Protein AF-0000000077146675 (afdb_homodimer)

Organism: Bacillus cereus (strain ATCC 14579 / DSM 31 / CCUG 7414 / JCM 2152 / NBRC 15305 / NCIMB 9373 / NCTC 2599 / NRRL B-3711) (NCBI:txid226900)

Structure (mmCIF, N/CA/C/O backbone):
data_AF-0000000077146675-model_v1
#
loop_
_entity.id
_entity.type
_entity.pdbx_description
1 polymer 'Replication protein'
#
loop_
_atom_site.group_PDB
_atom_site.id
_atom_site.type_symbol
_atom_site.label_atom_id
_atom_site.label_alt_id
_atom_site.label_comp_id
_atom_site.label_asym_id
_atom_site.label_entity_id
_atom_site.label_seq_id
_atom_site.pdbx_PDB_ins_code
_atom_site.Cartn_x
_atom_site.Cartn_y
_atom_site.Cartn_z
_atom_site.occupancy
_atom_site.B_iso_or_equiv
_atom_site.auth_seq_id
_atom_site.auth_comp_id
_atom_site.auth_asym_id
_atom_site.auth_atom_id
_atom_site.pdbx_PDB_model_num
ATOM 1 N N . MET A 1 1 ? -35.344 -3.881 -6.391 1 29.33 1 MET A N 1
ATOM 2 C CA . MET A 1 1 ? -34.5 -3.08 -5.492 1 29.33 1 MET A CA 1
ATOM 3 C C . MET A 1 1 ? -33.406 -2.346 -6.262 1 29.33 1 MET A C 1
ATOM 5 O O . MET A 1 1 ? -32.719 -2.943 -7.086 1 29.33 1 MET A O 1
ATOM 9 N N . SER A 1 2 ? -33.375 -1.14 -6.535 1 36.59 2 SER A N 1
ATOM 10 C CA . SER A 1 2 ? -32.625 -0.299 -7.457 1 36.59 2 SER A CA 1
ATOM 11 C C . SER A 1 2 ? -31.125 -0.407 -7.199 1 36.59 2 SER A C 1
ATOM 13 O O . SER A 1 2 ? -30.672 -0.233 -6.066 1 36.59 2 SER A O 1
ATOM 15 N N . HIS A 1 3 ? -30.344 -1.217 -7.766 1 44.62 3 HIS A N 1
ATOM 16 C CA . HIS A 1 3 ? -28.938 -1.576 -7.699 1 44.62 3 HIS A CA 1
ATOM 17 C C . HIS A 1 3 ? -28.047 -0.334 -7.66 1 44.62 3 HIS A C 1
ATOM 19 O O . HIS A 1 3 ? -27.766 0.26 -8.703 1 44.62 3 HIS A O 1
ATOM 25 N N . SER A 1 4 ? -28.234 0.604 -6.742 1 53.72 4 SER A N 1
ATOM 26 C CA . SER A 1 4 ? -27.578 1.911 -6.75 1 53.72 4 SER A CA 1
ATOM 27 C C . SER A 1 4 ? -26.062 1.774 -6.805 1 53.72 4 SER A C 1
ATOM 29 O O . SER A 1 4 ? -25.469 1.041 -6.012 1 53.72 4 SER A O 1
ATOM 31 N N . GLU A 1 5 ? -25.469 2.078 -7.926 1 66.75 5 GLU A N 1
ATOM 32 C CA . GLU A 1 5 ? -24.047 2.109 -8.234 1 66.75 5 GLU A CA 1
ATOM 33 C C . GLU A 1 5 ? -23.281 2.982 -7.246 1 66.75 5 GLU A C 1
ATOM 35 O O . GLU A 1 5 ? -23.781 4.027 -6.82 1 66.75 5 GLU A O 1
ATOM 40 N N . LEU A 1 6 ? -22.344 2.48 -6.578 1 75.44 6 LEU A N 1
ATOM 41 C CA . LEU A 1 6 ? -21.484 3.25 -5.691 1 75.44 6 LEU A CA 1
ATOM 42 C C . LEU A 1 6 ? -20.969 4.504 -6.387 1 75.44 6 LEU A C 1
ATOM 44 O O . LEU A 1 6 ? -20.656 4.473 -7.582 1 75.44 6 LEU A O 1
ATOM 48 N N . PRO A 1 7 ? -21.031 5.652 -5.637 1 80.5 7 PRO A N 1
ATOM 49 C CA . PRO A 1 7 ? -20.422 6.859 -6.203 1 80.5 7 PRO A CA 1
ATOM 50 C C . PRO A 1 7 ? -19.016 6.617 -6.75 1 80.5 7 PRO A C 1
ATOM 52 O O . PRO A 1 7 ? -18.266 5.809 -6.199 1 80.5 7 PRO A O 1
ATOM 55 N N . LYS A 1 8 ? -18.75 7.25 -7.773 1 83.38 8 LYS A N 1
ATOM 56 C CA . LYS A 1 8 ? -17.484 7.102 -8.477 1 83.38 8 LYS A CA 1
ATOM 57 C C . LYS A 1 8 ? -16.297 7.297 -7.523 1 83.38 8 LYS A C 1
ATOM 59 O O . LYS A 1 8 ? -15.312 6.57 -7.598 1 83.38 8 LYS A O 1
ATOM 64 N N . SER A 1 9 ? -16.391 8.328 -6.59 1 87.62 9 SER A N 1
ATOM 65 C CA . SER A 1 9 ? -15.289 8.625 -5.676 1 87.62 9 SER A CA 1
ATOM 66 C C . SER A 1 9 ? -15.016 7.461 -4.734 1 87.62 9 SER A C 1
ATOM 68 O O . SER A 1 9 ? -13.867 7.223 -4.348 1 87.62 9 SER A O 1
ATOM 70 N N . ILE A 1 10 ? -16.031 6.766 -4.43 1 84.62 10 ILE A N 1
ATOM 71 C CA . ILE A 1 10 ? -15.883 5.609 -3.551 1 84.62 10 ILE A CA 1
ATOM 72 C C . ILE A 1 10 ? -15.188 4.477 -4.309 1 84.62 10 ILE A C 1
ATOM 74 O O . ILE A 1 10 ? -14.297 3.82 -3.771 1 84.62 10 ILE A O 1
ATOM 78 N N . ILE A 1 11 ? -15.57 4.285 -5.539 1 81.75 11 ILE A N 1
ATOM 79 C CA . ILE A 1 11 ? -14.977 3.252 -6.379 1 81.75 11 ILE A CA 1
ATOM 80 C C . ILE A 1 11 ? -13.492 3.537 -6.574 1 81.75 11 ILE A C 1
ATOM 82 O O . ILE A 1 11 ? -12.656 2.633 -6.465 1 81.75 11 ILE A O 1
ATOM 86 N N . GLU A 1 12 ? -13.195 4.762 -6.781 1 85.88 12 GLU A N 1
ATOM 87 C CA . GLU A 1 12 ? -11.805 5.156 -6.996 1 85.88 12 GLU A CA 1
ATOM 88 C C . GLU A 1 12 ? -10.977 4.98 -5.723 1 85.88 12 GLU A C 1
ATOM 90 O O . GLU A 1 12 ? -9.828 4.543 -5.777 1 85.88 12 GLU A O 1
ATOM 95 N N . GLU A 1 13 ? -11.578 5.273 -4.613 1 87.5 13 GLU A N 1
ATOM 96 C CA . GLU A 1 13 ? -10.859 5.152 -3.346 1 87.5 13 GLU A CA 1
ATOM 97 C C . GLU A 1 13 ? -10.539 3.693 -3.033 1 87.5 13 GLU A C 1
ATOM 99 O O . GLU A 1 13 ? -9.508 3.395 -2.424 1 87.5 13 GLU A O 1
ATOM 104 N N . GLN A 1 14 ? -11.391 2.832 -3.469 1 80.38 14 GLN A N 1
ATOM 105 C CA . GLN A 1 14 ? -11.211 1.407 -3.203 1 80.38 14 GLN A CA 1
ATOM 106 C C . GLN A 1 14 ? -9.961 0.869 -3.898 1 80.38 14 GLN A C 1
ATOM 108 O O . GLN A 1 14 ? -9.469 -0.203 -3.549 1 80.38 14 GLN A O 1
ATOM 113 N N . LYS A 1 15 ? -9.484 1.651 -4.805 1 82.88 15 LYS A N 1
ATOM 114 C CA . LYS A 1 15 ? -8.312 1.227 -5.566 1 82.88 15 LYS A CA 1
ATOM 115 C C . LYS A 1 15 ? -7.039 1.857 -5.012 1 82.88 15 LYS A C 1
ATOM 117 O O . LYS A 1 15 ? -5.938 1.555 -5.48 1 82.88 15 LYS A O 1
ATOM 122 N N . GLU A 1 16 ? -7.207 2.693 -3.994 1 88.88 16 GLU A N 1
ATOM 123 C CA . GLU A 1 16 ? -6.055 3.432 -3.494 1 88.88 16 GLU A CA 1
ATOM 124 C C . GLU A 1 16 ? -5.379 2.688 -2.346 1 88.88 16 GLU A C 1
ATOM 126 O O . GLU A 1 16 ? -6.051 2.08 -1.511 1 88.88 16 GLU A O 1
ATOM 131 N N . SER A 1 17 ? -4.078 2.838 -2.387 1 90.5 17 SER A N 1
ATOM 132 C CA . SER A 1 17 ? -3.309 2.324 -1.258 1 90.5 17 SER A CA 1
ATOM 133 C C . SER A 1 17 ? -3.285 3.322 -0.105 1 90.5 17 SER A C 1
ATOM 135 O O . SER A 1 17 ? -3.506 4.52 -0.308 1 90.5 17 SER A O 1
ATOM 137 N N . PHE A 1 18 ? -3.07 2.799 1.044 1 91.75 18 PHE A N 1
ATOM 138 C CA . PHE A 1 18 ? -3.055 3.611 2.254 1 91.75 18 PHE A CA 1
ATOM 139 C C . PHE A 1 18 ? -2.158 2.986 3.316 1 91.75 18 PHE A C 1
ATOM 141 O O . PHE A 1 18 ? -1.712 1.847 3.166 1 91.75 18 PHE A O 1
ATOM 148 N N . ILE A 1 19 ? -1.88 3.746 4.309 1 91.69 19 ILE A N 1
ATOM 149 C CA . ILE A 1 19 ? -1.188 3.23 5.488 1 91.69 19 ILE A CA 1
ATOM 150 C C . ILE A 1 19 ? -2.035 3.479 6.734 1 91.69 19 ILE A C 1
ATOM 152 O O . ILE A 1 19 ? -2.883 4.375 6.746 1 91.69 19 ILE A O 1
ATOM 156 N N . MET A 1 20 ? -1.812 2.635 7.699 1 88.38 20 MET A N 1
ATOM 157 C CA . MET A 1 20 ? -2.371 2.846 9.031 1 88.38 20 MET A CA 1
ATOM 158 C C . MET A 1 20 ? -1.389 3.6 9.922 1 88.38 20 MET A C 1
ATOM 160 O O . MET A 1 20 ? -0.302 3.1 10.219 1 88.38 20 MET A O 1
ATOM 164 N N . PHE A 1 21 ? -1.766 4.781 10.289 1 90.62 21 PHE A N 1
ATOM 165 C CA . PHE A 1 21 ? -0.874 5.617 11.086 1 90.62 21 PHE A CA 1
ATOM 166 C C . PHE A 1 21 ? -1.358 5.711 12.523 1 90.62 21 PHE A C 1
ATOM 168 O O . PHE A 1 21 ? -2.551 5.906 12.773 1 90.62 21 PHE A O 1
ATOM 175 N N . PRO A 1 22 ? -0.434 5.586 13.469 1 86.56 22 PRO A N 1
ATOM 176 C CA . PRO A 1 22 ? -0.851 5.582 14.875 1 86.56 22 PRO A CA 1
ATOM 177 C C . PRO A 1 22 ? -1.418 6.926 15.32 1 86.56 22 PRO A C 1
ATOM 179 O O . PRO A 1 22 ? -0.73 7.949 15.25 1 86.56 22 PRO A O 1
ATOM 182 N N . LYS A 1 23 ? -2.5 6.926 15.984 1 84.12 23 LYS A N 1
ATOM 183 C CA . LYS A 1 23 ? -3.164 8.141 16.453 1 84.12 23 LYS A CA 1
ATOM 184 C C . LYS A 1 23 ? -2.479 8.695 17.703 1 84.12 23 LYS A C 1
ATOM 186 O O . LYS A 1 23 ? -2.633 9.875 18.031 1 84.12 23 LYS A O 1
ATOM 191 N N . VAL A 1 24 ? -1.81 7.863 18.391 1 83.38 24 VAL A N 1
ATOM 192 C CA . VAL A 1 24 ? -1.161 8.25 19.641 1 83.38 24 VAL A CA 1
ATOM 193 C C . VAL A 1 24 ? -0.188 9.398 19.375 1 83.38 24 VAL A C 1
ATOM 195 O O . VAL A 1 24 ? 0.066 10.211 20.266 1 83.38 24 VAL A O 1
ATOM 198 N N . LEU A 1 25 ? 0.289 9.484 18.203 1 83.19 25 LEU A N 1
ATOM 199 C CA . LEU A 1 25 ? 1.253 10.523 17.875 1 83.19 25 LEU A CA 1
ATOM 200 C C . LEU A 1 25 ? 0.572 11.883 17.781 1 83.19 25 LEU A C 1
ATOM 202 O O . LEU A 1 25 ? 1.241 12.922 17.781 1 83.19 25 LEU A O 1
ATOM 206 N N . LEU A 1 26 ? -0.721 11.852 17.719 1 80.44 26 LEU A N 1
ATOM 207 C CA . LEU A 1 26 ? -1.48 13.094 17.719 1 80.44 26 LEU A CA 1
ATOM 208 C C . LEU A 1 26 ? -1.492 13.727 19.109 1 80.44 26 LEU A C 1
ATOM 210 O O . LEU A 1 26 ? -1.58 14.945 19.234 1 80.44 26 LEU A O 1
ATOM 214 N N . HIS A 1 27 ? -1.391 12.875 20.109 1 78.25 27 HIS A N 1
ATOM 215 C CA . HIS A 1 27 ? -1.578 13.344 21.469 1 78.25 27 HIS A CA 1
ATOM 216 C C . HIS A 1 27 ? -0.271 13.297 22.25 1 78.25 27 HIS A C 1
ATOM 218 O O . HIS A 1 27 ? -0.235 13.656 23.438 1 78.25 27 HIS A O 1
ATOM 224 N N . GLY A 1 28 ? 0.735 12.992 21.656 1 72.5 28 GLY A N 1
ATOM 225 C CA . GLY A 1 28 ? 1.984 12.82 22.375 1 72.5 28 GLY A CA 1
ATOM 226 C C . GLY A 1 28 ? 2.623 14.141 22.781 1 72.5 28 GLY A C 1
ATOM 227 O O . GLY A 1 28 ? 2.166 15.211 22.391 1 72.5 28 GLY A O 1
ATOM 228 N N . ASN A 1 29 ? 3.578 13.961 23.641 1 77.38 29 ASN A N 1
ATOM 229 C CA . ASN A 1 29 ? 4.324 15.102 24.156 1 77.38 29 ASN A CA 1
ATOM 230 C C . ASN A 1 29 ? 5.113 15.805 23.047 1 77.38 29 ASN A C 1
ATOM 232 O O . ASN A 1 29 ? 5.621 15.156 22.141 1 77.38 29 ASN A O 1
ATOM 236 N N . GLU A 1 30 ? 5.125 17.125 23.219 1 81.62 30 GLU A N 1
ATOM 237 C CA . GLU A 1 30 ? 5.918 17.906 22.281 1 81.62 30 GLU A CA 1
ATOM 238 C C . GLU A 1 30 ? 7.395 17.922 22.672 1 81.62 30 GLU A C 1
ATOM 240 O O . GLU A 1 30 ? 7.73 18.031 23.844 1 81.62 30 GLU A O 1
ATOM 245 N N . TYR A 1 31 ? 8.242 17.562 21.844 1 87.56 31 TYR A N 1
ATOM 246 C CA . TYR A 1 31 ? 9.688 17.672 21.984 1 87.56 31 TYR A CA 1
ATOM 247 C C . TYR A 1 31 ? 10.328 18.172 20.703 1 87.56 31 TYR A C 1
ATOM 249 O O . TYR A 1 31 ? 9.695 18.188 19.641 1 87.56 31 TYR A O 1
ATOM 257 N N . GLU A 1 32 ? 11.492 18.625 20.906 1 89.25 32 GLU A N 1
ATOM 258 C CA . GLU A 1 32 ? 12.219 19.109 19.734 1 89.25 32 GLU A CA 1
ATOM 259 C C . GLU A 1 32 ? 12.453 18 18.719 1 89.25 32 GLU A C 1
ATOM 261 O O . GLU A 1 32 ? 12.938 16.922 19.078 1 89.25 32 GLU A O 1
ATOM 266 N N . GLY A 1 33 ? 12.062 18.188 17.484 1 91.12 33 GLY A N 1
ATOM 267 C CA . GLY A 1 33 ? 12.281 17.203 16.438 1 91.12 33 GLY A CA 1
ATOM 268 C C . GLY A 1 33 ? 11.062 16.328 16.188 1 91.12 33 GLY A C 1
ATOM 269 O O . GLY A 1 33 ? 11.07 15.492 15.273 1 91.12 33 GLY A O 1
ATOM 270 N N . ARG A 1 34 ? 10.039 16.562 16.938 1 91.88 34 ARG A N 1
ATOM 271 C CA . ARG A 1 34 ? 8.844 15.727 16.859 1 91.88 34 ARG A CA 1
ATOM 272 C C . ARG A 1 34 ? 8.219 15.781 15.477 1 91.88 34 ARG A C 1
ATOM 274 O O . ARG A 1 34 ? 7.844 14.75 14.914 1 91.88 34 ARG A O 1
ATOM 281 N N . ASP A 1 35 ? 8.156 17 14.969 1 89.94 35 ASP A N 1
ATOM 282 C CA . ASP A 1 35 ? 7.555 17.172 13.648 1 89.94 35 ASP A CA 1
ATOM 283 C C . ASP A 1 35 ? 8.32 16.375 12.594 1 89.94 35 ASP A C 1
ATOM 285 O O . ASP A 1 35 ? 7.715 15.727 11.742 1 89.94 35 ASP A O 1
ATOM 289 N N . LEU A 1 36 ? 9.586 16.453 12.727 1 93.25 36 LEU A N 1
ATOM 290 C CA . LEU A 1 36 ? 10.43 15.727 11.789 1 93.25 36 LEU A CA 1
ATOM 291 C C . LEU A 1 36 ? 10.258 14.219 11.953 1 93.25 36 LEU A C 1
ATOM 293 O O . LEU A 1 36 ? 10.203 13.484 10.969 1 93.25 36 LEU A O 1
ATOM 297 N N . ASP A 1 37 ? 10.141 13.766 13.18 1 94.5 37 ASP A N 1
ATOM 298 C CA . ASP A 1 37 ? 9.938 12.352 13.461 1 94.5 37 ASP A CA 1
ATOM 299 C C . ASP A 1 37 ? 8.641 11.852 12.828 1 94.5 37 ASP A C 1
ATOM 301 O O . ASP A 1 37 ? 8.625 10.781 12.211 1 94.5 37 ASP A O 1
ATOM 305 N N . ILE A 1 38 ? 7.652 12.633 12.93 1 92.69 38 ILE A N 1
ATOM 306 C CA . ILE A 1 38 ? 6.344 12.258 12.398 1 92.69 38 ILE A CA 1
ATOM 307 C C . ILE A 1 38 ? 6.41 12.172 10.875 1 92.69 38 ILE A C 1
ATOM 309 O O . ILE A 1 38 ? 5.906 11.219 10.281 1 92.69 38 ILE A O 1
ATOM 313 N N . LEU A 1 39 ? 7.051 13.125 10.32 1 94 39 LEU A N 1
ATOM 314 C CA . LEU A 1 39 ? 7.18 13.125 8.867 1 94 39 LEU A CA 1
ATOM 315 C C . LEU A 1 39 ? 7.98 11.922 8.391 1 94 39 LEU A C 1
ATOM 317 O O . LEU A 1 39 ? 7.59 11.25 7.43 1 94 39 LEU A O 1
ATOM 321 N N . HIS A 1 40 ? 9.047 11.641 9.031 1 96.12 40 HIS A N 1
ATOM 322 C CA . HIS A 1 40 ? 9.859 10.492 8.648 1 96.12 40 HIS A CA 1
ATOM 323 C C . HIS A 1 40 ? 9.102 9.188 8.859 1 96.12 40 HIS A C 1
ATOM 325 O O . HIS A 1 40 ? 9.203 8.258 8.047 1 96.12 40 HIS A O 1
ATOM 331 N N . LEU A 1 41 ? 8.367 9.125 9.898 1 95.44 41 LEU A N 1
ATOM 332 C CA . LEU A 1 41 ? 7.605 7.906 10.156 1 95.44 41 LEU A CA 1
ATOM 333 C C . LEU A 1 41 ? 6.582 7.664 9.055 1 95.44 41 LEU A C 1
ATOM 335 O O . LEU A 1 41 ? 6.41 6.535 8.594 1 95.44 41 LEU A O 1
ATOM 339 N N . VAL A 1 42 ? 5.938 8.727 8.656 1 95 42 VAL A N 1
ATOM 340 C CA . VAL A 1 42 ? 4.953 8.578 7.586 1 95 42 VAL A CA 1
ATOM 341 C C . VAL A 1 42 ? 5.641 8.102 6.309 1 95 42 VAL A C 1
ATOM 343 O O . VAL A 1 42 ? 5.133 7.215 5.617 1 95 42 VAL A O 1
ATOM 346 N N . ILE A 1 43 ? 6.762 8.648 6.012 1 95.31 43 ILE A N 1
ATOM 347 C CA . ILE A 1 43 ? 7.508 8.266 4.816 1 95.31 43 ILE A CA 1
ATOM 348 C C . ILE A 1 43 ? 7.949 6.812 4.918 1 95.31 43 ILE A C 1
ATOM 350 O O . ILE A 1 43 ? 7.754 6.027 3.986 1 95.31 43 ILE A O 1
ATOM 354 N N . ILE A 1 44 ? 8.43 6.453 6.039 1 96.06 44 ILE A N 1
ATOM 355 C CA . ILE A 1 44 ? 8.953 5.105 6.242 1 96.06 44 ILE A CA 1
ATOM 356 C C . ILE A 1 44 ? 7.805 4.098 6.191 1 96.06 44 ILE A C 1
ATOM 358 O O . ILE A 1 44 ? 7.934 3.037 5.574 1 96.06 44 ILE A O 1
ATOM 362 N N . LYS A 1 45 ? 6.727 4.422 6.863 1 94.88 45 LYS A N 1
ATOM 363 C CA . LYS A 1 45 ? 5.566 3.535 6.824 1 94.88 45 LYS A CA 1
ATOM 364 C C . LYS A 1 45 ? 5.07 3.344 5.395 1 94.88 45 LYS A C 1
ATOM 366 O O . LYS A 1 45 ? 4.711 2.23 5 1 94.88 45 LYS A O 1
ATOM 371 N N . SER A 1 46 ? 5.012 4.414 4.66 1 95.38 46 SER A N 1
ATOM 372 C CA . SER A 1 46 ? 4.602 4.324 3.264 1 95.38 46 SER A CA 1
ATOM 373 C C . SER A 1 46 ? 5.547 3.434 2.465 1 95.38 46 SER A C 1
ATOM 375 O O . SER A 1 46 ? 5.105 2.529 1.754 1 95.38 46 SER A O 1
ATOM 377 N N . LEU A 1 47 ? 6.812 3.641 2.652 1 94.44 47 LEU A N 1
ATOM 378 C CA . LEU A 1 47 ? 7.812 2.891 1.899 1 94.44 47 LEU A CA 1
ATOM 379 C C . LEU A 1 47 ? 7.824 1.424 2.32 1 94.44 47 LEU A C 1
ATOM 381 O O . LEU A 1 47 ? 8.211 0.553 1.54 1 94.44 47 LEU A O 1
ATOM 385 N N . ALA A 1 48 ? 7.371 1.203 3.514 1 94.56 48 ALA A N 1
ATOM 386 C CA . ALA A 1 48 ? 7.367 -0.158 4.043 1 94.56 48 ALA A CA 1
ATOM 387 C C . ALA A 1 48 ? 6.066 -0.878 3.701 1 94.56 48 ALA A C 1
ATOM 389 O O . ALA A 1 48 ? 5.906 -2.062 4.008 1 94.56 48 ALA A O 1
ATOM 390 N N . ASN A 1 49 ? 5.184 -0.12 3.078 1 92.38 49 ASN A N 1
ATOM 391 C CA . ASN A 1 49 ? 3.875 -0.673 2.744 1 92.38 49 ASN A CA 1
ATOM 392 C C . ASN A 1 49 ? 3.947 -1.589 1.525 1 92.38 49 ASN A C 1
ATOM 394 O O . ASN A 1 49 ? 3.334 -1.308 0.494 1 92.38 49 ASN A O 1
ATOM 398 N N . ASN A 1 50 ? 4.645 -2.588 1.655 1 92.12 50 ASN A N 1
ATOM 399 C CA . ASN A 1 50 ? 4.855 -3.58 0.606 1 92.12 50 ASN A CA 1
ATOM 400 C C . ASN A 1 50 ? 5 -4.984 1.184 1 92.12 50 ASN A C 1
ATOM 402 O O . ASN A 1 50 ? 4.883 -5.176 2.396 1 92.12 50 ASN A O 1
ATOM 406 N N . PHE A 1 51 ? 5.254 -5.953 0.35 1 91.44 51 PHE A N 1
ATOM 407 C CA . PHE A 1 51 ? 5.211 -7.348 0.777 1 91.44 51 PHE A CA 1
ATOM 408 C C . PHE A 1 51 ? 6.391 -7.668 1.689 1 91.44 51 PHE A C 1
ATOM 410 O O . PHE A 1 51 ? 6.352 -8.648 2.438 1 91.44 51 PHE A O 1
ATOM 417 N N . THR A 1 52 ? 7.48 -6.867 1.593 1 90.06 52 THR A N 1
ATOM 418 C CA . THR A 1 52 ? 8.633 -7.133 2.447 1 90.06 52 THR A CA 1
ATOM 419 C C . THR A 1 52 ? 8.414 -6.551 3.842 1 90.06 52 THR A C 1
ATOM 421 O O . THR A 1 52 ? 9.148 -6.875 4.777 1 90.06 52 THR A O 1
ATOM 424 N N . LYS A 1 53 ? 7.477 -5.668 4 1 90.56 53 LYS A N 1
ATOM 425 C CA . LYS A 1 53 ? 7.129 -5.004 5.254 1 90.56 53 LYS A CA 1
ATOM 426 C C . LYS A 1 53 ? 8.297 -4.168 5.773 1 90.56 53 LYS A C 1
ATOM 428 O O . LYS A 1 53 ? 8.453 -4.004 6.984 1 90.56 53 LYS A O 1
ATOM 433 N N . ALA A 1 54 ? 9.102 -3.764 4.836 1 92.88 54 ALA A N 1
ATOM 434 C CA . ALA A 1 54 ? 10.234 -2.92 5.211 1 92.88 54 ALA A CA 1
ATOM 435 C C . ALA A 1 54 ? 10.5 -1.851 4.152 1 92.88 54 ALA A C 1
ATOM 437 O O . ALA A 1 54 ? 10.281 -2.082 2.961 1 92.88 54 ALA A O 1
ATOM 438 N N . ALA A 1 55 ? 10.898 -0.762 4.668 1 94.5 55 ALA A N 1
ATOM 439 C CA . ALA A 1 55 ? 11.367 0.299 3.779 1 94.5 55 ALA A CA 1
ATOM 440 C C . ALA A 1 55 ? 12.844 0.129 3.457 1 94.5 55 ALA A C 1
ATOM 442 O O . ALA A 1 55 ? 13.688 0.095 4.363 1 94.5 55 ALA A O 1
ATOM 443 N N . MET A 1 56 ? 13.164 -0.062 2.283 1 90.12 56 MET A N 1
ATOM 444 C CA . MET A 1 56 ? 14.555 -0.015 1.829 1 90.12 56 MET A CA 1
ATOM 445 C C . MET A 1 56 ? 14.977 1.419 1.531 1 90.12 56 MET A C 1
ATOM 447 O O . MET A 1 56 ? 14.555 2.002 0.533 1 90.12 56 MET A O 1
ATOM 451 N N . THR A 1 57 ? 15.773 1.908 2.375 1 91.25 57 THR A N 1
ATOM 452 C CA . THR A 1 57 ? 16.094 3.324 2.225 1 91.25 57 THR A CA 1
ATOM 453 C C . THR A 1 57 ? 17.359 3.684 3.006 1 91.25 57 THR A C 1
ATOM 455 O O . THR A 1 57 ? 17.875 2.859 3.754 1 91.25 57 THR A O 1
ATOM 458 N N . SER A 1 58 ? 17.875 4.848 2.752 1 92.94 58 SER A N 1
ATOM 459 C CA . SER A 1 58 ? 19 5.449 3.477 1 92.94 58 SER A CA 1
ATOM 460 C C . SER A 1 58 ? 18.625 6.832 4.004 1 92.94 58 SER A C 1
ATOM 462 O O . SER A 1 58 ? 17.562 7.359 3.691 1 92.94 58 SER A O 1
ATOM 464 N N . VAL A 1 59 ? 19.547 7.316 4.82 1 95.5 59 VAL A N 1
ATOM 465 C CA . VAL A 1 59 ? 19.359 8.688 5.297 1 95.5 59 VAL A CA 1
ATOM 466 C C . VAL A 1 59 ? 19.297 9.641 4.109 1 95.5 59 VAL A C 1
ATOM 468 O O . VAL A 1 59 ? 18.406 10.492 4.039 1 95.5 59 VAL A O 1
ATOM 471 N N . ASN A 1 60 ? 20.172 9.453 3.189 1 92.25 60 ASN A N 1
ATOM 472 C CA . ASN A 1 60 ? 20.219 10.305 2.006 1 92.25 60 ASN A CA 1
ATOM 473 C C . ASN A 1 60 ? 18.922 10.195 1.198 1 92.25 60 ASN A C 1
ATOM 475 O O . ASN A 1 60 ? 18.391 11.203 0.728 1 92.25 60 ASN A O 1
ATOM 479 N N . ASP A 1 61 ? 18.422 9.016 1.071 1 88.75 61 ASP A N 1
ATOM 480 C CA . ASP A 1 61 ? 17.188 8.797 0.344 1 88.75 61 ASP A CA 1
ATOM 481 C C . ASP A 1 61 ? 16.016 9.539 0.998 1 88.75 61 ASP A C 1
ATOM 483 O O . ASP A 1 61 ? 15.211 10.172 0.311 1 88.75 61 ASP A O 1
ATOM 487 N N . LEU A 1 62 ? 15.961 9.438 2.27 1 93.06 62 LEU A N 1
ATOM 488 C CA . LEU A 1 62 ? 14.898 10.102 3.014 1 93.06 62 LEU A CA 1
ATOM 489 C C . LEU A 1 62 ? 14.961 11.609 2.828 1 93.06 62 LEU A C 1
ATOM 491 O O . LEU A 1 62 ? 13.93 12.273 2.713 1 93.06 62 LEU A O 1
ATOM 495 N N . MET A 1 63 ? 16.141 12.102 2.803 1 92.25 63 MET A N 1
ATOM 496 C CA . MET A 1 63 ? 16.328 13.539 2.57 1 92.25 63 MET A CA 1
ATOM 497 C C . MET A 1 63 ? 15.844 13.922 1.177 1 92.25 63 MET A C 1
ATOM 499 O O . MET A 1 63 ? 15.117 14.906 1.018 1 92.25 63 MET A O 1
ATOM 503 N N . VAL A 1 64 ? 16.141 13.156 0.238 1 86.69 64 VAL A N 1
ATOM 504 C CA . VAL A 1 64 ? 15.766 13.445 -1.144 1 86.69 64 VAL A CA 1
ATOM 505 C C . VAL A 1 64 ? 14.242 13.406 -1.286 1 86.69 64 VAL A C 1
ATOM 507 O O . VAL A 1 64 ? 13.656 14.289 -1.915 1 86.69 64 VAL A O 1
ATOM 510 N N . VAL A 1 65 ? 13.672 12.43 -0.684 1 86.44 65 VAL A N 1
ATOM 511 C CA . VAL A 1 65 ? 12.219 12.266 -0.76 1 86.44 65 VAL A CA 1
ATOM 512 C C . VAL A 1 65 ? 11.531 13.484 -0.145 1 86.44 65 VAL A C 1
ATOM 514 O O . VAL A 1 65 ? 10.461 13.898 -0.604 1 86.44 65 VAL A O 1
ATOM 517 N N . LYS A 1 66 ? 12.141 14.039 0.801 1 88 66 LYS A N 1
ATOM 518 C CA . LYS A 1 66 ? 11.586 15.211 1.47 1 88 66 LYS A CA 1
ATOM 519 C C . LYS A 1 66 ? 11.906 16.484 0.7 1 88 66 LYS A C 1
ATOM 521 O O . LYS A 1 66 ? 11.414 17.562 1.036 1 88 66 LYS A O 1
ATOM 526 N N . GLY A 1 67 ? 12.797 16.422 -0.26 1 83.5 67 GLY A N 1
ATOM 527 C CA . GLY A 1 67 ? 13.195 17.594 -1.027 1 83.5 67 GLY A CA 1
ATOM 528 C C . GLY A 1 67 ? 14.375 18.328 -0.417 1 83.5 67 GLY A C 1
ATOM 529 O O . GLY A 1 67 ? 14.523 19.531 -0.613 1 83.5 67 GLY A O 1
ATOM 530 N N . VAL A 1 68 ? 15.07 17.625 0.341 1 87.88 68 VAL A N 1
ATOM 531 C CA . VAL A 1 68 ? 16.234 18.203 0.996 1 87.88 68 VAL A CA 1
ATOM 532 C C . VAL A 1 68 ? 17.516 17.719 0.32 1 87.88 68 VAL A C 1
ATOM 534 O O . VAL A 1 68 ? 17.609 16.531 -0.046 1 87.88 68 VAL A O 1
ATOM 537 N N . ASN A 1 69 ? 18.453 18.562 0.195 1 89.31 69 ASN A N 1
ATOM 538 C CA . ASN A 1 69 ? 19.734 18.203 -0.383 1 89.31 69 ASN A CA 1
ATOM 539 C C . ASN A 1 69 ? 20.531 17.281 0.541 1 89.31 69 ASN A C 1
ATOM 541 O O . ASN A 1 69 ? 20.859 17.656 1.671 1 89.31 69 ASN A O 1
ATOM 545 N N . PRO A 1 70 ? 20.922 16.188 0.0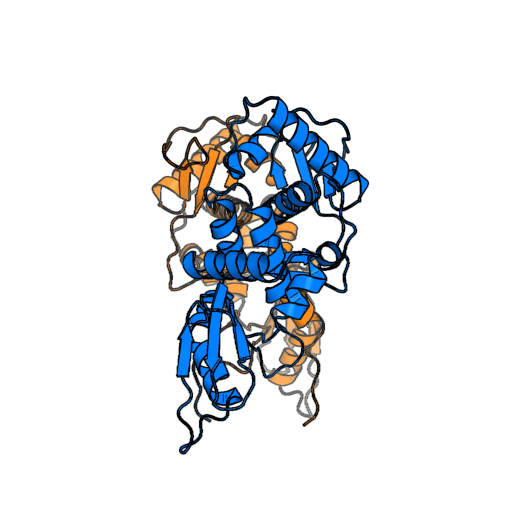91 1 91.25 70 PRO A N 1
ATOM 546 C CA . PRO A 1 70 ? 21.641 15.227 0.937 1 91.25 70 PRO A CA 1
ATOM 547 C C . PRO A 1 70 ? 23.031 15.727 1.34 1 91.25 70 PRO A C 1
ATOM 549 O O . PRO A 1 70 ? 23.641 15.18 2.262 1 91.25 70 PRO A O 1
ATOM 552 N N . LYS A 1 71 ? 23.516 16.672 0.683 1 93.06 71 LYS A N 1
ATOM 553 C CA . LYS A 1 71 ? 24.844 17.203 1.004 1 93.06 71 LYS A CA 1
ATOM 554 C C . LYS A 1 71 ? 24.781 18.156 2.193 1 93.06 71 LYS A C 1
ATOM 556 O O . L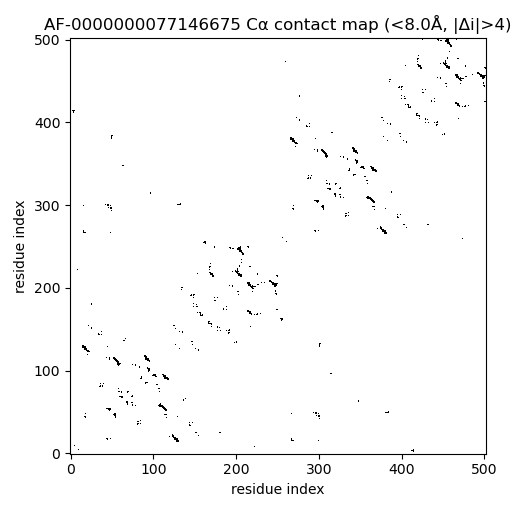YS A 1 71 ? 25.812 18.547 2.75 1 93.06 71 LYS A O 1
ATOM 561 N N . ASP A 1 72 ? 23.609 18.547 2.576 1 94.75 72 ASP A N 1
ATOM 562 C CA . ASP A 1 72 ? 23.438 19.359 3.77 1 94.75 72 ASP A CA 1
ATOM 563 C C . ASP A 1 72 ? 23.719 18.562 5.035 1 94.75 72 ASP A C 1
ATOM 565 O O . ASP A 1 72 ? 22.891 17.766 5.473 1 94.75 72 ASP A O 1
ATOM 569 N N . LYS A 1 73 ? 24.812 18.875 5.625 1 94.88 73 LYS A N 1
ATOM 570 C CA . LYS A 1 73 ? 25.312 18.078 6.75 1 94.88 73 LYS A CA 1
ATOM 571 C C . LYS A 1 73 ? 24.375 18.203 7.957 1 94.88 73 LYS A C 1
ATOM 573 O O . LYS A 1 73 ? 24.156 17.234 8.672 1 94.88 73 LYS A O 1
ATOM 578 N N . ASP A 1 74 ? 23.906 19.391 8.172 1 95.81 74 ASP A N 1
ATOM 579 C CA . ASP A 1 74 ? 23.016 19.609 9.305 1 95.81 74 ASP A CA 1
ATOM 580 C C . ASP A 1 74 ? 21.703 18.844 9.133 1 95.81 74 ASP A C 1
ATOM 582 O O . ASP A 1 74 ? 21.234 18.203 10.062 1 95.81 74 ASP A O 1
ATOM 586 N N . ALA A 1 75 ? 21.188 18.922 7.938 1 94.5 75 ALA A N 1
ATOM 587 C CA . ALA A 1 75 ? 19.953 18.203 7.645 1 94.5 75 ALA A CA 1
ATOM 588 C C . ALA A 1 75 ? 20.156 16.688 7.723 1 94.5 75 ALA A C 1
ATOM 590 O O . ALA A 1 75 ? 19.281 15.953 8.172 1 94.5 75 ALA A O 1
ATOM 591 N N . SER A 1 76 ? 21.312 16.281 7.281 1 96.38 76 SER A N 1
ATOM 592 C CA . SER A 1 76 ? 21.641 14.859 7.352 1 96.38 76 SER A CA 1
ATOM 593 C C . SER A 1 76 ? 21.703 14.375 8.797 1 96.38 76 SER A C 1
ATOM 595 O O . SER A 1 76 ? 21.156 13.32 9.125 1 96.38 76 SER A O 1
ATOM 597 N N . GLN A 1 77 ? 22.328 15.164 9.57 1 96.38 77 GLN A N 1
ATOM 598 C CA . GLN A 1 77 ? 22.438 14.82 10.984 1 96.38 77 GLN A CA 1
ATOM 599 C C . GLN A 1 77 ? 21.062 14.805 11.648 1 96.38 77 GLN A C 1
ATOM 601 O O . GLN A 1 77 ? 20.75 13.898 12.43 1 96.38 77 GLN A O 1
ATOM 606 N N . ALA A 1 78 ? 20.281 15.75 11.344 1 96.12 78 ALA A N 1
ATOM 607 C CA . ALA A 1 78 ? 18.938 15.82 11.906 1 96.12 78 ALA A CA 1
ATOM 608 C C . ALA A 1 78 ? 18.109 14.609 11.484 1 96.12 78 ALA A C 1
ATOM 610 O O . ALA A 1 78 ? 17.359 14.055 12.289 1 96.12 78 ALA A O 1
ATOM 611 N N . THR A 1 79 ? 18.234 14.258 10.227 1 96.56 79 THR A N 1
ATOM 612 C CA . THR A 1 79 ? 17.531 13.094 9.719 1 96.56 79 THR A CA 1
ATOM 613 C C . THR A 1 79 ? 17.969 11.828 10.445 1 96.56 79 THR A C 1
ATOM 615 O O . THR A 1 79 ? 17.141 11.031 10.883 1 96.56 79 THR A O 1
ATOM 618 N N . ARG A 1 80 ? 19.219 11.719 10.594 1 96.81 80 ARG A N 1
ATOM 619 C CA . ARG A 1 80 ? 19.766 10.57 11.305 1 96.81 80 ARG A CA 1
ATOM 620 C C . ARG A 1 80 ? 19.234 10.508 12.734 1 96.81 80 ARG A C 1
ATOM 622 O O . ARG A 1 80 ? 18.812 9.445 13.195 1 96.81 80 ARG A O 1
ATOM 629 N N . GLU A 1 81 ? 19.281 11.57 13.406 1 96.44 81 GLU A N 1
ATOM 630 C CA . GLU A 1 81 ? 18.797 11.641 14.781 1 96.44 81 GLU A CA 1
ATOM 631 C C . GLU A 1 81 ? 17.312 11.281 14.867 1 96.44 81 GLU A C 1
ATOM 633 O O . GLU A 1 81 ? 16.891 10.617 15.812 1 96.44 81 GLU A O 1
ATOM 638 N N . SER A 1 82 ? 16.609 11.742 13.922 1 96.81 82 SER A N 1
ATOM 639 C CA . SER A 1 82 ? 15.188 11.438 13.875 1 96.81 82 SER A CA 1
ATOM 640 C C . SER A 1 82 ? 14.945 9.938 13.766 1 96.81 82 SER A C 1
ATOM 642 O O . SER A 1 82 ? 14.148 9.367 14.516 1 96.81 82 SER A O 1
ATOM 644 N N . ILE A 1 83 ? 15.641 9.312 12.883 1 96.88 83 ILE A N 1
ATOM 645 C CA . ILE A 1 83 ? 15.484 7.883 12.633 1 96.88 83 ILE A CA 1
ATOM 646 C C . ILE A 1 83 ? 15.883 7.098 13.883 1 96.88 83 ILE A C 1
ATOM 648 O O . ILE A 1 83 ? 15.203 6.148 14.273 1 96.88 83 ILE A O 1
ATOM 652 N N . VAL A 1 84 ? 16.906 7.523 14.438 1 95.69 84 VAL A N 1
ATOM 653 C CA . VAL A 1 84 ? 17.391 6.863 15.648 1 95.69 84 VAL A CA 1
ATOM 654 C C . VAL A 1 84 ? 16.359 7.035 16.781 1 95.69 84 VAL A C 1
ATOM 656 O O . VAL A 1 84 ? 16.109 6.098 17.531 1 95.69 84 VAL A O 1
ATOM 659 N N . ARG A 1 85 ? 15.805 8.203 16.938 1 94.88 85 ARG A N 1
ATOM 660 C CA . ARG A 1 85 ? 14.789 8.453 17.953 1 94.88 85 ARG A CA 1
ATOM 661 C C . ARG A 1 85 ? 13.562 7.57 17.734 1 94.88 85 ARG A C 1
ATOM 663 O O . ARG A 1 85 ? 13.016 7.016 18.688 1 94.88 85 ARG A O 1
ATOM 670 N N . LEU A 1 86 ? 13.172 7.445 16.484 1 95.06 86 LEU A N 1
ATOM 671 C CA . LEU A 1 86 ? 12.031 6.602 16.156 1 95.06 86 LEU A CA 1
ATOM 672 C C . LEU A 1 86 ? 12.281 5.156 16.578 1 95.06 86 LEU A C 1
ATOM 674 O O . LEU A 1 86 ? 11.375 4.469 17.047 1 95.06 86 LEU A O 1
ATOM 678 N N . GLN A 1 87 ? 13.438 4.699 16.344 1 96.19 87 GLN A N 1
ATOM 679 C CA . GLN A 1 87 ? 13.789 3.35 16.766 1 96.19 87 GLN A CA 1
ATOM 680 C C . GLN A 1 87 ? 13.805 3.234 18.281 1 96.19 87 GLN A C 1
ATOM 682 O O . GLN A 1 87 ? 13.305 2.254 18.844 1 96.19 87 GLN A O 1
ATOM 687 N N . ALA A 1 88 ? 14.359 4.211 18.922 1 93.69 88 ALA A N 1
ATOM 688 C CA . ALA A 1 88 ? 14.406 4.215 20.375 1 93.69 88 ALA A CA 1
ATOM 689 C C . ALA A 1 88 ? 13 4.176 20.969 1 93.69 88 ALA A C 1
ATOM 691 O O . ALA A 1 88 ? 12.773 3.572 22.016 1 93.69 88 ALA A O 1
ATOM 692 N N . MET A 1 89 ? 12.102 4.812 20.312 1 91.12 89 MET A N 1
ATOM 693 C CA . MET A 1 89 ? 10.711 4.859 20.781 1 91.12 89 MET A CA 1
ATOM 694 C C . MET A 1 89 ? 9.945 3.625 20.312 1 91.12 89 MET A C 1
ATOM 696 O O . MET A 1 89 ? 8.742 3.512 20.547 1 91.12 89 MET A O 1
ATOM 700 N N . ASN A 1 90 ? 10.523 2.75 19.516 1 91.94 90 ASN A N 1
ATOM 701 C CA . ASN A 1 90 ? 10.016 1.451 19.094 1 91.94 90 ASN A CA 1
ATOM 702 C C . ASN A 1 90 ? 8.953 1.594 18 1 91.94 90 ASN A C 1
ATOM 704 O O . ASN A 1 90 ? 8.031 0.786 17.922 1 91.94 90 ASN A O 1
ATOM 708 N N . TYR A 1 91 ? 9.078 2.689 17.234 1 92.31 91 TYR A N 1
ATOM 709 C CA . TYR A 1 91 ? 8.188 2.834 16.078 1 92.31 91 TYR A CA 1
ATOM 710 C C . TYR A 1 91 ? 8.734 2.1 14.867 1 92.31 91 TYR A C 1
ATOM 712 O O . TYR A 1 91 ? 7.98 1.716 13.969 1 92.31 91 TYR A O 1
ATOM 720 N N . ILE A 1 92 ? 10.047 1.983 14.883 1 95.56 92 ILE A N 1
ATOM 721 C CA . ILE A 1 92 ? 10.695 1.297 13.766 1 95.56 92 ILE A CA 1
ATOM 722 C C . ILE A 1 92 ? 11.852 0.447 14.281 1 95.56 92 ILE A C 1
ATOM 724 O O . ILE A 1 92 ? 12.289 0.612 15.43 1 95.56 92 ILE A O 1
ATOM 728 N N . THR A 1 93 ? 12.281 -0.466 13.523 1 96.56 93 THR A N 1
ATOM 729 C CA . THR A 1 93 ? 13.492 -1.246 13.719 1 96.56 93 THR A CA 1
ATOM 730 C C . THR A 1 93 ? 14.344 -1.25 12.453 1 96.56 93 THR A C 1
ATOM 732 O O . THR A 1 93 ? 13.844 -1.5 11.359 1 96.56 93 THR A O 1
ATOM 735 N N . ILE A 1 94 ? 15.609 -0.996 12.609 1 96.81 94 ILE A N 1
ATOM 736 C CA . ILE A 1 94 ? 16.5 -0.854 11.469 1 96.81 94 ILE A CA 1
ATOM 737 C C . ILE A 1 94 ? 17.391 -2.094 11.344 1 96.81 94 ILE A C 1
ATOM 739 O O . ILE A 1 94 ? 18.031 -2.504 12.312 1 96.81 94 ILE A O 1
ATOM 743 N N . TYR A 1 95 ? 17.422 -2.6 10.18 1 95.12 95 TYR A N 1
ATOM 744 C CA . TYR A 1 95 ? 18.25 -3.764 9.883 1 95.12 95 TYR A CA 1
ATOM 745 C C . TYR A 1 95 ? 19.25 -3.453 8.773 1 95.12 95 TYR A C 1
ATOM 747 O O . TYR A 1 95 ? 18.953 -2.666 7.871 1 95.12 95 TYR A O 1
ATOM 755 N N . GLU A 1 96 ? 20.297 -4.176 8.805 1 91.69 96 GLU A N 1
ATOM 756 C CA . GLU A 1 96 ? 21.328 -3.99 7.805 1 91.69 96 GLU A CA 1
ATOM 757 C C . GLU A 1 96 ? 21.062 -4.82 6.555 1 91.69 96 GLU A C 1
ATOM 759 O O . GLU A 1 96 ? 21.578 -4.523 5.477 1 91.69 96 GLU A O 1
ATOM 764 N N . ASN A 1 97 ? 20.234 -5.816 6.809 1 82.5 97 ASN A N 1
ATOM 765 C CA . ASN A 1 97 ? 20.016 -6.723 5.68 1 82.5 97 ASN A CA 1
ATOM 766 C C . ASN A 1 97 ? 18.547 -7.035 5.477 1 82.5 97 ASN A C 1
ATOM 768 O O . ASN A 1 97 ? 17.734 -6.887 6.398 1 82.5 97 ASN A O 1
ATOM 772 N N . ARG A 1 98 ? 18.25 -7.492 4.398 1 77.56 98 ARG A N 1
ATOM 773 C CA . ARG A 1 98 ? 16.859 -7.754 3.986 1 77.56 98 ARG A CA 1
ATOM 774 C C . ARG A 1 98 ? 16.234 -8.852 4.836 1 77.56 98 ARG A C 1
ATOM 776 O O . ARG A 1 98 ? 15.031 -8.844 5.074 1 77.56 98 ARG A O 1
ATOM 783 N N . LYS A 1 99 ? 17.094 -9.82 5.195 1 78.38 99 LYS A N 1
ATOM 784 C CA . LYS A 1 99 ? 16.594 -10.938 5.996 1 78.38 99 LYS A CA 1
ATOM 785 C C . LYS A 1 99 ? 16.234 -10.484 7.402 1 78.38 99 LYS A C 1
ATOM 787 O O . LYS A 1 99 ? 15.633 -11.242 8.172 1 78.38 99 LYS A O 1
ATOM 792 N N . LYS A 1 100 ? 16.609 -9.242 7.703 1 87.94 100 LYS A N 1
ATOM 793 C CA . LYS A 1 100 ? 16.281 -8.633 8.992 1 87.94 100 LYS A CA 1
ATOM 794 C C . LYS A 1 100 ? 16.875 -9.43 10.148 1 87.94 100 LYS A C 1
ATOM 796 O O . LYS A 1 100 ? 16.188 -9.695 11.141 1 87.94 100 LYS A O 1
ATOM 801 N N . THR A 1 101 ? 18.094 -9.812 10 1 89.31 101 THR A N 1
ATOM 802 C CA . THR A 1 101 ? 18.766 -10.617 11.016 1 89.31 101 THR A CA 1
ATOM 803 C C . THR A 1 101 ? 19.734 -9.773 11.828 1 89.31 101 THR A C 1
ATOM 805 O O . THR A 1 101 ? 20.172 -10.172 12.906 1 89.31 101 THR A O 1
ATOM 808 N N . LYS A 1 102 ? 20.094 -8.664 11.32 1 92.44 102 LYS A N 1
ATOM 809 C CA . LYS A 1 102 ? 21.078 -7.82 11.992 1 92.44 102 LYS A CA 1
ATOM 810 C C . LYS A 1 102 ? 20.531 -6.418 12.234 1 92.44 102 LYS A C 1
ATOM 812 O O . LYS A 1 102 ? 20.547 -5.574 11.336 1 92.44 102 LYS A O 1
ATOM 817 N N . LYS A 1 103 ? 20.266 -6.168 13.469 1 93.94 103 LYS A N 1
ATOM 818 C CA . LYS A 1 103 ? 19.797 -4.84 13.852 1 93.94 103 LYS A CA 1
ATOM 819 C C . LYS A 1 103 ? 20.953 -3.852 13.961 1 93.94 103 LYS A C 1
ATOM 821 O O . LYS A 1 103 ? 22.062 -4.227 14.336 1 93.94 103 LYS A O 1
ATOM 826 N N . VAL A 1 104 ? 20.641 -2.633 13.648 1 94.38 104 VAL A N 1
ATOM 827 C CA . VAL A 1 104 ? 21.672 -1.615 13.727 1 94.38 104 VAL A CA 1
ATOM 828 C C . VAL A 1 104 ? 21.141 -0.384 14.453 1 94.38 104 VAL A C 1
ATOM 830 O O . VAL A 1 104 ? 19.953 -0.081 14.375 1 94.38 104 VAL A O 1
ATOM 833 N N . VAL A 1 105 ? 22 0.263 15.141 1 89.75 105 VAL A N 1
ATOM 834 C CA . VAL A 1 105 ? 21.641 1.492 15.836 1 89.75 105 VAL A CA 1
ATOM 835 C C . VAL A 1 105 ? 22.359 2.68 15.195 1 89.75 105 VAL A C 1
ATOM 837 O O . VAL A 1 105 ? 21.781 3.762 15.062 1 89.75 105 VAL A O 1
ATOM 840 N N . ASN A 1 106 ? 23.562 2.473 14.781 1 90.31 106 ASN A N 1
ATOM 841 C CA . ASN A 1 106 ? 24.328 3.516 14.109 1 90.31 106 ASN A CA 1
ATOM 842 C C . ASN A 1 106 ? 24.203 3.414 12.586 1 90.31 106 ASN A C 1
ATOM 844 O O . ASN A 1 106 ? 24.641 2.43 11.992 1 90.31 106 ASN A O 1
ATOM 848 N N . ILE A 1 107 ? 23.641 4.477 12.07 1 94.81 107 ILE A N 1
ATOM 849 C CA . ILE A 1 107 ? 23.375 4.387 10.641 1 94.81 107 ILE A CA 1
ATOM 850 C C . ILE A 1 107 ? 24.25 5.398 9.891 1 94.81 107 ILE A C 1
ATOM 852 O O . ILE A 1 107 ? 24.484 6.504 10.383 1 94.81 107 ILE A O 1
ATOM 856 N N . LYS A 1 108 ? 24.688 4.957 8.781 1 94.25 108 LYS A N 1
ATOM 857 C CA . LYS A 1 108 ? 25.469 5.809 7.883 1 94.25 108 LYS A CA 1
ATOM 858 C C . LYS A 1 108 ? 24.562 6.445 6.824 1 94.25 108 LYS A C 1
ATOM 860 O O . LYS A 1 108 ? 23.641 5.805 6.32 1 94.25 108 LYS A O 1
ATOM 865 N N . PRO A 1 109 ? 24.859 7.652 6.43 1 93.94 109 PRO A N 1
ATOM 866 C CA . PRO A 1 109 ? 23.953 8.422 5.574 1 93.94 109 PRO A CA 1
ATOM 867 C C . PRO A 1 109 ? 23.719 7.75 4.223 1 93.94 109 PRO A C 1
ATOM 869 O O . PRO A 1 109 ? 22.578 7.699 3.75 1 93.94 109 PRO A O 1
ATOM 872 N N . ALA A 1 110 ? 24.766 7.195 3.646 1 90 110 ALA A N 1
ATOM 873 C CA . ALA A 1 110 ? 24.656 6.711 2.271 1 90 110 ALA A CA 1
ATOM 874 C C . ALA A 1 110 ? 24.297 5.23 2.236 1 90 110 ALA A C 1
ATOM 876 O O . ALA A 1 110 ? 23.922 4.703 1.187 1 90 110 ALA A O 1
ATOM 877 N N . GLN A 1 111 ? 24.406 4.559 3.318 1 90.12 111 GLN A N 1
ATOM 878 C CA . GLN A 1 111 ? 24.156 3.119 3.348 1 90.12 111 GLN A CA 1
ATOM 879 C C . GLN A 1 111 ? 22.656 2.822 3.367 1 90.12 111 GLN A C 1
ATOM 881 O O . GLN A 1 111 ? 21.906 3.49 4.066 1 90.12 111 GLN A O 1
ATOM 886 N N . THR A 1 112 ? 22.312 1.845 2.572 1 88.94 112 THR A N 1
ATOM 887 C CA . THR A 1 112 ? 20.922 1.407 2.531 1 88.94 112 THR A CA 1
ATOM 888 C C . THR A 1 112 ? 20.609 0.465 3.691 1 88.94 112 THR A C 1
ATOM 890 O O . THR A 1 112 ? 21.422 -0.414 4.012 1 88.94 112 THR A O 1
ATOM 893 N N . TYR A 1 113 ? 19.469 0.694 4.285 1 92.94 113 TYR A N 1
ATOM 894 C CA . TYR A 1 113 ? 18.969 -0.144 5.371 1 92.94 113 TYR A CA 1
ATOM 895 C C . TYR A 1 113 ? 17.562 -0.637 5.078 1 92.94 113 TYR A C 1
ATOM 897 O O . TYR A 1 113 ? 16.922 -0.186 4.121 1 92.94 113 TYR A O 1
ATOM 905 N N . PHE A 1 114 ? 17.203 -1.604 5.867 1 92.44 114 PHE A N 1
ATOM 906 C CA . PHE A 1 114 ? 15.844 -2.137 5.836 1 92.44 114 PHE A CA 1
ATOM 907 C C . PHE A 1 114 ? 15.109 -1.812 7.133 1 92.44 114 PHE A C 1
ATOM 909 O O . PHE A 1 114 ? 15.438 -2.344 8.195 1 92.44 114 PHE A O 1
ATOM 916 N N . ILE A 1 115 ? 14.133 -0.954 6.984 1 95.88 115 ILE A N 1
ATOM 917 C CA . ILE A 1 115 ? 13.484 -0.408 8.172 1 95.88 115 ILE A CA 1
ATOM 918 C C . ILE A 1 115 ? 12.07 -0.962 8.281 1 95.88 115 ILE A C 1
ATOM 920 O O . ILE A 1 115 ? 11.234 -0.74 7.398 1 95.88 115 ILE A O 1
ATOM 924 N N . GLU A 1 116 ? 11.82 -1.654 9.344 1 95.06 116 GLU A N 1
ATOM 925 C CA . GLU A 1 116 ? 10.508 -2.217 9.625 1 95.06 116 GLU A CA 1
ATOM 926 C C . GLU A 1 116 ? 9.727 -1.33 10.594 1 95.06 116 GLU A C 1
ATOM 928 O O . GLU A 1 116 ? 10.289 -0.785 11.539 1 95.06 116 GLU A O 1
ATOM 933 N N . THR A 1 117 ? 8.484 -1.201 10.242 1 91.56 117 THR A N 1
ATOM 934 C CA . THR A 1 117 ? 7.637 -0.484 11.195 1 91.56 117 THR A CA 1
ATOM 935 C C . THR A 1 117 ? 7.121 -1.426 12.281 1 91.56 117 THR A C 1
ATOM 937 O O . THR A 1 117 ? 6.688 -2.541 11.984 1 91.56 117 THR A O 1
ATOM 940 N N . THR A 1 118 ? 7.391 -1.348 13.461 1 77.12 118 THR A N 1
ATOM 941 C CA . THR A 1 118 ? 7.188 -2.287 14.555 1 77.12 118 THR A CA 1
ATOM 942 C C . THR A 1 118 ? 5.824 -2.072 15.203 1 77.12 118 THR A C 1
ATOM 944 O O . THR A 1 118 ? 5.137 -3.033 15.562 1 77.12 118 THR A O 1
ATOM 947 N N . ARG A 1 119 ? 5.488 -0.791 15.695 1 63.22 119 ARG A N 1
ATOM 948 C CA . ARG A 1 119 ? 4.371 -0.633 16.609 1 63.22 119 ARG A CA 1
ATOM 949 C C . ARG A 1 119 ? 3.039 -0.678 15.875 1 63.22 119 ARG A C 1
ATOM 951 O O . ARG A 1 119 ? 2.787 0.143 14.992 1 63.22 119 ARG A O 1
ATOM 958 N N . GLU A 1 120 ? 2.547 -1.909 15.719 1 55.91 120 GLU A N 1
ATOM 959 C CA . GLU A 1 120 ? 1.143 -2.041 15.344 1 55.91 120 GLU A CA 1
ATOM 960 C C . GLU A 1 120 ? 0.221 -1.605 16.469 1 55.91 120 GLU A C 1
ATOM 962 O O . GLU A 1 120 ? -0.106 -2.402 17.359 1 55.91 120 GLU A O 1
ATOM 967 N N . ASP A 1 121 ? 0.576 -0.703 17.188 1 50.69 121 ASP A N 1
ATOM 968 C CA . ASP A 1 121 ? -0.423 -0.477 18.234 1 50.69 121 ASP A CA 1
ATOM 969 C C . ASP A 1 121 ? -1.837 -0.622 17.672 1 50.69 121 ASP A C 1
ATOM 971 O O . ASP A 1 121 ? -2.213 0.073 16.734 1 50.69 121 ASP A O 1
ATOM 975 N N . GLU A 1 122 ? -2.367 -1.911 17.734 1 53 122 GLU A N 1
ATOM 976 C CA . GLU A 1 122 ? -3.65 -2.52 17.391 1 53 122 GLU A CA 1
ATOM 977 C C . GLU A 1 122 ? -4.766 -1.478 17.375 1 53 122 GLU A C 1
ATOM 979 O O . GLU A 1 122 ? -5.648 -1.524 16.516 1 53 122 GLU A O 1
ATOM 984 N N . GLY A 1 123 ? -4.992 -0.671 18.469 1 58.66 123 GLY A N 1
ATOM 985 C CA . GLY A 1 123 ? -6.379 -0.279 18.688 1 58.66 123 GLY A CA 1
ATOM 986 C C . GLY A 1 123 ? -6.699 1.096 18.141 1 58.66 123 GLY A C 1
ATOM 987 O O . GLY A 1 123 ? -7.867 1.416 17.891 1 58.66 123 GLY A O 1
ATOM 988 N N . CYS A 1 124 ? -5.641 1.961 17.828 1 75.19 124 CYS A N 1
ATOM 989 C CA . CYS A 1 124 ? -6.117 3.285 17.438 1 75.19 124 CYS A CA 1
ATOM 990 C C . CYS A 1 124 ? -5.297 3.846 16.281 1 75.19 124 CYS A C 1
ATOM 992 O O . CYS A 1 124 ? -4.262 4.477 16.5 1 75.19 124 CYS A O 1
ATOM 994 N N . PHE A 1 125 ? -5.75 3.533 14.977 1 83.19 125 PHE A N 1
ATOM 995 C CA . PHE A 1 125 ? -5.039 4.027 13.797 1 83.19 125 PHE A CA 1
ATOM 996 C C . PHE A 1 125 ? -5.961 4.875 12.93 1 83.19 125 PHE A C 1
ATOM 998 O O . PHE A 1 125 ? -7.184 4.773 13.031 1 83.19 125 PHE A O 1
ATOM 1005 N N . ALA A 1 126 ? -5.301 5.742 12.297 1 86.62 126 ALA A N 1
ATOM 1006 C CA . ALA A 1 126 ? -5.977 6.48 11.234 1 86.62 126 ALA A CA 1
ATOM 1007 C C . ALA A 1 126 ? -5.512 6.004 9.859 1 86.62 126 ALA A C 1
ATOM 1009 O O . ALA A 1 126 ? -4.324 5.742 9.656 1 86.62 126 ALA A O 1
ATOM 1010 N N . LYS A 1 127 ? -6.438 5.785 9.047 1 88.94 127 LYS A N 1
ATOM 1011 C CA . LYS A 1 127 ? -6.125 5.445 7.664 1 88.94 127 LYS A CA 1
ATOM 1012 C C . LYS A 1 127 ? -5.703 6.684 6.879 1 88.94 127 LYS A C 1
ATOM 1014 O O . LYS A 1 127 ? -6.434 7.676 6.832 1 88.94 127 LYS A O 1
ATOM 1019 N N . VAL A 1 128 ? -4.535 6.676 6.281 1 92.75 128 VAL A N 1
ATOM 1020 C CA . VAL A 1 128 ? -4.031 7.785 5.48 1 92.75 128 VAL A CA 1
ATOM 1021 C C . VAL A 1 128 ? -3.66 7.293 4.086 1 92.75 128 VAL A C 1
ATOM 1023 O O . VAL A 1 128 ? -2.838 6.383 3.939 1 92.75 128 VAL A O 1
ATOM 1026 N N . PHE A 1 129 ? -4.227 7.914 3.094 1 94.75 129 PHE A N 1
ATOM 1027 C CA . PHE A 1 129 ? -4.047 7.445 1.725 1 94.75 129 PHE A CA 1
ATOM 1028 C C . PHE A 1 129 ? -2.73 7.945 1.146 1 94.75 129 PHE A C 1
ATOM 1030 O O . PHE A 1 129 ? -2.346 9.094 1.371 1 94.75 129 PHE A O 1
ATOM 1037 N N . GLU A 1 130 ? -2.113 7.105 0.352 1 95.12 130 GLU A N 1
ATOM 1038 C CA . GLU A 1 130 ? -0.815 7.398 -0.245 1 95.12 130 GLU A CA 1
ATOM 1039 C C . GLU A 1 130 ? -0.877 8.656 -1.109 1 95.12 130 GLU A C 1
ATOM 1041 O O . GLU A 1 130 ? 0.062 9.453 -1.121 1 95.12 130 GLU A O 1
ATOM 1046 N N . SER A 1 131 ? -1.931 8.836 -1.799 1 94.38 131 SER A N 1
ATOM 1047 C CA . SER A 1 131 ? -2.08 10 -2.672 1 94.38 131 SER A CA 1
ATOM 1048 C C . SER A 1 131 ? -2.08 11.297 -1.87 1 94.38 131 SER A C 1
ATOM 1050 O O . SER A 1 131 ? -1.552 12.312 -2.326 1 94.38 131 SER A O 1
ATOM 1052 N N . ASP A 1 132 ? -2.676 11.289 -0.717 1 95.81 132 ASP A N 1
ATOM 1053 C CA . ASP A 1 132 ? -2.709 12.469 0.141 1 95.81 132 ASP A CA 1
ATOM 1054 C C . ASP A 1 132 ? -1.333 12.75 0.743 1 95.81 132 ASP A C 1
ATOM 1056 O O . ASP A 1 132 ? -0.913 13.906 0.837 1 95.81 132 ASP A O 1
ATOM 1060 N N . ILE A 1 133 ? -0.639 11.703 1.088 1 96 133 ILE A N 1
ATOM 1061 C CA . ILE A 1 133 ? 0.724 11.828 1.593 1 96 133 ILE A CA 1
ATOM 1062 C C . ILE A 1 133 ? 1.61 12.477 0.529 1 96 133 ILE A C 1
ATOM 1064 O O . ILE A 1 133 ? 2.375 13.398 0.824 1 96 133 ILE A O 1
ATOM 1068 N N . GLU A 1 134 ? 1.486 12.023 -0.619 1 94.38 134 GLU A N 1
ATOM 1069 C CA . GLU A 1 134 ? 2.281 12.539 -1.73 1 94.38 134 GLU A CA 1
ATOM 1070 C C . GLU A 1 134 ? 2.09 14.047 -1.894 1 94.38 134 GLU A C 1
ATOM 1072 O O . GLU A 1 134 ? 3.064 14.789 -2.027 1 94.38 134 GLU A O 1
ATOM 1077 N N . LYS A 1 135 ? 0.907 14.492 -1.872 1 94.31 135 LYS A N 1
ATOM 1078 C CA . LYS A 1 135 ? 0.602 15.906 -2.043 1 94.31 135 LYS A CA 1
ATOM 1079 C C . LYS A 1 135 ? 1.261 16.75 -0.954 1 94.31 135 LYS A C 1
ATOM 1081 O O . LYS A 1 135 ? 1.802 17.828 -1.23 1 94.31 135 LYS A O 1
ATOM 1086 N N . ILE A 1 136 ? 1.209 16.25 0.218 1 95.56 136 ILE A N 1
ATOM 1087 C CA . ILE A 1 136 ? 1.747 17.016 1.343 1 95.56 136 ILE A CA 1
ATOM 1088 C C . ILE A 1 136 ? 3.271 17.047 1.265 1 95.56 136 ILE A C 1
ATOM 1090 O O . ILE A 1 136 ? 3.887 18.094 1.389 1 95.56 136 ILE A O 1
ATOM 1094 N N . ILE A 1 137 ? 3.873 15.898 1.012 1 92.38 137 ILE A N 1
ATOM 1095 C CA . ILE A 1 137 ? 5.324 15.766 1.046 1 92.38 137 ILE A CA 1
ATOM 1096 C C . ILE A 1 137 ? 5.945 16.547 -0.108 1 92.38 137 ILE A C 1
ATOM 1098 O O . ILE A 1 137 ? 7.039 17.109 0.025 1 92.38 137 ILE A O 1
ATOM 1102 N N . THR A 1 138 ? 5.27 16.672 -1.189 1 88.31 138 THR A N 1
ATOM 1103 C CA . THR A 1 138 ? 5.832 17.312 -2.371 1 88.31 138 THR A CA 1
ATOM 1104 C C . THR A 1 138 ? 5.629 18.828 -2.314 1 88.31 138 THR A C 1
ATOM 1106 O O . THR A 1 138 ? 6.145 19.562 -3.162 1 88.31 138 THR A O 1
ATOM 1109 N N . MET A 1 139 ? 4.902 19.25 -1.275 1 88.94 139 MET A N 1
ATOM 1110 C CA . MET A 1 139 ? 4.746 20.688 -1.11 1 88.94 139 MET A CA 1
ATOM 1111 C C . MET A 1 139 ? 6.094 21.359 -0.833 1 88.94 139 MET A C 1
ATOM 1113 O O . MET A 1 139 ? 6.93 20.797 -0.126 1 88.94 139 MET A O 1
ATOM 1117 N N . GLN A 1 140 ? 6.309 22.438 -1.453 1 84.56 140 GLN A N 1
ATOM 1118 C CA . GLN A 1 140 ? 7.52 23.219 -1.192 1 84.56 140 GLN A CA 1
ATOM 1119 C C . GLN A 1 140 ? 7.332 24.141 0.005 1 84.56 140 GLN A C 1
ATOM 1121 O O . GLN A 1 140 ? 7.387 25.359 -0.136 1 84.56 140 GLN A O 1
ATOM 1126 N N . LEU A 1 141 ? 7.047 23.578 1.14 1 84.81 141 LEU A N 1
ATOM 1127 C CA . LEU A 1 141 ? 6.828 24.297 2.387 1 84.81 141 LEU A CA 1
ATOM 1128 C C . LEU A 1 141 ? 7.68 23.719 3.512 1 84.81 141 LEU A C 1
ATOM 1130 O O . LEU A 1 141 ? 7.91 22.5 3.557 1 84.81 141 LEU A O 1
ATOM 1134 N N . ASN A 1 142 ? 8.055 24.562 4.402 1 81.44 142 ASN A N 1
ATOM 1135 C CA . ASN A 1 142 ? 8.898 24.141 5.512 1 81.44 142 ASN A CA 1
ATOM 1136 C C . ASN A 1 142 ? 8.062 23.578 6.66 1 81.44 142 ASN A C 1
ATOM 1138 O O . ASN A 1 142 ? 8.609 23 7.602 1 81.44 142 ASN A O 1
ATOM 1142 N N . TYR A 1 143 ? 6.785 23.703 6.57 1 87.06 143 TYR A N 1
ATOM 1143 C CA . TYR A 1 143 ? 5.953 23.25 7.672 1 87.06 143 TYR A CA 1
ATOM 1144 C C . TYR A 1 143 ? 5.07 22.078 7.238 1 87.06 143 TYR A C 1
ATOM 1146 O O . TYR A 1 143 ? 3.928 21.969 7.688 1 87.06 143 TYR A O 1
ATOM 1154 N N . LYS A 1 144 ? 5.539 21.219 6.355 1 90.69 144 LYS A N 1
ATOM 1155 C CA . LYS A 1 144 ? 4.785 20.094 5.832 1 90.69 144 LYS A CA 1
ATOM 1156 C C . LYS A 1 144 ? 4.383 19.125 6.953 1 90.69 144 LYS A C 1
ATOM 1158 O O . LYS A 1 144 ? 3.295 18.547 6.922 1 90.69 144 LYS A O 1
ATOM 1163 N N . ALA A 1 145 ? 5.266 19 7.895 1 89.69 145 ALA A N 1
ATOM 1164 C CA . ALA A 1 145 ? 4.961 18.109 9.016 1 89.69 145 ALA A CA 1
ATOM 1165 C C . ALA A 1 145 ? 3.719 18.578 9.766 1 89.69 145 ALA A C 1
ATOM 1167 O O . ALA A 1 145 ? 2.855 17.781 10.117 1 89.69 145 ALA A O 1
ATOM 1168 N N . LYS A 1 146 ? 3.621 19.844 9.953 1 90.38 146 LYS A N 1
ATOM 1169 C CA . LYS A 1 146 ? 2.469 20.406 10.648 1 90.38 146 LYS A CA 1
ATOM 1170 C C . LYS A 1 146 ? 1.19 20.219 9.836 1 90.38 146 LYS A C 1
ATOM 1172 O O . LYS A 1 146 ? 0.131 19.938 10.398 1 90.38 146 LYS A O 1
ATOM 1177 N N . LEU A 1 147 ? 1.341 20.391 8.57 1 93.38 147 LEU A N 1
ATOM 1178 C CA . LEU A 1 147 ? 0.204 20.156 7.684 1 93.38 147 LEU A CA 1
ATOM 1179 C C . LEU A 1 147 ? -0.273 18.703 7.793 1 93.38 147 LEU A C 1
ATOM 1181 O O . LEU A 1 147 ? -1.477 18.453 7.879 1 93.38 147 LEU A O 1
ATOM 1185 N N . PHE A 1 148 ? 0.693 17.844 7.84 1 94.5 148 PHE A N 1
ATOM 1186 C CA . PHE A 1 148 ? 0.347 16.438 7.957 1 94.5 148 PHE A CA 1
ATOM 1187 C C . PHE A 1 148 ? -0.358 16.156 9.281 1 94.5 148 PHE A C 1
ATOM 1189 O O . PHE A 1 148 ? -1.352 15.43 9.32 1 94.5 148 PHE A O 1
ATOM 1196 N N . ILE A 1 149 ? 0.114 16.688 10.258 1 91.44 149 ILE A N 1
ATOM 1197 C CA . ILE A 1 149 ? -0.433 16.438 11.586 1 91.44 149 ILE A CA 1
ATOM 1198 C C . ILE A 1 149 ? -1.872 16.953 11.656 1 91.44 149 ILE A C 1
ATOM 1200 O O . ILE A 1 149 ? -2.75 16.266 12.195 1 91.44 149 ILE A O 1
ATOM 1204 N N . ILE A 1 150 ? -2.113 18.094 11.133 1 91.88 150 ILE A N 1
ATOM 1205 C CA . ILE A 1 150 ? -3.471 18.641 11.109 1 91.88 150 ILE A CA 1
ATOM 1206 C C . ILE A 1 150 ? -4.367 17.734 10.258 1 91.88 150 ILE A C 1
ATOM 1208 O O . ILE A 1 150 ? -5.492 17.422 10.648 1 91.88 150 ILE A O 1
ATOM 1212 N N . ASN A 1 151 ? -3.873 17.359 9.117 1 94.31 151 ASN A N 1
ATOM 1213 C CA . ASN A 1 151 ? -4.613 16.422 8.281 1 94.31 151 ASN A CA 1
ATOM 1214 C C . ASN A 1 151 ? -4.941 15.125 9.031 1 94.31 151 ASN A C 1
ATOM 1216 O O . ASN A 1 151 ? -6.074 14.648 8.992 1 94.31 151 ASN A O 1
ATOM 1220 N N . LEU A 1 152 ? -3.953 14.633 9.703 1 91.75 152 LEU A N 1
ATOM 1221 C CA . LEU A 1 152 ? -4.117 13.406 10.477 1 91.75 152 LEU A CA 1
ATOM 1222 C C . LEU A 1 152 ? -5.168 13.594 11.562 1 91.75 152 LEU A C 1
ATOM 1224 O O . LEU A 1 152 ? -6 12.711 11.789 1 91.75 152 LEU A O 1
ATOM 1228 N N . ALA A 1 153 ? -5.125 14.672 12.227 1 90 153 ALA A N 1
ATOM 1229 C CA . ALA A 1 153 ? -6.082 14.961 13.297 1 90 153 ALA A CA 1
ATOM 1230 C C . ALA A 1 153 ? -7.512 14.961 12.758 1 90 153 ALA A C 1
ATOM 1232 O O . ALA A 1 153 ? -8.43 14.492 13.43 1 90 153 ALA A O 1
ATOM 1233 N N . ILE A 1 154 ? -7.656 15.43 11.586 1 90.06 154 ILE A N 1
ATOM 1234 C CA . ILE A 1 154 ? -8.984 15.523 10.984 1 90.06 154 ILE A CA 1
ATOM 1235 C C . ILE A 1 154 ? -9.43 14.141 10.5 1 90.06 154 ILE A C 1
ATOM 1237 O O . ILE A 1 154 ? -10.516 13.672 10.852 1 90.06 154 ILE A O 1
ATOM 1241 N N . VAL A 1 155 ? -8.594 13.461 9.781 1 87.5 155 VAL A N 1
ATOM 1242 C CA . VAL A 1 155 ? -8.992 12.203 9.148 1 87.5 155 VAL A CA 1
ATOM 1243 C C . VAL A 1 155 ? -9.102 11.109 10.203 1 87.5 155 VAL A C 1
ATOM 1245 O O . VAL A 1 155 ? -9.742 10.078 9.977 1 87.5 155 VAL A O 1
ATOM 1248 N N . SER A 1 156 ? -8.477 11.305 11.289 1 85.31 156 SER A N 1
ATOM 1249 C CA . SER A 1 156 ? -8.555 10.32 12.367 1 85.31 156 SER A CA 1
ATOM 1250 C C . SER A 1 156 ? -9.984 10.188 12.883 1 85.31 156 SER A C 1
ATOM 1252 O O . SER A 1 156 ? -10.328 9.188 13.516 1 85.31 156 SER A O 1
ATOM 1254 N N . TYR A 1 157 ? -10.758 11.141 12.594 1 79.81 157 TYR A N 1
ATOM 1255 C CA . TYR A 1 157 ? -12.148 11.109 13.023 1 79.81 157 TYR A CA 1
ATOM 1256 C C . TYR A 1 157 ? -13.039 10.477 11.953 1 79.81 157 TYR A C 1
ATOM 1258 O O . TYR A 1 157 ? -14.227 10.258 12.18 1 79.81 157 TYR A O 1
ATOM 1266 N N . LEU A 1 158 ? -12.43 10.266 10.797 1 74.75 158 LEU A N 1
ATOM 1267 C CA . LEU A 1 158 ? -13.219 9.617 9.75 1 74.75 158 LEU A CA 1
ATOM 1268 C C . LEU A 1 158 ? -13.484 8.156 10.094 1 74.75 158 LEU A C 1
ATOM 1270 O O . LEU A 1 158 ? -12.578 7.441 10.516 1 74.75 158 LEU A O 1
ATOM 1274 N N . PHE A 1 159 ? -14.75 7.793 10.523 1 59.34 159 PHE A N 1
ATOM 1275 C CA . PHE A 1 159 ? -15.117 6.441 10.922 1 59.34 159 PHE A CA 1
ATOM 1276 C C . PHE A 1 159 ? -15.336 5.559 9.695 1 59.34 159 PHE A C 1
ATOM 1278 O O . PHE A 1 159 ? -16.281 5.758 8.938 1 59.34 159 PHE A O 1
ATOM 1285 N N . TYR A 1 160 ? -14.305 5.012 9.148 1 52.72 160 TYR A N 1
ATOM 1286 C CA . TYR A 1 160 ? -14.586 4.133 8.023 1 52.72 160 TYR A CA 1
ATOM 1287 C C . TYR A 1 160 ? -15.523 3.006 8.43 1 52.72 160 TYR A C 1
ATOM 1289 O O . TYR A 1 160 ? -16.438 2.654 7.68 1 52.72 160 TYR A O 1
ATOM 1297 N N . TYR A 1 161 ? -15.07 1.902 9.383 1 50.22 161 TYR A N 1
ATOM 1298 C CA . TYR A 1 161 ? -15.648 0.562 9.359 1 50.22 161 TYR A CA 1
ATOM 1299 C C . TYR A 1 161 ? -16.641 0.374 10.508 1 50.22 161 TYR A C 1
ATOM 1301 O O . TYR A 1 161 ? -17.062 -0.747 10.781 1 50.22 161 TYR A O 1
ATOM 1309 N N . HIS A 1 162 ? -16.906 1.338 11.32 1 49.12 162 HIS A N 1
ATOM 1310 C CA . HIS A 1 162 ? -17.547 0.705 12.477 1 49.12 162 HIS A CA 1
ATOM 1311 C C . HIS A 1 162 ? -18.938 0.193 12.133 1 49.12 162 HIS A C 1
ATOM 1313 O O . HIS A 1 162 ? -19.391 -0.809 12.688 1 49.12 162 HIS A O 1
ATOM 1319 N N . ASN A 1 163 ? -19.656 0.955 11.438 1 46.88 163 ASN A N 1
ATOM 1320 C CA . ASN A 1 163 ? -21 0.46 11.172 1 46.88 163 ASN A CA 1
ATOM 1321 C C . ASN A 1 163 ? -21.203 0.167 9.688 1 46.88 163 ASN A C 1
ATOM 1323 O O . ASN A 1 163 ? -20.609 0.821 8.828 1 46.88 163 ASN A O 1
ATOM 1327 N N . LYS A 1 164 ? -21.719 -1.086 9.367 1 49.47 164 LYS A N 1
ATOM 1328 C CA . LYS A 1 164 ? -22.078 -1.642 8.062 1 49.47 164 LYS A CA 1
ATOM 1329 C C . LYS A 1 164 ? -22.547 -0.549 7.109 1 49.47 164 LYS A C 1
ATOM 1331 O O . LYS A 1 164 ? -22.344 -0.641 5.898 1 49.47 164 LYS A O 1
ATOM 1336 N N . PHE A 1 165 ? -23.328 0.408 7.574 1 44.5 165 PHE A N 1
ATOM 1337 C CA . PHE A 1 165 ? -24.172 1.182 6.676 1 44.5 165 PHE A CA 1
ATOM 1338 C C . PHE A 1 165 ? -23.516 2.504 6.309 1 44.5 165 PHE A C 1
ATOM 1340 O O . PHE A 1 165 ? -23.844 3.115 5.293 1 44.5 165 PHE A O 1
ATOM 1347 N N . MET A 1 166 ? -22.922 3.211 7.266 1 48.44 166 MET A N 1
ATOM 1348 C CA . MET A 1 166 ? -22.75 4.598 6.848 1 48.44 166 MET A CA 1
ATOM 1349 C C . MET A 1 166 ? -21.281 4.996 6.852 1 48.44 166 MET A C 1
ATOM 1351 O O . MET A 1 166 ? -20.688 5.145 7.918 1 48.44 166 MET A O 1
ATOM 1355 N N . GLU A 1 167 ? -20.609 4.508 5.816 1 57.5 167 GLU A N 1
ATOM 1356 C CA . GLU A 1 167 ? -19.281 5.09 5.641 1 57.5 167 GLU A CA 1
ATOM 1357 C C . GLU A 1 167 ? -19.359 6.602 5.473 1 57.5 167 GLU A C 1
ATOM 1359 O O . GLU A 1 167 ? -19.906 7.094 4.48 1 57.5 167 GLU A O 1
ATOM 1364 N N . HIS A 1 168 ? -19.375 7.309 6.637 1 66.88 168 HIS A N 1
ATOM 1365 C CA . HIS A 1 168 ? -19.297 8.758 6.523 1 66.88 168 HIS A CA 1
ATOM 1366 C C . HIS A 1 168 ? -17.953 9.195 5.93 1 66.88 168 HIS A C 1
ATOM 1368 O O . HIS A 1 168 ? -16.906 8.664 6.297 1 66.88 168 HIS A O 1
ATOM 1374 N N . LYS A 1 169 ? -18.203 9.992 4.855 1 78.94 169 LYS A N 1
ATOM 1375 C CA . LYS A 1 169 ? -17 10.492 4.191 1 78.94 169 LYS A CA 1
ATOM 1376 C C . LYS A 1 169 ? -16.625 11.867 4.719 1 78.94 169 LYS A C 1
ATOM 1378 O O . LYS A 1 169 ? -15.609 12.438 4.305 1 78.94 169 LYS A O 1
ATOM 1383 N N . SER A 1 170 ? -17.438 12.375 5.75 1 84.81 170 SER A N 1
ATOM 1384 C CA . SER A 1 170 ? -17.109 13.68 6.309 1 84.81 170 SER A CA 1
ATOM 1385 C C . SER A 1 170 ? -17.031 13.633 7.832 1 84.81 170 SER A C 1
ATOM 1387 O O . SER A 1 170 ? -17.625 12.742 8.453 1 84.81 170 SER A O 1
ATOM 1389 N N . VAL A 1 171 ? -16.25 14.492 8.328 1 85 171 VAL A N 1
ATOM 1390 C CA . VAL A 1 171 ? -16.156 14.727 9.758 1 85 171 VAL A CA 1
ATOM 1391 C C . VAL A 1 171 ? -16.469 16.203 10.062 1 85 171 VAL A C 1
ATOM 1393 O O . VAL A 1 171 ? -16.281 17.062 9.203 1 85 171 VAL A O 1
ATOM 1396 N N . TRP A 1 172 ? -16.969 16.484 11.305 1 83.25 172 TRP A N 1
ATOM 1397 C CA . TRP A 1 172 ? -17.375 17.859 11.617 1 83.25 172 TRP A CA 1
ATOM 1398 C C . TRP A 1 172 ? -16.703 18.344 12.891 1 83.25 172 TRP A C 1
ATOM 1400 O O . TRP A 1 172 ? -17.297 19.078 13.68 1 83.25 172 TRP A O 1
ATOM 1410 N N . THR A 1 173 ? -15.555 18.125 13.062 1 83.75 173 THR A N 1
ATOM 1411 C CA . THR A 1 173 ? -14.812 18.609 14.219 1 83.75 173 THR A CA 1
ATOM 1412 C C . THR A 1 173 ? -14.625 20.125 14.141 1 83.75 173 THR A C 1
ATOM 1414 O O . THR A 1 173 ? -14.578 20.703 13.047 1 83.75 173 THR A O 1
ATOM 1417 N N . THR A 1 174 ? -14.562 20.766 15.297 1 86.62 174 THR A N 1
ATOM 1418 C CA . THR A 1 174 ? -14.422 22.219 15.359 1 86.62 174 THR A CA 1
ATOM 1419 C C . THR A 1 174 ? -12.953 22.625 15.305 1 86.62 174 THR A C 1
ATOM 1421 O O . THR A 1 174 ? -12.07 21.828 15.633 1 86.62 174 THR A O 1
ATOM 1424 N N . ILE A 1 175 ? -12.766 23.859 14.93 1 89.25 175 ILE A N 1
ATOM 1425 C CA . ILE A 1 175 ? -11.422 24.422 14.906 1 89.25 175 ILE A CA 1
ATOM 1426 C C . ILE A 1 175 ? -10.844 24.438 16.312 1 89.25 175 ILE A C 1
ATOM 1428 O O . ILE A 1 175 ? -9.648 24.203 16.516 1 89.25 175 ILE A O 1
ATOM 1432 N N . GLU A 1 176 ? -11.672 24.719 17.297 1 89.5 176 GLU A N 1
ATOM 1433 C CA . GLU A 1 176 ? -11.25 24.766 18.703 1 89.5 176 GLU A CA 1
ATOM 1434 C C . GLU A 1 176 ? -10.688 23.422 19.156 1 89.5 176 GLU A C 1
ATOM 1436 O O . GLU A 1 176 ? -9.641 23.375 19.812 1 89.5 176 GLU A O 1
ATOM 1441 N N . LYS A 1 177 ? -11.336 22.453 18.812 1 87.62 177 LYS A N 1
ATOM 1442 C CA . LYS A 1 177 ? -10.891 21.125 19.188 1 87.62 177 LYS A CA 1
ATOM 1443 C C . LYS A 1 177 ? -9.555 20.781 18.531 1 87.62 177 LYS A C 1
ATOM 1445 O O . LYS A 1 177 ? -8.664 20.219 19.172 1 87.62 177 LYS A O 1
ATOM 1450 N N . LEU A 1 178 ? -9.398 21.141 17.281 1 88.38 178 LEU A N 1
ATOM 1451 C CA . LEU A 1 178 ? -8.156 20.891 16.562 1 88.38 178 LEU A CA 1
ATOM 1452 C C . LEU A 1 178 ? -7.012 21.703 17.156 1 88.38 178 LEU A C 1
ATOM 1454 O O . LEU A 1 178 ? -5.895 21.203 17.281 1 88.38 178 LEU A O 1
ATOM 1458 N N . ALA A 1 179 ? -7.328 22.906 17.516 1 89.44 179 ALA A N 1
ATOM 1459 C CA . ALA A 1 179 ? -6.332 23.766 18.141 1 89.44 179 ALA A CA 1
ATOM 1460 C C . ALA A 1 179 ? -5.871 23.203 19.469 1 89.44 179 ALA A C 1
ATOM 1462 O O . ALA A 1 179 ? -4.68 23.234 19.781 1 89.44 179 ALA A O 1
ATOM 1463 N N . ASP A 1 180 ? -6.789 22.656 20.203 1 85.81 180 ASP A N 1
ATOM 1464 C CA . ASP A 1 180 ? -6.488 22.062 21.516 1 85.81 180 ASP A CA 1
ATOM 1465 C C . ASP A 1 180 ? -5.617 20.828 21.375 1 85.81 180 ASP A C 1
ATOM 1467 O O . ASP A 1 180 ? -4.652 20.641 22.109 1 85.81 180 ASP A O 1
ATOM 1471 N N . ILE A 1 181 ? -5.898 20.047 20.391 1 78.56 181 ILE A N 1
ATOM 1472 C CA . ILE A 1 181 ? -5.176 18.812 20.156 1 78.56 181 ILE A CA 1
ATOM 1473 C C . ILE A 1 181 ? -3.727 19.109 19.781 1 78.56 181 ILE A C 1
ATOM 1475 O O . ILE A 1 181 ? -2.807 18.406 20.203 1 78.56 181 ILE A O 1
ATOM 1479 N N . LYS A 1 182 ? -3.48 20.188 19.094 1 82.25 182 LYS A N 1
ATOM 1480 C CA . LYS A 1 182 ? -2.158 20.406 18.516 1 82.25 182 LYS A CA 1
ATOM 1481 C C . LYS A 1 182 ? -1.426 21.531 19.234 1 82.25 182 LYS A C 1
ATOM 1483 O O . LYS A 1 182 ? -0.268 21.828 18.922 1 82.25 182 LYS A O 1
ATOM 1488 N N . LYS A 1 183 ? -2.113 22.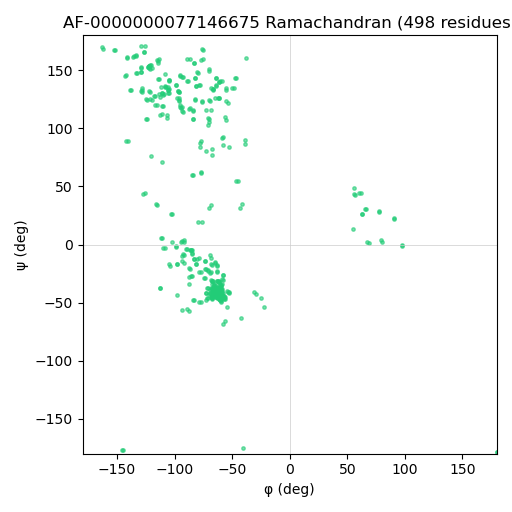141 20.188 1 82.44 183 LYS A N 1
ATOM 1489 C CA . LYS A 1 183 ? -1.548 23.25 20.938 1 82.44 183 LYS A CA 1
ATOM 1490 C C . LYS A 1 183 ? -1.097 24.375 20 1 82.44 183 LYS A C 1
ATOM 1492 O O . LYS A 1 183 ? 0.034 24.844 20.094 1 82.44 183 LYS A O 1
ATOM 1497 N N . LEU A 1 184 ? -1.942 24.625 19.047 1 86.88 184 LEU A N 1
ATOM 1498 C CA . LEU A 1 184 ? -1.771 25.719 18.109 1 86.88 184 LEU A CA 1
ATOM 1499 C C . LEU A 1 184 ? -2.871 26.766 18.281 1 86.88 184 LEU A C 1
ATOM 1501 O O . LEU A 1 184 ? -3.91 26.484 18.875 1 86.88 184 LEU A O 1
ATOM 1505 N N . ASP A 1 185 ? -2.578 27.875 17.859 1 91.19 185 ASP A N 1
ATOM 1506 C CA . ASP A 1 185 ? -3.641 28.875 17.875 1 91.19 185 ASP A CA 1
ATOM 1507 C C . ASP A 1 185 ? -4.621 28.656 16.734 1 91.19 185 ASP A C 1
ATOM 1509 O O . ASP A 1 185 ? -4.273 28.047 15.719 1 91.19 185 ASP A O 1
ATOM 1513 N N . ARG A 1 186 ? -5.75 29.156 16.875 1 91.31 186 ARG A N 1
ATOM 1514 C CA . ARG A 1 186 ? -6.852 28.969 15.93 1 91.31 186 ARG A CA 1
ATOM 1515 C C . ARG A 1 186 ? -6.465 29.453 14.531 1 91.31 186 ARG A C 1
ATOM 1517 O O . ARG A 1 186 ? -6.746 28.781 13.539 1 91.31 186 ARG A O 1
ATOM 1524 N N . LYS A 1 187 ? -5.832 30.531 14.484 1 92.88 187 LYS A N 1
ATOM 1525 C CA . LYS A 1 187 ? -5.461 31.141 13.211 1 92.88 187 LYS A CA 1
ATOM 1526 C C . LYS A 1 187 ? -4.523 30.234 12.422 1 92.88 187 LYS A C 1
ATOM 1528 O O . LYS A 1 187 ? -4.676 30.078 11.211 1 92.88 187 LYS A O 1
ATOM 1533 N N . THR A 1 188 ? -3.6 29.688 13.102 1 92.19 188 THR A N 1
ATOM 1534 C CA . THR A 1 188 ? -2.639 28.781 12.484 1 92.19 188 THR A CA 1
ATOM 1535 C C . THR A 1 188 ? -3.334 27.531 11.953 1 92.19 188 THR A C 1
ATOM 1537 O O . THR A 1 188 ? -3.059 27.094 10.836 1 92.19 188 THR A O 1
ATOM 1540 N N . VAL A 1 189 ? -4.227 27 12.727 1 92.75 189 VAL A N 1
ATOM 1541 C CA . VAL A 1 189 ? -4.984 25.812 12.312 1 92.75 189 VAL A CA 1
ATOM 1542 C C . VAL A 1 189 ? -5.777 26.125 11.047 1 92.75 189 VAL A C 1
ATOM 1544 O O . VAL A 1 189 ? -5.758 25.359 10.094 1 92.75 189 VAL A O 1
ATOM 1547 N N . MET A 1 190 ? -6.383 27.266 11.016 1 93.38 190 MET A N 1
ATOM 1548 C CA . MET A 1 190 ? -7.176 27.672 9.859 1 93.38 190 MET A CA 1
ATOM 1549 C C . MET A 1 190 ? -6.301 27.828 8.625 1 93.38 190 MET A C 1
ATOM 1551 O O . MET A 1 190 ? -6.699 27.422 7.527 1 93.38 190 MET A O 1
ATOM 1555 N N . LYS A 1 191 ? -5.195 28.375 8.844 1 93.31 191 LYS A N 1
ATOM 1556 C CA . LYS A 1 191 ? -4.25 28.547 7.746 1 93.31 191 LYS A CA 1
ATOM 1557 C C . LYS A 1 191 ? -3.857 27.188 7.152 1 93.31 191 LYS A C 1
ATOM 1559 O O . LYS A 1 191 ? -3.828 27.031 5.93 1 93.31 191 LYS A O 1
ATOM 1564 N N . TYR A 1 192 ? -3.523 26.266 8.016 1 93.69 192 TYR A N 1
ATOM 1565 C CA . TYR A 1 192 ? -3.111 24.938 7.57 1 93.69 192 TYR A CA 1
ATOM 1566 C C . TYR A 1 192 ? -4.25 24.219 6.848 1 93.69 192 TYR A C 1
ATOM 1568 O O . TYR A 1 192 ? -4.039 23.594 5.812 1 93.69 192 TYR A O 1
ATOM 1576 N N . ILE A 1 193 ? -5.457 24.359 7.336 1 93.94 193 ILE A N 1
ATOM 1577 C CA . ILE A 1 193 ? -6.621 23.75 6.711 1 93.94 193 ILE A CA 1
ATOM 1578 C C . ILE A 1 193 ? -6.848 24.344 5.324 1 93.94 193 ILE A C 1
ATOM 1580 O O . ILE A 1 193 ? -7.117 23.625 4.363 1 93.94 193 ILE A O 1
ATOM 1584 N N . LYS A 1 194 ? -6.75 25.609 5.238 1 93.56 194 LYS A N 1
ATOM 1585 C CA . LYS A 1 194 ? -6.879 26.297 3.949 1 93.56 194 LYS A CA 1
ATOM 1586 C C . LYS A 1 194 ? -5.848 25.766 2.951 1 93.56 194 LYS A C 1
ATOM 1588 O O . LYS A 1 194 ? -6.176 25.516 1.789 1 93.56 194 LYS A O 1
ATOM 1593 N N . GLN A 1 195 ? -4.629 25.625 3.402 1 94.31 195 GLN A N 1
ATOM 1594 C CA . GLN A 1 195 ? -3.564 25.141 2.537 1 94.31 195 GLN A CA 1
ATOM 1595 C C . GLN A 1 195 ? -3.854 23.719 2.068 1 94.31 195 GLN A C 1
ATOM 1597 O O . GLN A 1 195 ? -3.65 23.391 0.896 1 94.31 195 GLN A O 1
ATOM 1602 N N . LEU A 1 196 ? -4.289 22.891 2.965 1 96 196 LEU A N 1
ATOM 1603 C CA . LEU A 1 196 ? -4.641 21.531 2.621 1 96 196 LEU A CA 1
ATOM 1604 C C . LEU A 1 196 ? -5.766 21.484 1.594 1 96 196 LEU A C 1
ATOM 1606 O O . LEU A 1 196 ? -5.766 20.641 0.695 1 96 196 LEU A O 1
ATOM 1610 N N . HIS A 1 197 ? -6.688 22.391 1.735 1 95.69 197 HIS A N 1
ATOM 1611 C CA . HIS A 1 197 ? -7.785 22.5 0.782 1 95.69 197 HIS A CA 1
ATOM 1612 C C . HIS A 1 197 ? -7.285 22.953 -0.585 1 95.69 197 HIS A C 1
ATOM 1614 O O . HIS A 1 197 ? -7.648 22.375 -1.608 1 95.69 197 HIS A O 1
ATOM 1620 N N . GLU A 1 198 ? -6.488 23.938 -0.598 1 94.31 198 GLU A N 1
ATOM 1621 C CA . GLU A 1 198 ? -5.957 24.484 -1.841 1 94.31 198 GLU A CA 1
ATOM 1622 C C . GLU A 1 198 ? -5.137 23.453 -2.6 1 94.31 198 GLU A C 1
ATOM 1624 O O . GLU A 1 198 ? -5.125 23.438 -3.832 1 94.31 198 GLU A O 1
ATOM 1629 N N . LYS A 1 199 ? -4.512 22.578 -1.834 1 94.62 199 LYS A N 1
ATOM 1630 C CA . LYS A 1 199 ? -3.68 21.547 -2.451 1 94.62 199 LYS A CA 1
ATOM 1631 C C . LYS A 1 199 ? -4.48 20.266 -2.709 1 94.62 199 LYS A C 1
ATOM 1633 O O . LYS A 1 199 ? -3.908 19.234 -3.049 1 94.62 199 LYS A O 1
ATOM 1638 N N . GLU A 1 200 ? -5.75 20.297 -2.426 1 95.94 200 GLU A N 1
ATOM 1639 C CA . GLU A 1 200 ? -6.719 19.25 -2.717 1 95.94 200 GLU A CA 1
ATOM 1640 C C . GLU A 1 200 ? -6.414 17.984 -1.922 1 95.94 200 GLU A C 1
ATOM 1642 O O . GLU A 1 200 ? -6.562 16.875 -2.434 1 95.94 200 GLU A O 1
ATOM 1647 N N . VAL A 1 201 ? -5.844 18.172 -0.765 1 95.94 201 VAL A N 1
ATOM 1648 C CA . VAL A 1 201 ? -5.684 17.062 0.176 1 95.94 201 VAL A CA 1
ATOM 1649 C C . VAL A 1 201 ? -6.965 16.891 0.984 1 95.94 201 VAL A C 1
ATOM 1651 O O . VAL A 1 201 ? -7.512 15.781 1.056 1 95.94 201 VAL A O 1
ATOM 1654 N N . LEU A 1 202 ? -7.43 17.938 1.473 1 95.38 202 LEU A N 1
ATOM 1655 C CA . LEU A 1 202 ? -8.609 18.016 2.322 1 95.38 202 LEU A CA 1
ATOM 1656 C C . LEU A 1 202 ? -9.664 18.922 1.715 1 95.38 202 LEU A C 1
ATOM 1658 O O . LEU A 1 202 ? -9.344 20.016 1.218 1 95.38 202 LEU A O 1
ATOM 1662 N N . PHE A 1 203 ? -10.883 18.422 1.682 1 95.19 203 PHE A N 1
ATOM 1663 C CA . PHE A 1 203 ? -12.008 19.266 1.297 1 95.19 203 PHE A CA 1
ATOM 1664 C C . PHE A 1 203 ? -12.719 19.812 2.529 1 95.19 203 PHE A C 1
ATOM 1666 O O . PHE A 1 203 ? -12.9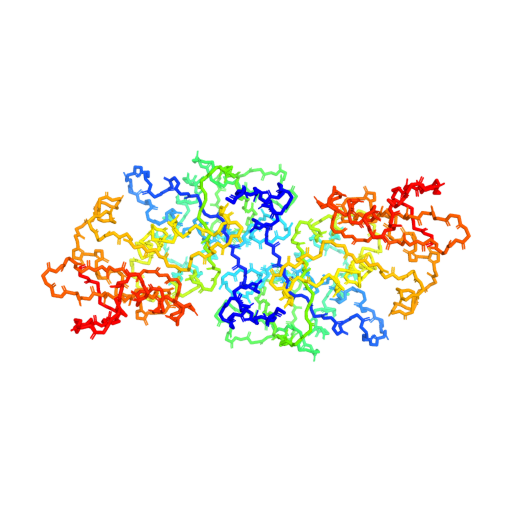92 19.078 3.477 1 95.19 203 PHE A O 1
ATOM 1673 N N . VAL A 1 204 ? -12.922 21.094 2.422 1 93.75 204 VAL A N 1
ATOM 1674 C CA . VAL A 1 204 ? -13.602 21.75 3.533 1 93.75 204 VAL A CA 1
ATOM 1675 C C . VAL A 1 204 ? -14.789 22.562 3.01 1 93.75 204 VAL A C 1
ATOM 1677 O O . VAL A 1 204 ? -14.648 23.328 2.055 1 93.75 204 VAL A O 1
ATOM 1680 N N . ILE A 1 205 ? -15.891 22.391 3.674 1 91.25 205 ILE A N 1
ATOM 1681 C CA . ILE A 1 205 ? -17.078 23.203 3.385 1 91.25 205 ILE A CA 1
ATOM 1682 C C . ILE A 1 205 ? -17.734 23.625 4.691 1 91.25 205 ILE A C 1
ATOM 1684 O O . ILE A 1 205 ? -17.859 22.828 5.621 1 91.25 205 ILE A O 1
ATOM 1688 N N . THR A 1 206 ? -18.031 24.844 4.734 1 90 206 THR A N 1
ATOM 1689 C CA . THR A 1 206 ? -18.672 25.422 5.914 1 90 206 THR A CA 1
ATOM 1690 C C . THR A 1 206 ? -20.125 25.797 5.621 1 90 206 THR A C 1
ATOM 1692 O O . THR A 1 206 ? -20.422 26.391 4.586 1 90 206 THR A O 1
ATOM 1695 N N . THR A 1 207 ? -20.953 25.344 6.461 1 84.62 207 THR A N 1
ATOM 1696 C CA . THR A 1 207 ? -22.344 25.75 6.383 1 84.62 207 THR A CA 1
ATOM 1697 C C . THR A 1 207 ? -22.625 26.906 7.332 1 84.62 207 THR A C 1
ATOM 1699 O O . THR A 1 207 ? -22.312 26.844 8.523 1 84.62 207 THR A O 1
ATOM 1702 N N . LYS A 1 208 ? -23.109 27.891 6.723 1 81.75 208 LYS A N 1
ATOM 1703 C CA . LYS A 1 208 ? -23.5 29.078 7.492 1 81.75 208 LYS A CA 1
ATOM 1704 C C . LYS A 1 208 ? -25.016 29.188 7.59 1 81.75 208 LYS A C 1
ATOM 1706 O O . LYS A 1 208 ? -25.703 29.281 6.57 1 81.75 208 LYS A O 1
ATOM 1711 N N . ILE A 1 209 ? -25.562 29 8.758 1 72.38 209 ILE A N 1
ATOM 1712 C CA . ILE A 1 209 ? -27 29.156 9.008 1 72.38 209 ILE A CA 1
ATOM 1713 C C . ILE A 1 209 ? -27.219 30.375 9.906 1 72.38 209 ILE A C 1
ATOM 1715 O O . ILE A 1 209 ? -26.5 30.578 10.883 1 72.38 209 ILE A O 1
ATOM 1719 N N . GLU A 1 210 ? -28.25 31.156 9.484 1 71.62 210 GLU A N 1
ATOM 1720 C CA . GLU A 1 210 ? -28.562 32.344 10.273 1 71.62 210 GLU A CA 1
ATOM 1721 C C . GLU A 1 210 ? -28.828 31.969 11.727 1 71.62 210 GLU A C 1
ATOM 1723 O O . GLU A 1 210 ? -29.594 31.047 12.016 1 71.62 210 GLU A O 1
ATOM 1728 N N . ALA A 1 211 ? -28.266 32.688 12.617 1 67.88 211 ALA A N 1
ATOM 1729 C CA . ALA A 1 211 ? -28.484 32.625 14.062 1 67.88 211 ALA A CA 1
ATOM 1730 C C . ALA A 1 211 ? -27.953 31.297 14.633 1 67.88 211 ALA A C 1
ATOM 1732 O O . ALA A 1 211 ? -28.328 30.906 15.734 1 67.88 211 ALA A O 1
ATOM 1733 N N . LYS A 1 212 ? -27.359 30.484 13.75 1 70.56 212 LYS A N 1
ATOM 1734 C CA . LYS A 1 212 ? -26.766 29.25 14.266 1 70.56 212 LYS A CA 1
ATOM 1735 C C . LYS A 1 212 ? -25.25 29.25 14.078 1 70.56 212 LYS A C 1
ATOM 1737 O O . LYS A 1 212 ? -24.719 30.047 13.32 1 70.56 212 LYS A O 1
ATOM 1742 N N . LYS A 1 213 ? -24.594 28.453 14.836 1 76 213 LYS A N 1
ATOM 1743 C CA . LYS A 1 213 ? -23.141 28.312 14.703 1 76 213 LYS A CA 1
ATOM 1744 C C . LYS A 1 213 ? -22.781 27.625 13.383 1 76 213 LYS A C 1
ATOM 1746 O O . LYS A 1 213 ? -23.453 26.688 12.961 1 76 213 LYS A O 1
ATOM 1751 N N . ASN A 1 214 ? -21.766 28.25 12.742 1 79.19 214 ASN A N 1
ATOM 1752 C CA . ASN A 1 214 ? -21.25 27.641 11.508 1 79.19 214 ASN A CA 1
ATOM 1753 C C . ASN A 1 214 ? -20.734 26.234 11.75 1 79.19 214 ASN A C 1
ATOM 1755 O O . ASN A 1 214 ? -20.188 25.938 12.82 1 79.19 214 ASN A O 1
ATOM 1759 N N . LYS A 1 215 ? -20.984 25.406 10.844 1 84 215 LYS A N 1
ATOM 1760 C CA . LYS A 1 215 ? -20.5 24.047 10.938 1 84 215 LYS A CA 1
ATOM 1761 C C . LYS A 1 215 ? -19.547 23.719 9.789 1 84 215 LYS A C 1
ATOM 1763 O O . LYS A 1 215 ? -19.859 23.984 8.625 1 84 215 LYS A O 1
ATOM 1768 N N . ASN A 1 216 ? -18.406 23.234 10.18 1 88.94 216 ASN A N 1
ATOM 1769 C CA . ASN A 1 216 ? -17.422 22.828 9.195 1 88.94 216 ASN A CA 1
ATOM 1770 C C . ASN A 1 216 ? -17.5 21.328 8.914 1 88.94 216 ASN A C 1
ATOM 1772 O O . ASN A 1 216 ? -17.594 20.516 9.844 1 88.94 216 ASN A O 1
ATOM 1776 N N . PHE A 1 217 ? -17.531 20.984 7.684 1 88.5 217 PHE A N 1
ATOM 1777 C CA . PHE A 1 217 ? -17.422 19.609 7.227 1 88.5 217 PHE A CA 1
ATOM 1778 C C . PHE A 1 217 ? -16.109 19.375 6.508 1 88.5 217 PHE A C 1
ATOM 1780 O O . PHE A 1 217 ? -15.703 20.172 5.66 1 88.5 217 PHE A O 1
ATOM 1787 N N . TYR A 1 218 ? -15.438 18.266 6.973 1 92.12 218 TYR A N 1
ATOM 1788 C CA . TYR A 1 218 ? -14.133 17.938 6.422 1 92.12 218 TYR A CA 1
ATOM 1789 C C . TYR A 1 218 ? -14.125 16.531 5.836 1 92.12 218 TYR A C 1
ATOM 1791 O O . TYR A 1 218 ? -14.805 15.633 6.344 1 92.12 218 TYR A O 1
ATOM 1799 N N . GLY A 1 219 ? -13.273 16.359 4.875 1 92.19 219 GLY A N 1
ATOM 1800 C CA . GLY A 1 219 ? -12.969 15.039 4.355 1 92.19 219 GLY A CA 1
ATOM 1801 C C . GLY A 1 219 ? -11.953 15.055 3.227 1 92.19 219 GLY A C 1
ATOM 1802 O O . GLY A 1 219 ? -11.422 16.109 2.883 1 92.19 219 GLY A O 1
ATOM 1803 N N . ARG A 1 220 ? -11.703 13.891 2.75 1 94.06 220 ARG A N 1
ATOM 1804 C CA . ARG A 1 220 ? -10.773 13.828 1.625 1 94.06 220 ARG A CA 1
ATOM 1805 C C . ARG A 1 220 ? -11.312 14.594 0.423 1 94.06 220 ARG A C 1
ATOM 1807 O O . ARG A 1 220 ? -12.5 14.508 0.112 1 94.06 220 ARG A O 1
ATOM 1814 N N . TYR A 1 221 ? -10.461 15.266 -0.203 1 94.62 221 TYR A N 1
ATOM 1815 C CA . TYR A 1 221 ? -10.867 16.125 -1.312 1 94.62 221 TYR A CA 1
ATOM 1816 C C . TYR A 1 221 ? -11.578 15.32 -2.393 1 94.62 221 TYR A C 1
ATOM 1818 O O . TYR A 1 221 ? -12.516 15.812 -3.029 1 94.62 221 TYR A O 1
ATOM 1826 N N . LYS A 1 222 ? -11.25 14.094 -2.561 1 92.5 222 LYS A N 1
ATOM 1827 C CA . LYS A 1 222 ? -11.812 13.227 -3.592 1 92.5 222 LYS A CA 1
ATOM 1828 C C . LYS A 1 222 ? -13.312 13.031 -3.393 1 92.5 222 LYS A C 1
ATOM 1830 O O . LYS A 1 222 ? -14.031 12.68 -4.332 1 92.5 222 LYS A O 1
ATOM 1835 N N . HIS A 1 223 ? -13.797 13.227 -2.199 1 92.25 223 HIS A N 1
ATOM 1836 C CA . HIS A 1 223 ? -15.203 13.016 -1.876 1 92.25 223 HIS A CA 1
ATOM 1837 C C . HIS A 1 223 ? -15.953 14.336 -1.771 1 92.25 223 HIS A C 1
ATOM 1839 O O . HIS A 1 223 ? -16.938 14.438 -1.046 1 92.25 223 HIS A O 1
ATOM 1845 N N . LYS A 1 224 ? -15.5 15.352 -2.432 1 92.94 224 LYS A N 1
ATOM 1846 C CA . LYS A 1 224 ? -16.047 16.688 -2.309 1 92.94 224 LYS A CA 1
ATOM 1847 C C . LYS A 1 224 ? -17.562 16.688 -2.551 1 92.94 224 LYS A C 1
ATOM 1849 O O . LYS A 1 224 ? -18.312 17.359 -1.827 1 92.94 224 LYS A O 1
ATOM 1854 N N . GLU A 1 225 ? -18.016 15.914 -3.541 1 91.38 225 GLU A N 1
ATOM 1855 C CA . GLU A 1 225 ? -19.453 15.891 -3.852 1 91.38 225 GLU A CA 1
ATOM 1856 C C . GLU A 1 225 ? -20.25 15.227 -2.73 1 91.38 225 GLU A C 1
ATOM 1858 O O . GLU A 1 225 ? -21.297 15.734 -2.322 1 91.38 225 GLU A O 1
ATOM 1863 N N . LEU A 1 226 ? -19.719 14.18 -2.252 1 88.5 226 LEU A N 1
ATOM 1864 C CA . LEU A 1 226 ? -20.391 13.469 -1.172 1 88.5 226 LEU A CA 1
ATOM 1865 C C . LEU A 1 226 ? -20.422 14.305 0.102 1 88.5 226 LEU A C 1
ATOM 1867 O O . LEU A 1 226 ? -21.422 14.328 0.82 1 88.5 226 LEU A O 1
ATOM 1871 N N . ILE A 1 227 ? -19.344 14.961 0.352 1 89.25 227 ILE A N 1
ATOM 1872 C CA . ILE A 1 227 ? -19.234 15.789 1.546 1 89.25 227 ILE A CA 1
ATOM 1873 C C . ILE A 1 227 ? -20.219 16.953 1.456 1 89.25 227 ILE A C 1
ATOM 1875 O O . ILE A 1 227 ? -20.875 17.297 2.441 1 89.25 227 ILE A O 1
ATOM 1879 N N . THR A 1 228 ? -20.312 17.531 0.321 1 89.56 228 THR A N 1
ATOM 1880 C CA . THR A 1 228 ? -21.25 18.625 0.099 1 89.56 228 THR A CA 1
ATOM 1881 C C . THR A 1 228 ? -22.688 18.156 0.326 1 89.56 228 THR A C 1
ATOM 1883 O O . THR A 1 228 ? -23.469 18.859 0.982 1 89.56 228 THR A O 1
ATOM 1886 N N . GLU A 1 229 ? -22.969 17 -0.153 1 86.5 229 GLU A N 1
ATOM 1887 C CA . GLU A 1 229 ? -24.312 16.453 0.037 1 86.5 229 GLU A CA 1
ATOM 1888 C C . GLU A 1 229 ? -24.594 16.188 1.514 1 86.5 229 GLU A C 1
ATOM 1890 O O . GLU A 1 229 ? -25.703 16.453 1.993 1 86.5 229 GLU A O 1
ATOM 1895 N N . GLU A 1 230 ? -23.672 15.664 2.15 1 85 230 GLU A N 1
ATOM 1896 C CA . GLU A 1 230 ? -23.812 15.422 3.58 1 85 230 GLU A CA 1
ATOM 1897 C C . GLU A 1 230 ? -24.016 16.734 4.348 1 85 230 GLU A C 1
ATOM 1899 O O . GLU A 1 230 ? -24.812 16.781 5.285 1 85 230 GLU A O 1
ATOM 1904 N N . ALA A 1 231 ? -23.219 17.703 3.973 1 84.56 231 ALA A N 1
ATOM 1905 C CA . ALA A 1 231 ? -23.344 19.016 4.617 1 84.56 231 ALA A CA 1
ATOM 1906 C C . ALA A 1 231 ? -24.734 19.578 4.426 1 84.56 231 ALA A C 1
ATOM 1908 O O . ALA A 1 231 ? -25.328 20.125 5.363 1 84.56 231 ALA A O 1
ATOM 1909 N N . ILE A 1 232 ? -25.266 19.406 3.285 1 84.12 232 ILE A N 1
ATOM 1910 C CA . ILE A 1 232 ? -26.594 19.906 2.957 1 84.12 232 ILE A CA 1
ATOM 1911 C C . ILE A 1 232 ? -27.641 19.156 3.764 1 84.12 232 ILE A C 1
ATOM 1913 O O . ILE A 1 232 ? -28.547 19.75 4.348 1 84.12 232 ILE A O 1
ATOM 1917 N N . THR A 1 233 ? -27.469 17.891 3.811 1 80.69 233 THR A N 1
ATOM 1918 C CA . THR A 1 233 ? -28.438 17.031 4.492 1 80.69 233 THR A CA 1
ATOM 1919 C C . THR A 1 233 ? -28.422 17.281 5.996 1 80.69 233 THR A C 1
ATOM 1921 O O . THR A 1 233 ? -29.469 17.281 6.641 1 80.69 233 THR A O 1
ATOM 1924 N N . ASN A 1 234 ? -27.297 17.359 6.5 1 76.88 234 ASN A N 1
ATOM 1925 C CA . ASN A 1 234 ? -27.156 17.547 7.938 1 76.88 234 ASN A CA 1
ATOM 1926 C C . ASN A 1 234 ? -27.672 18.906 8.383 1 76.88 234 ASN A C 1
ATOM 1928 O O . ASN A 1 234 ? -28.062 19.094 9.539 1 76.88 234 ASN A O 1
ATOM 1932 N N . THR A 1 235 ? -27.438 19.859 7.559 1 69.38 235 THR A N 1
ATOM 1933 C CA . THR A 1 235 ? -27.938 21.188 7.926 1 69.38 235 THR A CA 1
ATOM 1934 C C . THR A 1 235 ? -29.422 21.312 7.613 1 69.38 235 THR A C 1
ATOM 1936 O O . THR A 1 235 ? -30.078 22.266 8.055 1 69.38 235 THR A O 1
ATOM 1939 N N . GLY A 1 236 ? -30.094 20.281 7.461 1 59.56 236 GLY A N 1
ATOM 1940 C CA . GLY A 1 236 ? -31.531 20.344 7.234 1 59.56 236 GLY A CA 1
ATOM 1941 C C . GLY A 1 236 ? -31.906 21.219 6.055 1 59.56 236 GLY A C 1
ATOM 1942 O O . GLY A 1 236 ? -33 21.781 6.031 1 59.56 236 GLY A O 1
ATOM 1943 N N . VAL A 1 237 ? -31.156 21.609 5.25 1 49.84 237 VAL A N 1
ATOM 1944 C CA . VAL A 1 237 ? -31.625 22.547 4.234 1 49.84 237 VAL A CA 1
ATOM 1945 C C . VAL A 1 237 ? -33 22.125 3.742 1 49.84 237 VAL A C 1
ATOM 1947 O O . VAL A 1 237 ? -33.125 21.266 2.867 1 49.84 237 VAL A O 1
ATOM 1950 N N . LEU A 1 238 ? -33.844 21.625 4.402 1 44.31 238 LEU A N 1
ATOM 1951 C CA . LEU A 1 238 ? -35.188 21.938 3.881 1 44.31 238 LEU A CA 1
ATOM 1952 C C . LEU A 1 238 ? -35.25 23.406 3.439 1 44.31 238 LEU A C 1
ATOM 1954 O O . LEU A 1 238 ? -34.438 24.219 3.844 1 44.31 238 LEU A O 1
ATOM 1958 N N . GLN A 1 239 ? -36.75 23.969 2.93 1 46.09 239 GLN A N 1
ATOM 1959 C CA . GLN A 1 239 ? -37.312 25.062 2.135 1 46.09 239 GLN A CA 1
ATOM 1960 C C . GLN A 1 239 ? -36.844 26.422 2.637 1 46.09 239 GLN A C 1
ATOM 1962 O O . GLN A 1 239 ? -36.938 27.422 1.925 1 46.09 239 GLN A O 1
ATOM 1967 N N . ARG A 1 240 ? -37.062 26.672 4.047 1 43.62 240 ARG A N 1
ATOM 1968 C CA . ARG A 1 240 ? -37.406 28.062 4.281 1 43.62 240 ARG A CA 1
ATOM 1969 C C . ARG A 1 240 ? -36.188 28.938 4.461 1 43.62 240 ARG A C 1
ATOM 1971 O O . ARG A 1 240 ? -36.25 30.156 4.387 1 43.62 240 ARG A O 1
ATOM 1978 N N . GLU A 1 241 ? -34.969 28.344 5.133 1 51.81 241 GLU A N 1
ATOM 1979 C CA . GLU A 1 241 ? -33.938 29.328 5.48 1 51.81 241 GLU A CA 1
ATOM 1980 C C . GLU A 1 241 ? -32.75 29.25 4.527 1 51.81 241 GLU A C 1
ATOM 1982 O O . GLU A 1 241 ? -32.5 28.188 3.938 1 51.81 241 GLU A O 1
ATOM 1987 N N . THR A 1 242 ? -32.094 30.344 4.074 1 58.75 242 THR A N 1
ATOM 1988 C CA . THR A 1 242 ? -31.016 30.562 3.104 1 58.75 242 THR A CA 1
ATOM 1989 C C . THR A 1 242 ? -29.703 29.969 3.602 1 58.75 242 THR A C 1
ATOM 1991 O O . THR A 1 242 ? -29.125 30.453 4.57 1 58.75 242 THR A O 1
ATOM 1994 N N . VAL A 1 243 ? -29.391 28.688 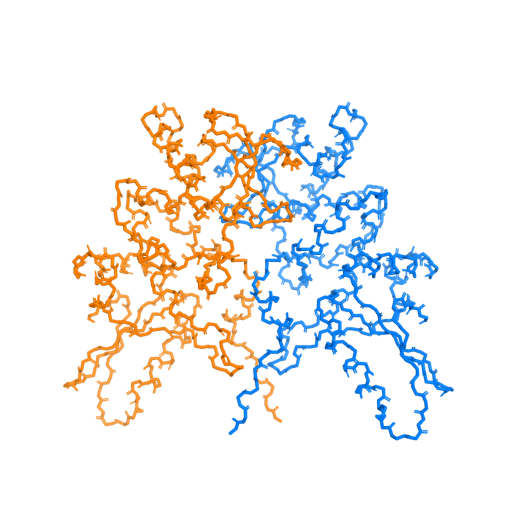3.582 1 62.28 243 VAL A N 1
ATOM 1995 C CA . VAL A 1 243 ? -28.109 28.047 3.873 1 62.28 243 VAL A CA 1
ATOM 1996 C C . VAL A 1 243 ? -27.094 28.406 2.787 1 62.28 243 VAL A C 1
ATOM 1998 O O . VAL A 1 243 ? -27.375 28.234 1.596 1 62.28 243 VAL A O 1
ATOM 2001 N N . LYS A 1 244 ? -26.016 29.172 3.328 1 73.81 244 LYS A N 1
ATOM 2002 C CA . LYS A 1 244 ? -24.922 29.438 2.393 1 73.81 244 LYS A CA 1
ATOM 2003 C C . LYS A 1 244 ? -23.797 28.422 2.555 1 73.81 244 LYS A C 1
ATOM 2005 O O . LYS A 1 244 ? -23.344 28.156 3.672 1 73.81 244 LYS A O 1
ATOM 2010 N N . LEU A 1 245 ? -23.359 27.75 1.541 1 77.69 245 LEU A N 1
ATOM 2011 C CA . LEU A 1 245 ? -22.234 26.844 1.504 1 77.69 245 LEU A CA 1
ATOM 2012 C C . LEU A 1 245 ? -20.969 27.547 1.024 1 77.69 245 LEU A C 1
ATOM 2014 O O . LEU A 1 245 ? -20.984 28.188 -0.034 1 77.69 245 LEU A O 1
ATOM 2018 N N . VAL A 1 246 ? -19.984 27.562 1.941 1 78.25 246 VAL A N 1
ATOM 2019 C CA . VAL A 1 246 ? -18.734 28.203 1.573 1 78.25 246 VAL A CA 1
ATOM 2020 C C . VAL A 1 246 ? -17.609 27.156 1.541 1 78.25 246 VAL A C 1
ATOM 2022 O O . VAL A 1 246 ? -17.328 26.5 2.553 1 78.25 246 VAL A O 1
ATOM 2025 N N . GLU A 1 247 ? -17 27 0.364 1 75.25 247 GLU A N 1
ATOM 2026 C CA . GLU A 1 247 ? -15.93 26.016 0.173 1 75.25 247 GLU A CA 1
ATOM 2027 C C . GLU A 1 247 ? -14.57 26.625 0.498 1 75.25 247 GLU A C 1
ATOM 2029 O O . GLU A 1 247 ? -14.289 27.766 0.137 1 75.25 247 GLU A O 1
ATOM 2034 N N . GLY A 1 248 ? -13.75 25.859 1.122 1 77.12 248 GLY A N 1
ATOM 2035 C CA . GLY A 1 248 ? -12.352 26.219 1.318 1 77.12 248 GLY A CA 1
ATOM 2036 C C . GLY A 1 248 ? -12.141 27.203 2.459 1 77.12 248 GLY A C 1
ATOM 2037 O O . GLY A 1 248 ? -11.031 27.703 2.658 1 77.12 248 GLY A O 1
ATOM 2038 N N . VAL A 1 249 ? -13.195 27.547 3.16 1 70.06 249 VAL A N 1
ATOM 2039 C CA . VAL A 1 249 ? -13.117 28.484 4.281 1 70.06 249 VAL A CA 1
ATOM 2040 C C . VAL A 1 249 ? -13.617 27.797 5.555 1 70.06 249 VAL A C 1
ATOM 2042 O O . VAL A 1 249 ? -14.609 27.062 5.523 1 70.06 249 VAL A O 1
ATOM 2045 N N . VAL A 1 250 ? -12.75 27.844 6.512 1 68.25 250 VAL A N 1
ATOM 2046 C CA . VAL A 1 250 ? -13.188 27.328 7.797 1 68.25 250 VAL A CA 1
ATOM 2047 C C . VAL A 1 250 ? -13.461 28.484 8.758 1 68.25 250 VAL A C 1
ATOM 2049 O O . VAL A 1 250 ? -12.797 29.516 8.703 1 68.25 250 VAL A O 1
ATOM 2052 N N . GLU A 1 251 ? -14.625 28.406 9.5 1 69.88 251 GLU A N 1
ATOM 2053 C CA . GLU A 1 251 ? -15.008 29.422 10.477 1 69.88 251 GLU A CA 1
ATOM 2054 C C . GLU A 1 251 ? -15.383 28.781 11.812 1 69.88 251 GLU A C 1
ATOM 2056 O O . GLU A 1 251 ? -15.867 27.656 11.852 1 69.88 251 GLU A O 1
ATOM 2061 N N . MET B 1 1 ? -32.844 -2.199 14.656 1 29.88 1 MET B N 1
ATOM 2062 C CA . MET B 1 1 ? -32.156 -2.891 13.57 1 29.88 1 MET B CA 1
ATOM 2063 C C . MET B 1 1 ? -30.812 -3.412 14.039 1 29.88 1 MET B C 1
ATOM 2065 O O . MET B 1 1 ? -30.047 -2.686 14.672 1 29.88 1 MET B O 1
ATOM 2069 N N . SER B 1 2 ? -30.531 -4.609 14.266 1 36.91 2 SER B N 1
ATOM 2070 C CA . SER B 1 2 ? -29.438 -5.297 14.945 1 36.91 2 SER B CA 1
ATOM 2071 C C . SER B 1 2 ? -28.094 -4.941 14.328 1 36.91 2 SER B C 1
ATOM 2073 O O . SER B 1 2 ? -27.922 -5.035 13.117 1 36.91 2 SER B O 1
ATOM 2075 N N . HIS B 1 3 ? -27.328 -4.008 14.703 1 45.41 3 HIS B N 1
ATOM 2076 C CA . HIS B 1 3 ? -26.062 -3.418 14.297 1 45.41 3 HIS B CA 1
ATOM 2077 C C . HIS B 1 3 ? -25.016 -4.492 14.031 1 45.41 3 HIS B C 1
ATOM 2079 O O . HIS B 1 3 ? -24.375 -4.988 14.961 1 45.41 3 HIS B O 1
ATOM 2085 N N . SER B 1 4 ? -25.25 -5.484 13.18 1 54.75 4 SER B N 1
ATOM 2086 C CA . SER B 1 4 ? -24.422 -6.668 13.008 1 54.75 4 SER B CA 1
ATOM 2087 C C . SER B 1 4 ? -22.984 -6.277 12.672 1 54.75 4 SER B C 1
ATOM 2089 O O . SER B 1 4 ? -22.75 -5.484 11.758 1 54.75 4 SER B O 1
ATOM 2091 N N . GLU B 1 5 ? -22.062 -6.48 13.594 1 67.31 5 GLU B N 1
ATOM 2092 C CA . GLU B 1 5 ? -20.625 -6.266 13.523 1 67.31 5 GLU B CA 1
ATOM 2093 C C . GLU B 1 5 ? -20.016 -7.027 12.352 1 67.31 5 GLU B C 1
ATOM 2095 O O . GLU B 1 5 ? -20.422 -8.141 12.039 1 67.31 5 GLU B O 1
ATOM 2100 N N . LEU B 1 6 ? -19.359 -6.395 11.5 1 75.44 6 LEU B N 1
ATOM 2101 C CA . LEU B 1 6 ? -18.641 -7.039 10.406 1 75.44 6 LEU B CA 1
ATOM 2102 C C . LEU B 1 6 ? -17.766 -8.172 10.93 1 75.44 6 LEU B C 1
ATOM 2104 O O . LEU B 1 6 ? -17.188 -8.078 12.016 1 75.44 6 LEU B O 1
ATOM 2108 N N . PRO B 1 7 ? -17.828 -9.344 10.195 1 80.94 7 PRO B N 1
ATOM 2109 C CA . PRO B 1 7 ? -16.906 -10.414 10.57 1 80.94 7 PRO B CA 1
ATOM 2110 C C . PRO B 1 7 ? -15.469 -9.922 10.773 1 80.94 7 PRO B C 1
ATOM 2112 O O . PRO B 1 7 ? -15.023 -9.008 10.07 1 80.94 7 PRO B O 1
ATOM 2115 N N . LYS B 1 8 ? -14.859 -10.492 11.711 1 83.44 8 LYS B N 1
ATOM 2116 C CA . LYS B 1 8 ? -13.5 -10.109 12.086 1 83.44 8 LYS B CA 1
ATOM 2117 C C . LYS B 1 8 ? -12.562 -10.133 10.875 1 83.44 8 LYS B C 1
ATOM 2119 O O . LYS B 1 8 ? -11.727 -9.242 10.719 1 83.44 8 LYS B O 1
ATOM 2124 N N . SER B 1 9 ? -12.703 -11.172 9.984 1 87.81 9 SER B N 1
ATOM 2125 C CA . SER B 1 9 ? -11.828 -11.312 8.828 1 87.81 9 SER B CA 1
ATOM 2126 C C . SER B 1 9 ? -11.984 -10.141 7.867 1 87.81 9 SER B C 1
ATOM 2128 O O . SER B 1 9 ? -11.023 -9.719 7.219 1 87.81 9 SER B O 1
ATOM 2130 N N . ILE B 1 10 ? -13.148 -9.625 7.82 1 84.62 10 ILE B N 1
ATOM 2131 C CA . ILE B 1 10 ? -13.406 -8.484 6.949 1 84.62 10 ILE B CA 1
ATOM 2132 C C . ILE B 1 10 ? -12.758 -7.23 7.535 1 84.62 10 ILE B C 1
ATOM 2134 O O . ILE B 1 10 ? -12.141 -6.445 6.809 1 84.62 10 ILE B O 1
ATOM 2138 N N . ILE B 1 11 ? -12.859 -7.07 8.828 1 81.5 11 ILE B N 1
ATOM 2139 C CA . ILE B 1 11 ? -12.258 -5.934 9.516 1 81.5 11 ILE B CA 1
ATOM 2140 C C . ILE B 1 11 ? -10.742 -5.965 9.344 1 81.5 11 ILE B C 1
ATOM 2142 O O . ILE B 1 11 ? -10.125 -4.938 9.055 1 81.5 11 ILE B O 1
ATOM 2146 N N . GLU B 1 12 ? -10.203 -7.121 9.461 1 85.81 12 GLU B N 1
ATOM 2147 C CA . GLU B 1 12 ? -8.758 -7.273 9.328 1 85.81 12 GLU B CA 1
ATOM 2148 C C . GLU B 1 12 ? -8.305 -6.992 7.895 1 85.81 12 GLU B C 1
ATOM 2150 O O . GLU B 1 12 ? -7.262 -6.367 7.684 1 85.81 12 GLU B O 1
ATOM 2155 N N . GLU B 1 13 ? -9.102 -7.402 6.949 1 87.62 13 GLU B N 1
ATOM 2156 C CA . GLU B 1 13 ? -8.734 -7.191 5.555 1 87.62 13 GLU B CA 1
ATOM 2157 C C . GLU B 1 13 ? -8.75 -5.707 5.199 1 87.62 13 GLU B C 1
ATOM 2159 O O . GLU B 1 13 ? -7.957 -5.254 4.367 1 87.62 13 GLU B O 1
ATOM 2164 N N . GLN B 1 14 ? -9.602 -4.992 5.84 1 80.56 14 GLN B N 1
ATOM 2165 C CA . GLN B 1 14 ? -9.734 -3.564 5.566 1 80.56 14 GLN B CA 1
ATOM 2166 C C . GLN B 1 14 ? -8.469 -2.811 5.949 1 80.56 14 GLN B C 1
ATOM 2168 O O . GLN B 1 14 ? -8.25 -1.683 5.5 1 80.56 14 GLN B O 1
ATOM 2173 N N . LYS B 1 15 ? -7.664 -3.473 6.715 1 82.88 15 LYS B N 1
ATOM 2174 C CA . LYS B 1 15 ? -6.434 -2.84 7.188 1 82.88 15 LYS B CA 1
ATOM 2175 C C . LYS B 1 15 ? -5.238 -3.264 6.336 1 82.88 15 LYS B C 1
ATOM 2177 O O . LYS B 1 15 ? -4.125 -2.77 6.531 1 82.88 15 LYS B O 1
ATOM 2182 N N . GLU B 1 16 ? -5.504 -4.125 5.367 1 88.81 16 GLU B N 1
ATOM 2183 C CA . GLU B 1 16 ? -4.395 -4.672 4.59 1 88.81 16 GLU B CA 1
ATOM 2184 C C . GLU B 1 16 ? -4.145 -3.85 3.33 1 88.81 16 GLU B C 1
ATOM 2186 O O . GLU B 1 16 ? -5.09 -3.381 2.691 1 88.81 16 GLU B O 1
ATOM 2191 N N . SER B 1 17 ? -2.863 -3.781 3.062 1 90.56 17 SER B N 1
ATOM 2192 C CA . SER B 1 17 ? -2.482 -3.172 1.793 1 90.56 17 SER B CA 1
ATOM 2193 C C . SER B 1 17 ? -2.572 -4.176 0.648 1 90.56 17 SER B C 1
ATOM 2195 O O . SER B 1 17 ? -2.537 -5.387 0.874 1 90.56 17 SER B O 1
ATOM 2197 N N . PHE B 1 18 ? -2.73 -3.646 -0.502 1 91.69 18 PHE B N 1
ATOM 2198 C CA . PHE B 1 18 ? -2.875 -4.473 -1.696 1 91.69 18 PHE B CA 1
ATOM 2199 C C . PHE B 1 18 ? -2.381 -3.727 -2.932 1 91.69 18 PHE B C 1
ATOM 2201 O O . PHE B 1 18 ? -2.115 -2.523 -2.873 1 91.69 18 PHE B O 1
ATOM 2208 N N . ILE B 1 19 ? -2.223 -4.453 -3.98 1 91.56 19 ILE B N 1
ATOM 2209 C CA . ILE B 1 19 ? -1.937 -3.854 -5.281 1 91.56 19 ILE B CA 1
ATOM 2210 C C . ILE B 1 19 ? -3.01 -4.27 -6.285 1 91.56 19 ILE B C 1
ATOM 2212 O O . ILE B 1 19 ? -3.672 -5.293 -6.109 1 91.56 19 ILE B O 1
ATOM 2216 N N . MET B 1 20 ? -3.172 -3.422 -7.258 1 88.19 20 MET B N 1
ATOM 2217 C CA . MET B 1 20 ? -3.996 -3.752 -8.414 1 88.19 20 MET B CA 1
ATOM 2218 C C . MET B 1 20 ? -3.146 -4.34 -9.539 1 88.19 20 MET B C 1
ATOM 2220 O O . MET B 1 20 ? -2.266 -3.668 -10.078 1 88.19 20 MET B O 1
ATOM 2224 N N . PHE B 1 21 ? -3.402 -5.574 -9.844 1 90.44 21 PHE B N 1
ATOM 2225 C CA . PHE B 1 21 ? -2.602 -6.27 -10.844 1 90.44 21 PHE B CA 1
ATOM 2226 C C . PHE B 1 21 ? -3.4 -6.477 -12.125 1 90.44 21 PHE B C 1
ATOM 2228 O O . PHE B 1 21 ? -4.562 -6.883 -12.086 1 90.44 21 PHE B O 1
ATOM 2235 N N . PRO B 1 22 ? -2.768 -6.211 -13.266 1 86.44 22 PRO B N 1
ATOM 2236 C CA . PRO B 1 22 ? -3.51 -6.309 -14.523 1 86.44 22 PRO B CA 1
ATOM 2237 C C . PRO B 1 22 ? -3.926 -7.742 -14.859 1 86.44 22 PRO B C 1
ATOM 2239 O O . PRO B 1 22 ? -3.072 -8.625 -14.977 1 86.44 22 PRO B O 1
ATOM 2242 N N . LYS B 1 23 ? -5.121 -7.953 -15.219 1 83.94 23 LYS B N 1
ATOM 2243 C CA . LYS B 1 23 ? -5.66 -9.273 -15.531 1 83.94 23 LYS B CA 1
ATOM 2244 C C . LYS B 1 23 ? -5.215 -9.734 -16.922 1 83.94 23 LYS B C 1
ATOM 2246 O O . LYS B 1 23 ? -5.23 -10.93 -17.219 1 83.94 23 LYS B O 1
ATOM 2251 N N . VAL B 1 24 ? -4.891 -8.812 -17.75 1 83.19 24 VAL B N 1
ATOM 2252 C CA . VAL B 1 24 ? -4.508 -9.109 -19.125 1 83.19 24 VAL B CA 1
ATOM 2253 C C . VAL B 1 24 ? -3.316 -10.062 -19.141 1 83.19 24 VAL B C 1
ATOM 2255 O O . VAL B 1 24 ? -3.148 -10.852 -20.062 1 83.19 24 VAL B O 1
ATOM 2258 N N . LEU B 1 25 ? -2.559 -10.023 -18.109 1 83 25 LEU B N 1
ATOM 2259 C CA . LEU B 1 25 ? -1.372 -10.875 -18.047 1 83 25 LEU B CA 1
ATOM 2260 C C . LEU B 1 25 ? -1.756 -12.328 -17.812 1 83 25 LEU B C 1
ATOM 2262 O O . LEU B 1 25 ? -0.935 -13.227 -18 1 83 25 LEU B O 1
ATOM 2266 N N . LEU B 1 26 ? -2.969 -12.523 -17.438 1 79.88 26 LEU B N 1
ATOM 2267 C CA . LEU B 1 26 ? -3.469 -13.883 -17.266 1 79.88 26 LEU B CA 1
ATOM 2268 C C . LEU B 1 26 ? -3.717 -14.539 -18.625 1 79.88 26 LEU B C 1
ATOM 2270 O O . LEU B 1 26 ? -3.621 -15.766 -18.75 1 79.88 26 LEU B O 1
ATOM 2274 N N . HIS B 1 27 ? -4.031 -13.719 -19.578 1 77.81 27 HIS B N 1
ATOM 2275 C CA . HIS B 1 27 ? -4.473 -14.258 -20.859 1 77.81 27 HIS B CA 1
ATOM 2276 C C . HIS B 1 27 ? -3.432 -14 -21.953 1 77.81 27 HIS B C 1
ATOM 2278 O O . HIS B 1 27 ? -3.619 -14.398 -23.109 1 77.81 27 HIS B O 1
ATOM 2284 N N . GLY B 1 28 ? -2.367 -13.5 -21.609 1 72.06 28 GLY B N 1
ATOM 2285 C CA . GLY B 1 28 ? -1.392 -13.133 -22.625 1 72.06 28 GLY B CA 1
ATOM 2286 C C . GLY B 1 28 ? -0.646 -14.328 -23.203 1 72.06 28 GLY B C 1
ATOM 2287 O O . GLY B 1 28 ? -0.8 -15.453 -22.719 1 72.06 28 GLY B O 1
ATOM 2288 N N . ASN B 1 29 ? 0.036 -14.031 -24.25 1 76.88 29 ASN B N 1
ATOM 2289 C CA . ASN B 1 29 ? 0.82 -15.039 -24.953 1 76.88 29 ASN B CA 1
ATOM 2290 C C . ASN B 1 29 ? 1.952 -15.578 -24.078 1 76.88 29 ASN B C 1
ATOM 2292 O O . ASN B 1 29 ? 2.551 -14.836 -23.312 1 76.88 29 ASN B O 1
ATOM 2296 N N . GLU B 1 30 ? 2.139 -16.875 -24.281 1 81.62 30 GLU B N 1
ATOM 2297 C CA . GLU B 1 30 ? 3.248 -17.5 -23.578 1 81.62 30 GLU B CA 1
ATOM 2298 C C . GLU B 1 30 ? 4.566 -17.281 -24.312 1 81.62 30 GLU B C 1
ATOM 2300 O O . GLU B 1 30 ? 4.625 -17.375 -25.547 1 81.62 30 GLU B O 1
ATOM 2305 N N . TYR B 1 31 ? 5.523 -16.75 -23.703 1 87.44 31 TYR B N 1
ATOM 2306 C CA . TYR B 1 31 ? 6.891 -16.625 -24.188 1 87.44 31 TYR B CA 1
ATOM 2307 C C . TYR B 1 31 ? 7.895 -17 -23.109 1 87.44 31 TYR B C 1
ATOM 2309 O O . TYR B 1 31 ? 7.543 -17.094 -21.938 1 87.44 31 TYR B O 1
ATOM 2317 N N . GLU B 1 32 ? 9.023 -17.25 -23.609 1 89.12 32 GLU B N 1
ATOM 2318 C CA . GLU B 1 32 ? 10.086 -17.578 -22.656 1 89.12 32 GLU B CA 1
ATOM 2319 C C . GLU B 1 32 ? 10.367 -16.422 -21.719 1 89.12 32 GLU B C 1
ATOM 2321 O O . GLU B 1 32 ? 10.562 -15.289 -22.156 1 89.12 32 GLU B O 1
ATOM 2326 N N . GLY B 1 33 ? 10.328 -16.641 -20.422 1 91.12 33 GLY B N 1
ATOM 2327 C CA . GLY B 1 33 ? 10.625 -15.609 -19.438 1 91.12 33 GLY B CA 1
ATOM 2328 C C . GLY B 1 33 ? 9.383 -14.945 -18.891 1 91.12 33 GLY B C 1
ATOM 2329 O O . GLY B 1 33 ? 9.469 -14.102 -17.984 1 91.12 33 GLY B O 1
ATOM 2330 N N . ARG B 1 34 ? 8.266 -15.367 -19.375 1 91.75 34 ARG B N 1
ATOM 2331 C CA . ARG B 1 34 ? 7 -14.742 -19 1 91.75 34 ARG B CA 1
ATOM 2332 C C . ARG B 1 34 ? 6.746 -14.875 -17.5 1 91.75 34 ARG B C 1
ATOM 2334 O O . ARG B 1 34 ? 6.352 -13.906 -16.844 1 91.75 34 ARG B O 1
ATOM 2341 N N . ASP B 1 35 ? 7.004 -16.078 -17.031 1 89.88 35 ASP B N 1
ATOM 2342 C CA . ASP B 1 35 ? 6.777 -16.312 -15.602 1 89.88 35 ASP B CA 1
ATOM 2343 C C . ASP B 1 35 ? 7.633 -15.383 -14.75 1 89.88 35 ASP B C 1
ATOM 2345 O O . ASP B 1 35 ? 7.145 -14.805 -13.773 1 89.88 35 ASP B O 1
ATOM 2349 N N . LEU B 1 36 ? 8.812 -15.242 -15.18 1 93.19 36 LEU B N 1
ATOM 2350 C CA . LEU B 1 36 ? 9.727 -14.367 -14.453 1 93.19 36 LEU B CA 1
ATOM 2351 C C . LEU B 1 36 ? 9.273 -12.914 -14.547 1 93.19 36 LEU B C 1
ATOM 2353 O O . LEU B 1 36 ? 9.344 -12.172 -13.562 1 93.19 36 LEU B O 1
ATOM 2357 N N . ASP B 1 37 ? 8.797 -12.508 -15.695 1 94.31 37 ASP B N 1
ATOM 2358 C CA . ASP B 1 37 ? 8.289 -11.148 -15.898 1 94.31 37 ASP B CA 1
ATOM 2359 C C . ASP B 1 37 ? 7.125 -10.852 -14.953 1 94.31 37 ASP B C 1
ATOM 2361 O O . ASP B 1 37 ? 7.078 -9.797 -14.328 1 94.31 37 ASP B O 1
ATOM 2365 N N . ILE B 1 38 ? 6.266 -11.797 -14.836 1 92.44 38 ILE B N 1
ATOM 2366 C CA . ILE B 1 38 ? 5.086 -11.625 -14 1 92.44 38 ILE B CA 1
ATOM 2367 C C . ILE B 1 38 ? 5.508 -11.5 -12.531 1 92.44 38 ILE B C 1
ATOM 2369 O O . ILE B 1 38 ? 5.016 -10.633 -11.812 1 92.44 38 ILE B O 1
ATOM 2373 N N . LEU B 1 39 ? 6.414 -12.32 -12.172 1 93.94 39 LEU B N 1
ATOM 2374 C CA . LEU B 1 39 ? 6.895 -12.273 -10.797 1 93.94 39 LEU B CA 1
ATOM 2375 C C . LEU B 1 39 ? 7.574 -10.938 -10.5 1 93.94 39 LEU B C 1
ATOM 2377 O O . LEU B 1 39 ? 7.324 -10.328 -9.453 1 93.94 39 LEU B O 1
ATOM 2381 N N . HIS B 1 40 ? 8.391 -10.508 -11.367 1 96.12 40 HIS B N 1
ATOM 2382 C CA . HIS B 1 40 ? 9.07 -9.227 -11.164 1 96.12 40 HIS B CA 1
ATOM 2383 C C . HIS B 1 40 ? 8.078 -8.07 -11.164 1 96.12 40 HIS B C 1
ATOM 2385 O O . HIS B 1 40 ? 8.219 -7.125 -10.383 1 96.12 40 HIS B O 1
ATOM 2391 N N . LEU B 1 41 ? 7.109 -8.156 -11.984 1 95.31 41 LEU B N 1
ATOM 2392 C CA . LEU B 1 41 ? 6.121 -7.082 -12.023 1 95.31 41 LEU B CA 1
ATOM 2393 C C . LEU B 1 41 ? 5.367 -6.992 -10.703 1 95.31 41 LEU B C 1
ATOM 2395 O O . LEU B 1 41 ? 5.129 -5.895 -10.188 1 95.31 41 LEU B O 1
ATOM 2399 N N . VAL B 1 42 ? 5.02 -8.125 -10.18 1 94.94 42 VAL B N 1
ATOM 2400 C CA . VAL B 1 42 ? 4.312 -8.125 -8.906 1 94.94 42 VAL B CA 1
ATOM 2401 C C . VAL B 1 42 ? 5.199 -7.516 -7.82 1 94.94 42 VAL B C 1
ATOM 2403 O O . VAL B 1 42 ? 4.734 -6.719 -7.004 1 94.94 42 VAL B O 1
ATOM 2406 N N . ILE B 1 43 ? 6.441 -7.867 -7.82 1 95.31 43 ILE B N 1
ATOM 2407 C CA . ILE B 1 43 ? 7.383 -7.352 -6.836 1 95.31 43 ILE B CA 1
ATOM 2408 C C . ILE B 1 43 ? 7.539 -5.844 -7.012 1 95.31 43 ILE B C 1
ATOM 2410 O O . ILE B 1 43 ? 7.453 -5.086 -6.043 1 95.31 43 ILE B O 1
ATOM 2414 N N . ILE B 1 44 ? 7.672 -5.434 -8.203 1 96 44 ILE B N 1
ATOM 2415 C CA . ILE B 1 44 ? 7.895 -4.023 -8.5 1 96 44 ILE B CA 1
ATOM 2416 C C . ILE B 1 44 ? 6.645 -3.219 -8.148 1 96 44 ILE B C 1
ATOM 2418 O O . ILE B 1 44 ? 6.738 -2.139 -7.566 1 96 44 ILE B O 1
ATOM 2422 N N . LYS B 1 45 ? 5.496 -3.732 -8.547 1 94.75 45 LYS B N 1
ATOM 2423 C CA . LYS B 1 45 ? 4.25 -3.051 -8.211 1 94.75 45 LYS B CA 1
ATOM 2424 C C . LYS B 1 45 ? 4.09 -2.912 -6.699 1 94.75 45 LYS B C 1
ATOM 2426 O O . LYS B 1 45 ? 3.662 -1.867 -6.211 1 94.75 45 LYS B O 1
ATOM 2431 N N . SER B 1 46 ? 4.402 -3.961 -5.996 1 95.38 46 SER B N 1
ATOM 2432 C CA . SER B 1 46 ? 4.332 -3.91 -4.539 1 95.38 46 SER B CA 1
ATOM 2433 C C . SER B 1 46 ? 5.281 -2.855 -3.979 1 95.38 46 SER B C 1
ATOM 2435 O O . SER B 1 46 ? 4.879 -2.02 -3.164 1 95.38 46 SER B O 1
ATOM 2437 N N . LEU B 1 47 ? 6.484 -2.855 -4.465 1 94.44 47 LEU B N 1
ATOM 2438 C CA . LEU B 1 47 ? 7.496 -1.935 -3.965 1 94.44 47 LEU B CA 1
ATOM 2439 C C . LEU B 1 47 ? 7.16 -0.497 -4.348 1 94.44 47 LEU B C 1
ATOM 2441 O O . LEU B 1 47 ? 7.582 0.444 -3.67 1 94.44 47 LEU B O 1
ATOM 2445 N N . ALA B 1 48 ? 6.391 -0.37 -5.387 1 94.56 48 ALA B N 1
ATOM 2446 C CA . ALA B 1 48 ? 6.035 0.96 -5.871 1 94.56 48 ALA B CA 1
ATOM 2447 C C . ALA B 1 48 ? 4.754 1.461 -5.211 1 94.56 48 ALA B C 1
ATOM 2449 O O . ALA B 1 48 ? 4.328 2.596 -5.441 1 94.56 48 ALA B O 1
ATOM 2450 N N . ASN B 1 49 ? 4.18 0.568 -4.398 1 92.44 49 ASN B N 1
ATOM 2451 C CA . ASN B 1 49 ? 2.914 0.896 -3.748 1 92.44 49 ASN B CA 1
ATOM 2452 C C . ASN B 1 49 ? 3.119 1.84 -2.566 1 92.44 49 ASN B C 1
ATOM 2454 O O . ASN B 1 49 ? 2.809 1.49 -1.427 1 92.44 49 ASN B O 1
ATOM 2458 N N . ASN B 1 50 ? 3.602 2.938 -2.842 1 92.31 50 ASN B N 1
ATOM 2459 C CA . ASN B 1 50 ? 3.891 3.971 -1.854 1 92.31 50 ASN B CA 1
ATOM 2460 C C . ASN B 1 50 ? 3.654 5.371 -2.418 1 92.31 50 ASN B C 1
ATOM 2462 O O . ASN B 1 50 ? 3.223 5.516 -3.562 1 92.31 50 ASN B O 1
ATOM 2466 N N . PHE B 1 51 ? 3.932 6.379 -1.654 1 91.56 51 PHE B N 1
ATOM 2467 C CA . PHE B 1 51 ? 3.559 7.738 -2.027 1 91.56 51 PHE B CA 1
ATOM 2468 C C . PHE B 1 51 ? 4.406 8.234 -3.195 1 91.56 51 PHE B C 1
ATOM 2470 O O . PHE B 1 51 ? 4.023 9.18 -3.891 1 91.56 51 PHE B O 1
ATOM 2477 N N . THR B 1 52 ? 5.598 7.621 -3.387 1 90.12 52 THR B N 1
ATOM 2478 C CA . THR B 1 52 ? 6.445 8.062 -4.492 1 90.12 52 THR B CA 1
ATOM 2479 C C . THR B 1 52 ? 5.996 7.422 -5.805 1 90.12 52 THR B C 1
ATOM 2481 O O . THR B 1 52 ? 6.414 7.848 -6.883 1 90.12 52 THR B O 1
ATOM 2484 N N . LYS B 1 53 ? 5.215 6.391 -5.75 1 90.88 53 LYS B N 1
ATOM 2485 C CA . LYS B 1 53 ? 4.688 5.656 -6.895 1 90.88 53 LYS B CA 1
ATOM 2486 C C . LYS B 1 53 ? 5.816 5.016 -7.699 1 90.88 53 LYS B C 1
ATOM 2488 O O . LYS B 1 53 ? 5.707 4.859 -8.914 1 90.88 53 LYS B O 1
ATOM 2493 N N . ALA B 1 54 ? 6.883 4.773 -6.984 1 92.94 54 ALA B N 1
ATOM 2494 C CA . ALA B 1 54 ? 8.016 4.121 -7.637 1 92.94 54 ALA B CA 1
ATOM 2495 C C . ALA B 1 54 ? 8.695 3.137 -6.695 1 92.94 54 ALA B C 1
ATOM 2497 O O . ALA B 1 54 ? 8.742 3.355 -5.48 1 92.94 54 ALA B O 1
ATOM 2498 N N . ALA B 1 55 ? 9.156 2.111 -7.32 1 94.5 55 ALA B N 1
ATOM 2499 C CA . ALA B 1 55 ? 10 1.164 -6.594 1 94.5 55 ALA B CA 1
ATOM 2500 C C . ALA B 1 55 ? 11.469 1.582 -6.641 1 94.5 55 ALA B C 1
ATOM 2502 O O . ALA B 1 55 ? 12.039 1.732 -7.723 1 94.5 55 ALA B O 1
ATOM 2503 N N . MET B 1 56 ? 12.008 1.857 -5.57 1 90.06 56 MET B N 1
ATOM 2504 C CA . MET B 1 56 ? 13.453 2.045 -5.469 1 90.06 56 MET B CA 1
ATOM 2505 C C . MET B 1 56 ? 14.172 0.708 -5.312 1 90.06 56 MET B C 1
ATOM 2507 O O . MET B 1 56 ? 14.094 0.078 -4.258 1 90.06 56 MET B O 1
ATOM 2511 N N . THR B 1 57 ? 14.828 0.327 -6.336 1 91.38 57 THR B N 1
ATOM 2512 C CA . THR B 1 57 ? 15.398 -1.015 -6.297 1 91.38 57 THR B CA 1
ATOM 2513 C C . THR B 1 57 ? 16.469 -1.174 -7.367 1 91.38 57 THR B C 1
ATOM 2515 O O . THR B 1 57 ? 16.703 -0.264 -8.164 1 91.38 57 THR B O 1
ATOM 2518 N N . SER B 1 58 ? 17.188 -2.266 -7.297 1 92.88 58 SER B N 1
ATOM 2519 C CA . SER B 1 58 ? 18.188 -2.68 -8.281 1 92.88 58 SER B CA 1
ATOM 2520 C C . SER B 1 58 ? 17.969 -4.121 -8.727 1 92.88 58 SER B C 1
ATOM 2522 O O . SER B 1 58 ? 17.109 -4.82 -8.172 1 92.88 58 SER B O 1
ATOM 2524 N N . VAL B 1 59 ? 18.719 -4.461 -9.75 1 95.5 59 VAL B N 1
ATOM 2525 C CA . VAL B 1 59 ? 18.672 -5.852 -10.195 1 95.5 59 VAL B CA 1
ATOM 2526 C C . VAL B 1 59 ? 19.047 -6.777 -9.039 1 95.5 59 VAL B C 1
ATOM 2528 O O . VAL B 1 59 ? 18.359 -7.762 -8.773 1 95.5 59 VAL B O 1
ATOM 2531 N N . ASN B 1 60 ? 20.094 -6.41 -8.367 1 92.5 60 ASN B N 1
ATOM 2532 C CA . ASN B 1 60 ? 20.562 -7.215 -7.242 1 92.5 60 ASN B CA 1
ATOM 2533 C C . ASN B 1 60 ? 19.5 -7.309 -6.145 1 92.5 60 ASN B C 1
ATOM 2535 O O . ASN B 1 60 ? 19.281 -8.383 -5.578 1 92.5 60 ASN B O 1
ATOM 2539 N N . ASP B 1 61 ? 18.859 -6.234 -5.867 1 88.94 61 ASP B N 1
ATOM 2540 C CA . ASP B 1 61 ? 17.812 -6.207 -4.855 1 88.94 61 ASP B CA 1
ATOM 2541 C C . ASP B 1 61 ? 16.672 -7.145 -5.223 1 88.94 61 ASP B C 1
ATOM 2543 O O . ASP B 1 61 ? 16.172 -7.887 -4.375 1 88.94 61 ASP B O 1
ATOM 2547 N N . LEU B 1 62 ? 16.297 -7.07 -6.434 1 93.06 62 LEU B N 1
ATOM 2548 C CA . LEU B 1 62 ? 15.195 -7.914 -6.906 1 93.06 62 LEU B CA 1
ATOM 2549 C C . LEU B 1 62 ? 15.555 -9.391 -6.777 1 93.06 62 LEU B C 1
ATOM 2551 O O . LEU B 1 62 ? 14.703 -10.211 -6.434 1 93.06 62 LEU B O 1
ATOM 2555 N N . MET B 1 63 ? 16.781 -9.68 -7.062 1 92.31 63 MET B N 1
ATOM 2556 C CA . MET B 1 63 ? 17.25 -11.055 -6.914 1 92.31 63 MET B CA 1
ATOM 2557 C C . MET B 1 63 ? 17.188 -11.492 -5.453 1 92.31 63 MET B C 1
ATOM 2559 O O . MET B 1 63 ? 16.688 -12.578 -5.141 1 92.31 63 MET B O 1
ATOM 2563 N N . VAL B 1 64 ? 17.578 -10.672 -4.598 1 86.94 64 VAL B N 1
ATOM 2564 C CA . VAL B 1 64 ? 17.609 -10.984 -3.172 1 86.94 64 VAL B CA 1
ATOM 2565 C C . VAL B 1 64 ? 16.172 -11.195 -2.66 1 86.94 64 VAL B C 1
ATOM 2567 O O . VAL B 1 64 ? 15.914 -12.141 -1.916 1 86.94 64 VAL B O 1
ATOM 2570 N N . VAL B 1 65 ? 15.312 -10.344 -3.074 1 86.75 65 VAL B N 1
ATOM 2571 C CA . VAL B 1 65 ? 13.922 -10.414 -2.648 1 86.75 65 VAL B CA 1
ATOM 2572 C C . VAL B 1 65 ? 13.312 -11.742 -3.094 1 86.75 65 VAL B C 1
ATOM 2574 O O . VAL B 1 65 ? 12.477 -12.32 -2.393 1 86.75 65 VAL B O 1
ATOM 2577 N N . LYS B 1 66 ? 13.758 -12.211 -4.184 1 88.25 66 LYS B N 1
ATOM 2578 C CA . LYS B 1 66 ? 13.258 -13.477 -4.715 1 88.25 66 LYS B CA 1
ATOM 2579 C C . LYS B 1 66 ? 13.969 -14.664 -4.074 1 88.25 66 LYS B C 1
ATOM 2581 O O . LYS B 1 66 ? 13.602 -15.82 -4.301 1 88.25 66 LYS B O 1
ATOM 2586 N N . GLY B 1 67 ? 15.055 -14.43 -3.371 1 83.62 67 GLY B N 1
ATOM 2587 C CA . GLY B 1 67 ? 15.828 -15.492 -2.748 1 83.62 67 GLY B CA 1
ATOM 2588 C C . GLY B 1 67 ? 16.922 -16.031 -3.643 1 83.62 67 GLY B C 1
ATOM 2589 O O . GLY B 1 67 ? 17.328 -17.188 -3.51 1 83.62 67 GLY B O 1
ATOM 2590 N N . VAL B 1 68 ? 17.281 -15.242 -4.539 1 88 68 VAL B N 1
ATOM 2591 C CA . VAL B 1 68 ? 18.328 -15.641 -5.473 1 88 68 VAL B CA 1
ATOM 2592 C C . VAL B 1 68 ? 19.625 -14.922 -5.121 1 88 68 VAL B C 1
ATOM 2594 O O . VAL B 1 68 ? 19.625 -13.734 -4.781 1 88 68 VAL B O 1
ATOM 2597 N N . ASN B 1 69 ? 20.703 -15.609 -5.242 1 89.44 69 ASN B N 1
ATOM 2598 C CA . ASN B 1 69 ? 22.016 -15.031 -4.992 1 89.44 69 ASN B CA 1
ATOM 2599 C C . ASN B 1 69 ? 22.391 -14.016 -6.066 1 89.44 69 ASN B C 1
ATOM 2601 O O . ASN B 1 69 ? 22.484 -14.352 -7.246 1 89.44 69 ASN B O 1
ATOM 2605 N N . PRO B 1 70 ? 22.672 -12.867 -5.691 1 91.38 70 PRO B N 1
ATOM 2606 C CA . PRO B 1 70 ? 23 -11.828 -6.672 1 91.38 70 PRO B CA 1
ATOM 2607 C C . PRO B 1 70 ? 24.312 -12.094 -7.402 1 91.38 70 PRO B C 1
ATOM 2609 O O . PRO B 1 70 ? 24.578 -11.477 -8.438 1 91.38 70 PRO B O 1
ATOM 2612 N N . LYS B 1 71 ? 25.125 -12.922 -6.91 1 93.25 71 LYS B N 1
ATOM 2613 C CA . LYS B 1 71 ? 26.391 -13.234 -7.547 1 93.25 71 LYS B CA 1
ATOM 2614 C C . LYS B 1 71 ? 26.203 -14.211 -8.703 1 93.25 71 LYS B C 1
ATOM 2616 O O . LYS B 1 71 ? 27.125 -14.43 -9.5 1 93.25 71 LYS B O 1
ATOM 2621 N N . ASP B 1 72 ? 25.062 -14.789 -8.805 1 94.81 72 ASP B N 1
ATOM 2622 C CA . ASP B 1 72 ? 24.75 -15.656 -9.938 1 94.81 72 ASP B CA 1
ATOM 2623 C C . ASP B 1 72 ? 24.578 -14.844 -11.219 1 94.81 72 ASP B C 1
ATOM 2625 O O . ASP B 1 72 ? 23.531 -14.211 -11.422 1 94.81 72 ASP B O 1
ATOM 2629 N N . LYS B 1 73 ? 25.516 -14.992 -12.055 1 95 73 LYS B N 1
ATOM 2630 C CA . LYS B 1 73 ? 25.578 -14.148 -13.25 1 95 73 LYS B CA 1
ATOM 2631 C C . LYS B 1 73 ? 24.422 -14.453 -14.195 1 95 73 LYS B C 1
ATOM 2633 O O . LYS B 1 73 ? 23.875 -13.547 -14.82 1 95 73 LYS B O 1
ATOM 2638 N N . ASP B 1 74 ? 24.109 -15.688 -14.297 1 95.81 74 ASP B N 1
ATOM 2639 C CA . ASP B 1 74 ? 23.016 -16.078 -15.188 1 95.81 74 ASP B CA 1
ATOM 2640 C C . ASP B 1 74 ? 21.688 -15.539 -14.68 1 95.81 74 ASP B C 1
ATOM 2642 O O . ASP B 1 74 ? 20.891 -15 -15.461 1 95.81 74 ASP B O 1
ATOM 2646 N N . ALA B 1 75 ? 21.5 -15.68 -13.406 1 94.5 75 ALA B N 1
ATOM 2647 C CA . ALA B 1 75 ? 20.266 -15.164 -12.805 1 94.5 75 ALA B CA 1
ATOM 2648 C C . ALA B 1 75 ? 20.188 -13.648 -12.906 1 94.5 75 ALA B C 1
ATOM 2650 O O . ALA B 1 75 ? 19.125 -13.078 -13.109 1 94.5 75 ALA B O 1
ATOM 2651 N N . SER B 1 76 ? 21.328 -13.039 -12.75 1 96.38 76 SER B N 1
ATOM 2652 C CA . SER B 1 76 ? 21.391 -11.586 -12.875 1 96.38 76 SER B CA 1
ATOM 2653 C C . SER B 1 76 ? 21.016 -11.133 -14.281 1 96.38 76 SER B C 1
ATOM 2655 O O . SER B 1 76 ? 20.234 -10.195 -14.445 1 96.38 76 SER B O 1
ATOM 2657 N N . GLN B 1 77 ? 21.562 -11.828 -15.211 1 96.38 77 GLN B N 1
ATOM 2658 C CA . GLN B 1 77 ? 21.25 -11.508 -16.594 1 96.38 77 GLN B CA 1
ATOM 2659 C C . GLN B 1 77 ? 19.781 -11.734 -16.906 1 96.38 77 GLN B C 1
ATOM 2661 O O . GLN B 1 77 ? 19.141 -10.914 -17.562 1 96.38 77 GLN B O 1
ATOM 2666 N N . ALA B 1 78 ? 19.281 -12.766 -16.422 1 96.12 78 ALA B N 1
ATOM 2667 C CA . ALA B 1 78 ? 17.859 -13.07 -16.641 1 96.12 78 ALA B CA 1
ATOM 2668 C C . ALA B 1 78 ? 16.969 -12 -16 1 96.12 78 ALA B C 1
ATOM 2670 O O . ALA B 1 78 ? 15.961 -11.602 -16.594 1 96.12 78 ALA B O 1
ATOM 2671 N N . THR B 1 79 ? 17.344 -11.625 -14.812 1 96.62 79 THR B N 1
ATOM 2672 C CA . THR B 1 79 ? 16.594 -10.578 -14.125 1 96.62 79 THR B CA 1
ATOM 2673 C C . THR B 1 79 ? 16.625 -9.273 -14.922 1 96.62 79 THR B C 1
ATOM 2675 O O . THR B 1 79 ? 15.594 -8.633 -15.125 1 96.62 79 THR B O 1
ATOM 2678 N N . ARG B 1 80 ? 17.75 -8.977 -15.359 1 96.81 80 ARG B N 1
ATOM 2679 C CA . ARG B 1 80 ? 17.922 -7.766 -16.156 1 96.81 80 ARG B CA 1
ATOM 2680 C C . ARG B 1 80 ? 17.047 -7.82 -17.406 1 96.81 80 ARG B C 1
ATOM 2682 O O . ARG B 1 80 ? 16.359 -6.855 -17.734 1 96.81 80 ARG B O 1
ATOM 2689 N N . GLU B 1 81 ? 17.109 -8.867 -18.094 1 96.5 81 GLU B N 1
ATOM 2690 C CA . GLU B 1 81 ? 16.328 -9.039 -19.312 1 96.5 81 GLU B CA 1
ATOM 2691 C C . GLU B 1 81 ? 14.836 -8.938 -19.031 1 96.5 81 GLU B C 1
ATOM 2693 O O . GLU B 1 81 ? 14.086 -8.367 -19.828 1 96.5 81 GLU B O 1
ATOM 2698 N N . SER B 1 82 ? 14.461 -9.484 -17.953 1 96.75 82 SER B N 1
ATOM 2699 C CA . SER B 1 82 ? 13.055 -9.422 -17.562 1 96.75 82 SER B CA 1
ATOM 2700 C C . SER B 1 82 ? 12.609 -7.977 -17.359 1 96.75 82 SER B C 1
ATOM 2702 O O . SER B 1 82 ? 11.57 -7.57 -17.875 1 96.75 82 SER B O 1
ATOM 2704 N N . ILE B 1 83 ? 13.375 -7.219 -16.656 1 96.88 83 ILE B N 1
ATOM 2705 C CA . ILE B 1 83 ? 13.055 -5.828 -16.344 1 96.88 83 ILE B CA 1
ATOM 2706 C C . ILE B 1 83 ? 13.008 -5.016 -17.641 1 96.88 83 ILE B C 1
ATOM 2708 O O . ILE B 1 83 ? 12.102 -4.203 -17.844 1 96.88 83 ILE B O 1
ATOM 2712 N N . VAL B 1 84 ? 13.906 -5.285 -18.438 1 95.81 84 VAL B N 1
ATOM 2713 C CA . VAL B 1 84 ? 13.969 -4.582 -19.719 1 95.81 84 VAL B CA 1
ATOM 2714 C C . VAL B 1 84 ? 12.758 -4.941 -20.562 1 95.81 84 VAL B C 1
ATOM 2716 O O . VAL B 1 84 ? 12.164 -4.074 -21.219 1 95.81 84 VAL B O 1
ATOM 2719 N N . ARG B 1 85 ? 12.375 -6.172 -20.594 1 94.75 85 ARG B N 1
ATOM 2720 C CA . ARG B 1 85 ? 11.203 -6.602 -21.344 1 94.75 85 ARG B CA 1
ATOM 2721 C C . ARG B 1 85 ? 9.938 -5.934 -20.828 1 94.75 85 ARG B C 1
ATOM 2723 O O . ARG B 1 85 ? 9.086 -5.492 -21.594 1 94.75 85 ARG B O 1
ATOM 2730 N N . LEU B 1 86 ? 9.828 -5.848 -19.516 1 95 86 LEU B N 1
ATOM 2731 C CA . LEU B 1 86 ? 8.672 -5.199 -18.906 1 95 86 LEU B CA 1
ATOM 2732 C C . LEU B 1 86 ? 8.586 -3.738 -19.344 1 95 86 LEU B C 1
ATOM 2734 O O . LEU B 1 86 ? 7.488 -3.215 -19.562 1 95 86 LEU B O 1
ATOM 2738 N N . GLN B 1 87 ? 9.664 -3.102 -19.391 1 96.19 87 GLN B N 1
ATOM 2739 C CA . GLN B 1 87 ? 9.68 -1.72 -19.859 1 96.19 87 GLN B CA 1
ATOM 2740 C C . GLN B 1 87 ? 9.305 -1.635 -21.344 1 96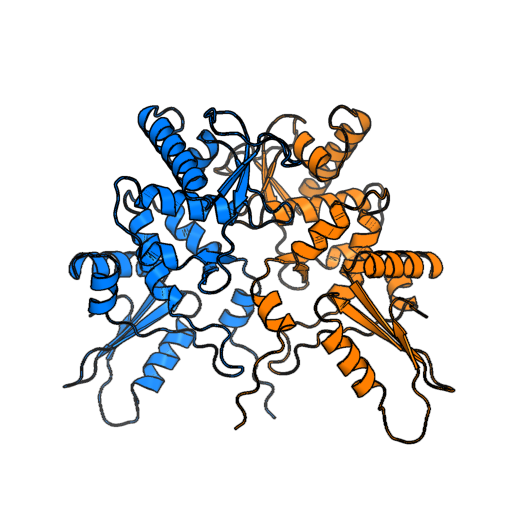.19 87 GLN B C 1
ATOM 2742 O O . GLN B 1 87 ? 8.531 -0.761 -21.75 1 96.19 87 GLN B O 1
ATOM 2747 N N . ALA B 1 88 ? 9.859 -2.51 -22.109 1 93.62 88 ALA B N 1
ATOM 2748 C CA . ALA B 1 88 ? 9.547 -2.533 -23.531 1 93.62 88 ALA B CA 1
ATOM 2749 C C . ALA B 1 88 ? 8.055 -2.746 -23.766 1 93.62 88 ALA B C 1
ATOM 2751 O O . ALA B 1 88 ? 7.488 -2.213 -24.719 1 93.62 88 ALA B O 1
ATOM 2752 N N . MET B 1 89 ? 7.449 -3.502 -22.922 1 91.06 89 MET B N 1
ATOM 2753 C CA . MET B 1 89 ? 6.023 -3.789 -23.047 1 91.06 89 MET B CA 1
ATOM 2754 C C . MET B 1 89 ? 5.195 -2.695 -22.375 1 91.06 89 MET B C 1
ATOM 2756 O O . MET B 1 89 ? 3.967 -2.791 -22.312 1 91.06 89 MET B O 1
ATOM 2760 N N . ASN B 1 90 ? 5.793 -1.726 -21.719 1 91.88 90 ASN B N 1
ATOM 2761 C CA . ASN B 1 90 ? 5.191 -0.521 -21.156 1 91.88 90 ASN B CA 1
ATOM 2762 C C . ASN B 1 90 ? 4.465 -0.816 -19.859 1 91.88 90 ASN B C 1
ATOM 2764 O O . ASN B 1 90 ? 3.459 -0.177 -19.531 1 91.88 90 ASN B O 1
ATOM 2768 N N . TYR B 1 91 ? 4.961 -1.855 -19.156 1 92.19 91 TYR B N 1
ATOM 2769 C CA . TYR B 1 91 ? 4.406 -2.129 -17.828 1 92.19 91 TYR B CA 1
ATOM 2770 C C . TYR B 1 91 ? 5.102 -1.287 -16.766 1 92.19 91 TYR B C 1
ATOM 2772 O O . TYR B 1 91 ? 4.527 -1.021 -15.703 1 92.19 91 TYR B O 1
ATOM 2780 N N . ILE B 1 92 ? 6.336 -0.958 -17.094 1 95.56 92 ILE B N 1
ATOM 2781 C CA . ILE B 1 92 ? 7.109 -0.15 -16.156 1 95.56 92 ILE B CA 1
ATOM 2782 C C . ILE B 1 92 ? 7.949 0.87 -16.922 1 95.56 92 ILE B C 1
ATOM 2784 O O . ILE B 1 92 ? 8.117 0.757 -18.141 1 95.56 92 ILE B O 1
ATOM 2788 N N . THR B 1 93 ? 8.367 1.862 -16.266 1 96.62 93 THR B N 1
ATOM 2789 C CA . THR B 1 93 ? 9.352 2.83 -16.734 1 96.62 93 THR B CA 1
ATOM 2790 C C . THR B 1 93 ? 10.469 3.002 -15.711 1 96.62 93 THR B C 1
ATOM 2792 O O . THR B 1 93 ? 10.211 3.193 -14.523 1 96.62 93 THR B O 1
ATOM 2795 N N . ILE B 1 94 ? 11.688 2.938 -16.172 1 96.88 94 ILE B N 1
ATOM 2796 C CA . ILE B 1 94 ? 12.844 2.971 -15.281 1 96.88 94 ILE B CA 1
ATOM 2797 C C . ILE B 1 94 ? 13.516 4.34 -15.359 1 96.88 94 ILE B C 1
ATOM 2799 O O . ILE B 1 94 ? 13.82 4.832 -16.453 1 96.88 94 ILE B O 1
ATOM 2803 N N . TYR B 1 95 ? 13.742 4.879 -14.219 1 95.31 95 TYR B N 1
ATOM 2804 C CA . TYR B 1 95 ? 14.406 6.168 -14.109 1 95.31 95 TYR B CA 1
ATOM 2805 C C . TYR B 1 95 ? 15.688 6.051 -13.289 1 95.31 95 TYR B C 1
ATOM 2807 O O . TYR B 1 95 ? 15.766 5.242 -12.367 1 95.31 95 TYR B O 1
ATOM 2815 N N . GLU B 1 96 ? 16.562 6.934 -13.547 1 91.81 96 GLU B N 1
ATOM 2816 C CA . GLU B 1 96 ? 17.828 6.945 -12.828 1 91.81 96 GLU B CA 1
ATOM 2817 C C . GLU B 1 96 ? 17.734 7.734 -11.531 1 91.81 96 GLU B C 1
ATOM 2819 O O . GLU B 1 96 ? 18.531 7.543 -10.617 1 91.81 96 GLU B O 1
ATOM 2824 N N . ASN B 1 97 ? 16.719 8.578 -11.555 1 82.94 97 ASN B N 1
ATOM 2825 C CA . ASN B 1 97 ? 16.641 9.453 -10.391 1 82.94 97 ASN B CA 1
ATOM 2826 C C . ASN B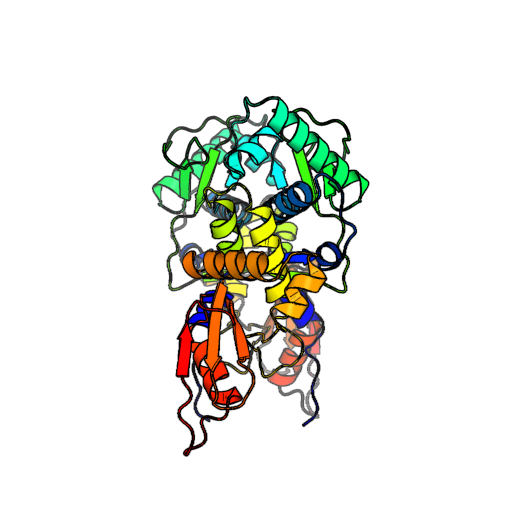 1 97 ? 15.219 9.523 -9.828 1 82.94 97 ASN B C 1
ATOM 2828 O O . ASN B 1 97 ? 14.25 9.227 -10.531 1 82.94 97 ASN B O 1
ATOM 2832 N N . ARG B 1 98 ? 15.102 9.953 -8.703 1 78 98 ARG B N 1
ATOM 2833 C CA . ARG B 1 98 ? 13.844 9.992 -7.969 1 78 98 ARG B CA 1
ATOM 2834 C C . ARG B 1 98 ? 12.859 10.961 -8.625 1 78 98 ARG B C 1
ATOM 2836 O O . ARG B 1 98 ? 11.648 10.75 -8.562 1 78 98 ARG B O 1
ATOM 2843 N N . LYS B 1 99 ? 13.43 12.039 -9.156 1 79.44 99 LYS B N 1
ATOM 2844 C CA . LYS B 1 99 ? 12.586 13.039 -9.797 1 79.44 99 LYS B CA 1
ATOM 2845 C C . LYS B 1 99 ? 11.969 12.492 -11.078 1 79.44 99 LYS B C 1
ATOM 2847 O O . LYS B 1 99 ? 11.086 13.133 -11.664 1 79.44 99 LYS B O 1
ATOM 2852 N N . LYS B 1 100 ? 12.477 11.336 -11.5 1 88 100 LYS B N 1
ATOM 2853 C CA . LYS B 1 100 ? 11.938 10.656 -12.672 1 88 100 LYS B CA 1
ATOM 2854 C C . LYS B 1 100 ? 12.094 11.516 -13.922 1 88 100 LYS B C 1
ATOM 2856 O O . LYS B 1 100 ? 11.156 11.633 -14.719 1 88 100 LYS B O 1
ATOM 2861 N N . THR B 1 101 ? 13.227 12.102 -14.078 1 89.75 101 THR B N 1
ATOM 2862 C CA . THR B 1 101 ? 13.477 12.984 -15.211 1 89.75 101 THR B CA 1
ATOM 2863 C C . THR B 1 101 ? 14.359 12.289 -16.25 1 89.75 101 THR B C 1
ATOM 2865 O O . THR B 1 101 ? 14.438 12.734 -17.391 1 89.75 101 THR B O 1
ATOM 2868 N N . LYS B 1 102 ? 14.992 11.266 -15.852 1 92.75 102 LYS B N 1
ATOM 2869 C CA . LYS B 1 102 ? 15.914 10.578 -16.75 1 92.75 102 LYS B CA 1
ATOM 2870 C C . LYS B 1 102 ? 15.57 9.102 -16.891 1 92.75 102 LYS B C 1
ATOM 2872 O O . LYS B 1 102 ? 15.945 8.289 -16.031 1 92.75 102 LYS B O 1
ATOM 2877 N N . LYS B 1 103 ? 15.07 8.781 -18.031 1 94.12 103 LYS B N 1
ATOM 2878 C CA . LYS B 1 103 ? 14.75 7.387 -18.312 1 94.12 103 LYS B CA 1
ATOM 2879 C C . LYS B 1 103 ? 15.992 6.602 -18.719 1 94.12 103 LYS B C 1
ATOM 2881 O O . LYS B 1 103 ? 16.906 7.148 -19.344 1 94.12 103 LYS B O 1
ATOM 2886 N N . VAL B 1 104 ? 15.961 5.359 -18.359 1 94.62 104 VAL B N 1
ATOM 2887 C CA . VAL B 1 104 ? 17.109 4.527 -18.719 1 94.62 104 VAL B CA 1
ATOM 2888 C C . VAL B 1 104 ? 16.625 3.207 -19.312 1 94.62 104 VAL B C 1
ATOM 2890 O O . VAL B 1 104 ? 15.555 2.707 -18.938 1 94.62 104 VAL B O 1
ATOM 2893 N N . VAL B 1 105 ? 17.391 2.703 -20.203 1 90 105 VAL B N 1
ATOM 2894 C CA . VAL B 1 105 ? 17.078 1.415 -20.812 1 90 105 VAL B CA 1
ATOM 2895 C C . VAL B 1 105 ? 18.125 0.38 -20.391 1 90 105 VAL B C 1
ATOM 2897 O O . VAL B 1 105 ? 17.781 -0.778 -20.125 1 90 105 VAL B O 1
ATOM 2900 N N . ASN B 1 106 ? 19.344 0.796 -20.297 1 90.56 106 ASN B N 1
ATOM 2901 C CA . ASN B 1 106 ? 20.406 -0.09 -19.844 1 90.56 106 ASN B CA 1
ATOM 2902 C C . ASN B 1 106 ? 20.641 0.023 -18.344 1 90.56 106 ASN B C 1
ATOM 2904 O O . ASN B 1 106 ? 21.062 1.074 -17.844 1 90.56 106 ASN B O 1
ATOM 2908 N N . ILE B 1 107 ? 20.422 -1.104 -17.719 1 94.88 107 ILE B N 1
ATOM 2909 C CA . ILE B 1 107 ? 20.5 -1.029 -16.266 1 94.88 107 ILE B CA 1
ATOM 2910 C C . ILE B 1 107 ? 21.688 -1.87 -15.773 1 94.88 107 ILE B C 1
ATOM 2912 O O . ILE B 1 107 ? 21.969 -2.934 -16.328 1 94.88 107 ILE B O 1
ATOM 2916 N N . LYS B 1 108 ? 22.297 -1.331 -14.789 1 94.19 108 LYS B N 1
ATOM 2917 C CA . LYS B 1 108 ? 23.391 -2.031 -14.125 1 94.19 108 LYS B CA 1
ATOM 2918 C C . LYS B 1 108 ? 22.891 -2.783 -12.898 1 94.19 108 LYS B C 1
ATOM 2920 O O . LYS B 1 108 ? 22.031 -2.293 -12.164 1 94.19 108 LYS B O 1
ATOM 2925 N N . PRO B 1 109 ? 23.469 -3.92 -12.617 1 94.06 109 PRO B N 1
ATOM 2926 C CA . PRO B 1 109 ? 22.938 -4.809 -11.578 1 94.06 109 PRO B CA 1
ATOM 2927 C C . PRO B 1 109 ? 22.922 -4.164 -10.195 1 94.06 109 PRO B C 1
ATOM 2929 O O . PRO B 1 109 ? 21.938 -4.289 -9.461 1 94.06 109 PRO B O 1
ATOM 2932 N N . ALA B 1 110 ? 23.984 -3.447 -9.875 1 89.88 110 ALA B N 1
ATOM 2933 C CA . ALA B 1 110 ? 24.156 -2.959 -8.508 1 89.88 110 ALA B CA 1
ATOM 2934 C C . ALA B 1 110 ? 23.562 -1.562 -8.344 1 89.88 110 ALA B C 1
ATOM 2936 O O . ALA B 1 110 ? 23.359 -1.086 -7.223 1 89.88 110 ALA B O 1
ATOM 2937 N N . GLN B 1 111 ? 23.297 -0.889 -9.406 1 90.19 111 GLN B N 1
ATOM 2938 C CA . GLN B 1 111 ? 22.812 0.486 -9.344 1 90.19 111 GLN B CA 1
ATOM 2939 C C . GLN B 1 111 ? 21.328 0.533 -8.992 1 90.19 111 GLN B C 1
ATOM 2941 O O . GLN B 1 111 ? 20.531 -0.268 -9.5 1 90.19 111 GLN B O 1
ATOM 2946 N N . THR B 1 112 ? 21.016 1.467 -8.109 1 88.88 112 THR B N 1
ATOM 2947 C CA . THR B 1 112 ? 19.625 1.671 -7.719 1 88.88 112 THR B CA 1
ATOM 2948 C C . THR B 1 112 ? 18.891 2.529 -8.75 1 88.88 112 THR B C 1
ATOM 2950 O O . THR B 1 112 ? 19.438 3.521 -9.234 1 88.88 112 THR B O 1
ATOM 2953 N N . TYR B 1 113 ? 17.688 2.096 -9.062 1 92.94 113 TYR B N 1
ATOM 2954 C CA . TYR B 1 113 ? 16.812 2.82 -9.977 1 92.94 113 TYR B CA 1
ATOM 2955 C C . TYR B 1 113 ? 15.445 3.076 -9.344 1 92.94 113 TYR B C 1
ATOM 2957 O O . TYR B 1 113 ? 15.148 2.543 -8.273 1 92.94 113 TYR B O 1
ATOM 2965 N N . PHE B 1 114 ? 14.758 3.959 -9.984 1 92.5 114 PHE B N 1
ATOM 2966 C CA . PHE B 1 114 ? 13.375 4.258 -9.625 1 92.5 114 PHE B CA 1
ATOM 2967 C C . PHE B 1 114 ? 12.422 3.779 -10.711 1 92.5 114 PHE B C 1
ATOM 2969 O O . PHE B 1 114 ? 12.398 4.328 -11.812 1 92.5 114 PHE B O 1
ATOM 2976 N N . ILE B 1 115 ? 11.656 2.791 -10.352 1 96 115 ILE B N 1
ATOM 2977 C CA . ILE B 1 115 ? 10.844 2.117 -11.359 1 96 115 ILE B CA 1
ATOM 2978 C C . ILE B 1 115 ? 9.367 2.426 -11.109 1 96 115 ILE B C 1
ATOM 2980 O O . ILE B 1 115 ? 8.82 2.082 -10.062 1 96 115 ILE B O 1
ATOM 2984 N N . GLU B 1 116 ? 8.75 3.037 -12.062 1 95.19 116 GLU B N 1
ATOM 2985 C CA . GLU B 1 116 ? 7.328 3.365 -12.008 1 95.19 116 GLU B CA 1
ATOM 2986 C C . GLU B 1 116 ? 6.496 2.342 -12.773 1 95.19 116 GLU B C 1
ATOM 2988 O O . GLU B 1 116 ? 6.898 1.88 -13.844 1 95.19 116 GLU B O 1
ATOM 2993 N N . THR B 1 117 ? 5.41 2.018 -12.133 1 91.56 117 THR B N 1
ATOM 2994 C CA . THR B 1 117 ? 4.492 1.15 -12.859 1 91.56 117 THR B CA 1
ATOM 2995 C C . THR B 1 117 ? 3.582 1.97 -13.773 1 91.56 117 THR B C 1
ATOM 2997 O O . THR B 1 117 ? 3.047 3 -13.359 1 91.56 117 THR B O 1
ATOM 3000 N N . THR B 1 118 ? 3.586 1.916 -15 1 76.69 118 THR B N 1
ATOM 3001 C CA . THR B 1 118 ? 2.969 2.781 -16 1 76.69 118 THR B CA 1
ATOM 3002 C C . THR B 1 118 ? 1.544 2.328 -16.297 1 76.69 118 THR B C 1
ATOM 3004 O O . THR B 1 118 ? 0.641 3.156 -16.438 1 76.69 118 THR B O 1
ATOM 3007 N N . ARG B 1 119 ? 1.323 0.989 -16.75 1 62.84 119 ARG B N 1
ATOM 3008 C CA . ARG B 1 119 ? 0.058 0.636 -17.391 1 62.84 119 ARG B CA 1
ATOM 3009 C C . ARG B 1 119 ? -1.049 0.472 -16.359 1 62.84 119 ARG B C 1
ATOM 3011 O O . ARG B 1 119 ? -0.946 -0.364 -15.453 1 62.84 119 ARG B O 1
ATOM 3018 N N . GLU B 1 120 ? -1.689 1.612 -16.109 1 55.81 120 GLU B N 1
ATOM 3019 C CA . GLU B 1 120 ? -2.959 1.526 -15.391 1 55.81 120 GLU B CA 1
ATOM 3020 C C . GLU B 1 120 ? -4.043 0.901 -16.266 1 55.81 120 GLU B C 1
ATOM 3022 O O . GLU B 1 120 ? -4.738 1.604 -17 1 55.81 120 GLU B O 1
ATOM 3027 N N . ASP B 1 121 ? -3.74 0.081 -17.094 1 50.72 121 ASP B N 1
ATOM 3028 C CA . ASP B 1 121 ? -4.91 -0.352 -17.844 1 50.72 121 ASP B CA 1
ATOM 3029 C C . ASP B 1 121 ? -6.133 -0.492 -16.938 1 50.72 121 ASP B C 1
ATOM 3031 O O . ASP B 1 121 ? -6.113 -1.268 -15.984 1 50.72 121 ASP B O 1
ATOM 3035 N N . GLU B 1 122 ? -6.875 0.666 -16.75 1 52.5 122 GLU B N 1
ATOM 3036 C CA . GLU B 1 122 ? -8.094 1.062 -16.062 1 52.5 122 GLU B CA 1
ATOM 3037 C C . GLU B 1 122 ? -9.039 -0.124 -15.875 1 52.5 122 GLU B C 1
ATOM 3039 O O . GLU B 1 122 ? -9.719 -0.231 -14.859 1 52.5 122 GLU B O 1
ATOM 3044 N N . GLY B 1 123 ? -9.305 -0.994 -16.891 1 58.5 123 GLY B N 1
ATOM 3045 C CA . GLY B 1 123 ? -10.617 -1.608 -16.812 1 58.5 123 GLY B CA 1
ATOM 3046 C C . GLY B 1 123 ? -10.594 -2.996 -16.203 1 58.5 123 GLY B C 1
ATOM 3047 O O . GLY B 1 123 ? -11.602 -3.475 -15.695 1 58.5 123 GLY B O 1
ATOM 3048 N N . CYS B 1 124 ? -9.359 -3.652 -16.141 1 75.44 124 CYS B N 1
ATOM 3049 C CA . CYS B 1 124 ? -9.516 -5.02 -15.664 1 75.44 124 CYS B CA 1
ATOM 3050 C C . CYS B 1 124 ? -8.352 -5.414 -14.758 1 75.44 124 CYS B C 1
ATOM 3052 O O . CYS B 1 124 ? -7.316 -5.875 -15.234 1 75.44 124 CYS B O 1
ATOM 3054 N N . PHE B 1 125 ? -8.531 -5.125 -13.375 1 83 125 PHE B N 1
ATOM 3055 C CA . PHE B 1 125 ? -7.484 -5.469 -12.422 1 83 125 PHE B CA 1
ATOM 3056 C C . PHE B 1 125 ? -8.008 -6.445 -11.375 1 83 125 PHE B C 1
ATOM 3058 O O . PHE B 1 125 ? -9.211 -6.555 -11.164 1 83 125 PHE B O 1
ATOM 3065 N N . ALA B 1 126 ? -7.074 -7.164 -10.945 1 86.62 126 ALA B N 1
ATOM 3066 C CA . ALA B 1 126 ? -7.328 -7.984 -9.766 1 86.62 126 ALA B CA 1
ATOM 3067 C C . ALA B 1 126 ? -6.641 -7.402 -8.539 1 86.62 126 ALA B C 1
ATOM 3069 O O . ALA B 1 126 ? -5.5 -6.934 -8.617 1 86.62 126 ALA B O 1
ATOM 3070 N N . LYS B 1 127 ? -7.379 -7.336 -7.527 1 88.88 127 LYS B N 1
ATOM 3071 C CA . LYS B 1 127 ? -6.805 -6.918 -6.25 1 88.88 127 LYS B CA 1
ATOM 3072 C C . LYS B 1 127 ? -6 -8.047 -5.613 1 88.88 127 LYS B C 1
ATOM 3074 O O . LYS B 1 127 ? -6.516 -9.148 -5.41 1 88.88 127 LYS B O 1
ATOM 3079 N N . VAL B 1 128 ? -4.734 -7.832 -5.32 1 92.69 128 VAL B N 1
ATOM 3080 C CA . VAL B 1 128 ? -3.869 -8.82 -4.688 1 92.69 128 VAL B CA 1
ATOM 3081 C C . VAL B 1 128 ? -3.262 -8.242 -3.412 1 92.69 128 VAL B C 1
ATOM 3083 O O . VAL B 1 128 ? -2.596 -7.203 -3.453 1 92.69 128 VAL B O 1
ATOM 3086 N N . PHE B 1 129 ? -3.459 -8.93 -2.318 1 94.75 129 PHE B N 1
ATOM 3087 C CA . PHE B 1 129 ? -3.039 -8.406 -1.025 1 94.75 129 PHE B CA 1
ATOM 3088 C C . PHE B 1 129 ? -1.556 -8.664 -0.792 1 94.75 129 PHE B C 1
ATOM 3090 O O . PHE B 1 129 ? -1.048 -9.734 -1.123 1 94.75 129 PHE B O 1
ATOM 3097 N N . GLU B 1 130 ? -0.917 -7.707 -0.159 1 95.12 130 GLU B N 1
ATOM 3098 C CA . GLU B 1 130 ? 0.518 -7.766 0.106 1 95.12 130 GLU B CA 1
ATOM 3099 C C . GLU B 1 130 ? 0.875 -8.992 0.938 1 95.12 130 GLU B C 1
ATOM 3101 O O . GLU B 1 130 ? 1.909 -9.625 0.709 1 95.12 130 GLU B O 1
ATOM 3106 N N . SER B 1 131 ? 0.064 -9.336 1.865 1 94.31 131 SER B N 1
ATOM 3107 C CA . SER B 1 131 ? 0.324 -10.484 2.727 1 94.31 131 SER B CA 1
ATOM 3108 C C . SER B 1 131 ? 0.353 -11.781 1.926 1 94.31 131 SER B C 1
ATOM 3110 O O . SER B 1 131 ? 1.139 -12.68 2.223 1 94.31 131 SER B O 1
ATOM 3112 N N . ASP B 1 132 ? -0.492 -11.898 0.941 1 95.88 132 ASP B N 1
ATOM 3113 C CA . ASP B 1 132 ? -0.528 -13.086 0.097 1 95.88 132 ASP B CA 1
ATOM 3114 C C . ASP B 1 132 ? 0.69 -13.148 -0.822 1 95.88 132 ASP B C 1
ATOM 3116 O O . ASP B 1 132 ? 1.266 -14.219 -1.03 1 95.88 132 ASP B O 1
ATOM 3120 N N . ILE B 1 133 ? 1.091 -12 -1.299 1 96.06 133 ILE B N 1
ATOM 3121 C CA . ILE B 1 133 ? 2.293 -11.914 -2.121 1 96.06 133 ILE B CA 1
ATOM 3122 C C . ILE B 1 133 ? 3.506 -12.375 -1.313 1 96.06 133 ILE B C 1
ATOM 3124 O O . ILE B 1 133 ? 4.32 -13.156 -1.799 1 96.06 133 ILE B O 1
ATOM 3128 N N . GLU B 1 134 ? 3.596 -11.93 -0.157 1 94.25 134 GLU B N 1
ATOM 3129 C CA . GLU B 1 134 ? 4.707 -12.273 0.723 1 94.25 134 GLU B CA 1
ATOM 3130 C C . GLU B 1 134 ? 4.82 -13.781 0.9 1 94.25 134 GLU B C 1
ATOM 3132 O O . GLU B 1 134 ? 5.91 -14.352 0.78 1 94.25 134 GLU B O 1
ATOM 3137 N N . LYS B 1 135 ? 3.758 -14.43 1.155 1 94.38 135 LYS B N 1
ATOM 3138 C CA . LYS B 1 135 ? 3.75 -15.875 1.371 1 94.38 135 LYS B CA 1
ATOM 3139 C C . LYS B 1 135 ? 4.262 -16.609 0.139 1 94.38 135 LYS B C 1
ATOM 3141 O O . LYS B 1 135 ? 5.031 -17.562 0.259 1 94.38 135 LYS B O 1
ATOM 3146 N N . ILE B 1 136 ? 3.844 -16.156 -0.978 1 95.56 136 ILE B N 1
ATOM 3147 C CA . ILE B 1 136 ? 4.215 -16.844 -2.211 1 95.56 136 ILE B CA 1
ATOM 3148 C C . ILE B 1 136 ? 5.695 -16.625 -2.504 1 95.56 136 ILE B C 1
ATOM 3150 O O . ILE B 1 136 ? 6.43 -17.562 -2.789 1 95.56 136 ILE B O 1
ATOM 3154 N N . ILE B 1 137 ? 6.148 -15.398 -2.395 1 92.44 137 ILE B N 1
ATOM 3155 C CA . ILE B 1 137 ? 7.508 -15.023 -2.777 1 92.44 137 ILE B CA 1
ATOM 3156 C C . ILE B 1 137 ? 8.508 -15.672 -1.822 1 92.44 137 ILE B C 1
ATOM 3158 O O . ILE B 1 137 ? 9.609 -16.047 -2.229 1 92.44 137 ILE B O 1
ATOM 3162 N N . THR B 1 138 ? 8.148 -15.867 -0.61 1 88.44 138 THR B N 1
ATOM 3163 C CA . THR B 1 138 ? 9.078 -16.375 0.389 1 88.44 138 THR B CA 1
ATOM 3164 C C . THR B 1 138 ? 9.117 -17.906 0.368 1 88.44 138 THR B C 1
ATOM 3166 O O . THR B 1 138 ? 9.938 -18.516 1.053 1 88.44 138 THR B O 1
ATOM 3169 N N . MET B 1 139 ? 8.234 -18.484 -0.467 1 89.12 139 MET B N 1
ATOM 3170 C CA . MET B 1 139 ? 8.281 -19.938 -0.608 1 89.12 139 MET B CA 1
ATOM 3171 C C . MET B 1 139 ? 9.609 -20.375 -1.21 1 89.12 139 MET B C 1
ATOM 3173 O O . MET B 1 139 ? 10.148 -19.703 -2.092 1 89.12 139 MET B O 1
ATOM 3177 N N . GLN B 1 140 ? 10.164 -21.391 -0.673 1 84.19 140 GLN B N 1
ATOM 3178 C CA . GLN B 1 140 ? 11.383 -21.969 -1.228 1 84.19 140 GLN B CA 1
ATOM 3179 C C . GLN B 1 140 ? 11.07 -22.938 -2.355 1 84.19 140 GLN B C 1
ATOM 3181 O O . GLN B 1 140 ? 11.359 -24.141 -2.242 1 84.19 140 GLN B O 1
ATOM 3186 N N . LEU B 1 141 ? 10.438 -22.453 -3.379 1 84.81 141 LEU B N 1
ATOM 3187 C CA . LEU B 1 141 ? 10.047 -23.25 -4.543 1 84.81 141 LEU B CA 1
ATOM 3188 C C . LEU B 1 141 ? 10.5 -22.562 -5.832 1 84.81 141 LEU B C 1
ATOM 3190 O O . LEU B 1 141 ? 10.508 -21.344 -5.926 1 84.81 141 LEU B O 1
ATOM 3194 N N . ASN B 1 142 ? 10.797 -23.375 -6.805 1 81.44 142 ASN B N 1
ATOM 3195 C CA . ASN B 1 142 ? 11.273 -22.859 -8.078 1 81.44 142 ASN B CA 1
ATOM 3196 C C . ASN B 1 142 ? 10.117 -22.469 -8.992 1 81.44 142 ASN B C 1
ATOM 3198 O O . ASN B 1 142 ? 10.32 -21.859 -10.039 1 81.44 142 ASN B O 1
ATOM 3202 N N . TYR B 1 143 ? 8.906 -22.781 -8.586 1 86.94 143 TYR B N 1
ATOM 3203 C CA . TYR B 1 143 ? 7.77 -22.484 -9.453 1 86.94 143 TYR B CA 1
ATOM 3204 C C . TYR B 1 143 ? 6.84 -21.469 -8.805 1 86.94 143 TYR B C 1
ATOM 3206 O O . TYR B 1 143 ? 5.617 -21.547 -8.969 1 86.94 143 TYR B O 1
ATOM 3214 N N . LYS B 1 144 ? 7.348 -20.516 -8.047 1 90.38 144 LYS B N 1
ATOM 3215 C CA . LYS B 1 144 ? 6.555 -19.516 -7.344 1 90.38 144 LYS B CA 1
ATOM 3216 C C . LYS B 1 144 ? 5.758 -18.656 -8.32 1 90.38 144 LYS B C 1
ATOM 3218 O O . LYS B 1 144 ? 4.629 -18.266 -8.031 1 90.38 144 LYS B O 1
ATOM 3223 N N . ALA B 1 145 ? 6.367 -18.422 -9.438 1 89.75 145 ALA B N 1
ATOM 3224 C CA . ALA B 1 145 ? 5.668 -17.625 -10.445 1 89.75 145 ALA B CA 1
ATOM 3225 C C . ALA B 1 145 ? 4.375 -18.297 -10.883 1 89.75 145 ALA B C 1
ATOM 3227 O O . ALA B 1 145 ? 3.33 -17.656 -10.992 1 89.75 145 ALA B O 1
ATOM 3228 N N . LYS B 1 146 ? 4.445 -19.547 -11.062 1 90.44 146 LYS B N 1
ATOM 3229 C CA . LYS B 1 146 ? 3.273 -20.312 -11.477 1 90.44 146 LYS B CA 1
ATOM 3230 C C . LYS B 1 146 ? 2.211 -20.328 -10.383 1 90.44 146 LYS B C 1
ATOM 3232 O O . LYS B 1 146 ? 1.016 -20.234 -10.664 1 90.44 146 LYS B O 1
ATOM 3237 N N . LEU B 1 147 ? 2.674 -20.422 -9.18 1 93.5 147 LEU B N 1
ATOM 3238 C CA . LEU B 1 147 ? 1.754 -20.359 -8.047 1 93.5 147 LEU B CA 1
ATOM 3239 C C . LEU B 1 147 ? 1.029 -19.016 -8.016 1 93.5 147 LEU B C 1
ATOM 3241 O O . LEU B 1 147 ? -0.186 -18.969 -7.812 1 93.5 147 LEU B O 1
ATOM 3245 N N . PHE B 1 148 ? 1.802 -18 -8.273 1 94.44 148 PHE B N 1
ATO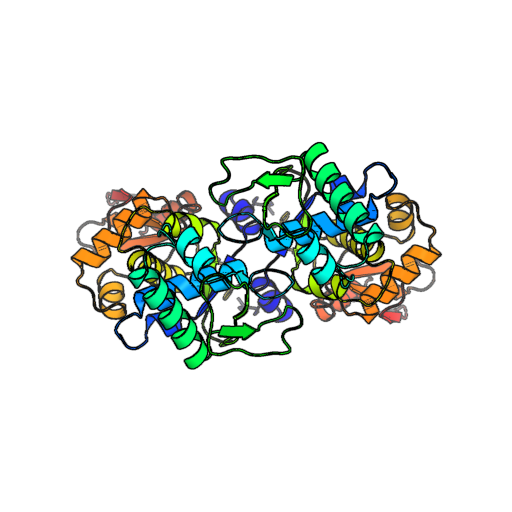M 3246 C CA . PHE B 1 148 ? 1.207 -16.672 -8.281 1 94.44 148 PHE B CA 1
ATOM 3247 C C . PHE B 1 148 ? 0.173 -16.547 -9.391 1 94.44 148 PHE B C 1
ATOM 3249 O O . PHE B 1 148 ? -0.908 -16 -9.18 1 94.44 148 PHE B O 1
ATOM 3256 N N . ILE B 1 149 ? 0.479 -17.031 -10.461 1 91.19 149 ILE B N 1
ATOM 3257 C CA . ILE B 1 149 ? -0.399 -16.922 -11.617 1 91.19 149 ILE B CA 1
ATOM 3258 C C . ILE B 1 149 ? -1.709 -17.656 -11.352 1 91.19 149 ILE B C 1
ATOM 3260 O O . ILE B 1 149 ? -2.789 -17.141 -11.656 1 91.19 149 ILE B O 1
ATOM 3264 N N . ILE B 1 150 ? -1.623 -18.812 -10.805 1 92 150 ILE B N 1
ATOM 3265 C CA . ILE B 1 150 ? -2.826 -19.562 -10.469 1 92 150 ILE B CA 1
ATOM 3266 C C . ILE B 1 150 ? -3.635 -18.812 -9.422 1 92 150 ILE B C 1
ATOM 3268 O O . ILE B 1 150 ? -4.859 -18.703 -9.531 1 92 150 ILE B O 1
ATOM 3272 N N . ASN B 1 151 ? -2.963 -18.312 -8.422 1 94.38 151 ASN B N 1
ATOM 3273 C CA . ASN B 1 151 ? -3.631 -17.5 -7.414 1 94.38 151 ASN B CA 1
ATOM 3274 C C . ASN B 1 151 ? -4.336 -16.297 -8.039 1 94.38 151 ASN B C 1
ATOM 3276 O O . ASN B 1 151 ? -5.492 -16.016 -7.723 1 94.38 151 ASN B O 1
ATOM 3280 N N . LEU B 1 152 ? -3.633 -15.672 -8.922 1 91.75 152 LEU B N 1
ATOM 3281 C CA . LEU B 1 152 ? -4.184 -14.508 -9.609 1 91.75 152 LEU B CA 1
ATOM 3282 C C . LEU B 1 152 ? -5.41 -14.891 -10.43 1 91.75 152 LEU B C 1
ATOM 3284 O O . LEU B 1 152 ? -6.41 -14.164 -10.43 1 91.75 152 LEU B O 1
ATOM 3288 N N . ALA B 1 153 ? -5.336 -15.961 -11.102 1 90.12 153 ALA B N 1
ATOM 3289 C CA . ALA B 1 153 ? -6.453 -16.438 -11.922 1 90.12 153 ALA B CA 1
ATOM 3290 C C . ALA B 1 153 ? -7.695 -16.672 -11.07 1 90.12 153 ALA B C 1
ATOM 3292 O O . ALA B 1 153 ? -8.812 -16.391 -11.508 1 90.12 153 ALA B O 1
ATOM 3293 N N . ILE B 1 154 ? -7.48 -17.109 -9.891 1 90.12 154 ILE B N 1
ATOM 3294 C CA . ILE B 1 154 ? -8.594 -17.406 -9 1 90.12 154 ILE B CA 1
ATOM 3295 C C . ILE B 1 154 ? -9.141 -16.109 -8.398 1 90.12 154 ILE B C 1
ATOM 3297 O O . ILE B 1 154 ? -10.336 -15.836 -8.477 1 90.12 154 ILE B O 1
ATOM 3301 N N . VAL B 1 155 ? -8.289 -15.289 -7.875 1 87.5 155 VAL B N 1
ATOM 3302 C CA . VAL B 1 155 ? -8.719 -14.102 -7.145 1 87.5 155 VAL B CA 1
ATOM 3303 C C . VAL B 1 155 ? -9.266 -13.062 -8.117 1 87.5 155 VAL B C 1
ATOM 3305 O O . VAL B 1 155 ? -10 -12.156 -7.727 1 87.5 155 VAL B O 1
ATOM 3308 N N . SER B 1 156 ? -8.898 -13.18 -9.328 1 85.06 156 SER B N 1
ATOM 3309 C CA . SER B 1 156 ? -9.391 -12.242 -10.336 1 85.06 156 SER B CA 1
ATOM 3310 C C . SER B 1 156 ? -10.906 -12.359 -10.492 1 85.06 156 SER B C 1
ATOM 3312 O O . SER B 1 156 ? -11.555 -11.445 -11.008 1 85.06 156 SER B O 1
ATOM 3314 N N . TYR B 1 157 ? -11.398 -13.43 -10.031 1 79.69 157 TYR B N 1
ATOM 3315 C CA . TYR B 1 157 ? -12.844 -13.633 -10.125 1 79.69 157 TYR B CA 1
ATOM 3316 C C . TYR B 1 157 ? -13.547 -13.148 -8.867 1 79.69 157 TYR B C 1
ATOM 3318 O O . TYR B 1 157 ? -14.773 -13.133 -8.797 1 79.69 157 TYR B O 1
ATOM 3326 N N . LEU B 1 158 ? -12.727 -12.797 -7.863 1 75.12 158 LEU B N 1
ATOM 3327 C CA . LEU B 1 158 ? -13.352 -12.281 -6.645 1 75.12 158 LEU B CA 1
ATOM 3328 C C . LEU B 1 158 ? -13.938 -10.898 -6.883 1 75.12 158 LEU B C 1
ATOM 3330 O O . LEU B 1 158 ? -13.297 -10.039 -7.492 1 75.12 158 LEU B O 1
ATOM 3334 N N . PHE B 1 159 ? -15.297 -10.734 -7.062 1 58.91 159 PHE B N 1
ATOM 3335 C CA . PHE B 1 159 ? -15.977 -9.484 -7.348 1 58.91 159 PHE B CA 1
ATOM 3336 C C . PHE B 1 159 ? -16.016 -8.586 -6.117 1 58.91 159 PHE B C 1
ATOM 3338 O O . PHE B 1 159 ? -16.703 -8.883 -5.141 1 58.91 159 PHE B O 1
ATOM 3345 N N . TYR B 1 160 ? -14.945 -7.875 -5.824 1 52.41 160 TYR B N 1
ATOM 3346 C CA . TYR B 1 160 ? -15.102 -6.969 -4.695 1 52.41 160 TYR B CA 1
ATOM 3347 C C . TYR B 1 160 ? -16.266 -6.012 -4.914 1 52.41 160 TYR B C 1
ATOM 3349 O O . TYR B 1 160 ? -17.016 -5.719 -3.984 1 52.41 160 TYR B O 1
ATOM 3357 N N . TYR B 1 161 ? -16.219 -4.969 -6.016 1 49.97 161 TYR B N 1
ATOM 3358 C CA . TYR B 1 161 ? -16.906 -3.688 -5.953 1 49.97 161 TYR B CA 1
ATOM 3359 C C . TYR B 1 161 ? -18.281 -3.781 -6.605 1 49.97 161 TYR B C 1
ATOM 3361 O O . TYR B 1 161 ? -19.016 -2.783 -6.695 1 49.97 161 TYR B O 1
ATOM 3369 N N . HIS B 1 162 ? -18.641 -4.828 -7.285 1 47.91 162 HIS B N 1
ATOM 3370 C CA . HIS B 1 162 ? -19.703 -4.363 -8.172 1 47.91 162 HIS B CA 1
ATOM 3371 C C . HIS B 1 162 ? -20.984 -4.09 -7.395 1 47.91 162 HIS B C 1
ATOM 3373 O O . HIS B 1 162 ? -21.781 -3.223 -7.773 1 47.91 162 HIS B O 1
ATOM 3379 N N . ASN B 1 163 ? -21.375 -4.934 -6.594 1 45.47 163 ASN B N 1
ATOM 3380 C CA . ASN B 1 163 ? -22.672 -4.668 -5.969 1 45.47 163 ASN B CA 1
ATOM 3381 C C . ASN B 1 163 ? -22.516 -4.395 -4.473 1 45.47 163 ASN B C 1
ATOM 3383 O O . ASN B 1 163 ? -21.641 -4.957 -3.818 1 45.47 163 ASN B O 1
ATOM 3387 N N . LYS B 1 164 ? -23.094 -3.225 -4.008 1 48.41 164 LYS B N 1
ATOM 3388 C CA . LYS B 1 164 ? -23.188 -2.689 -2.652 1 48.41 164 LYS B CA 1
ATOM 3389 C C . LYS B 1 164 ? -23.219 -3.812 -1.62 1 48.41 164 LYS B C 1
ATOM 3391 O O . LYS B 1 164 ? -22.719 -3.65 -0.503 1 48.41 164 LYS B O 1
ATOM 3396 N N . PHE B 1 165 ? -23.953 -4.887 -1.855 1 44.16 165 PHE B N 1
ATOM 3397 C CA . PHE B 1 165 ? -24.391 -5.758 -0.771 1 44.16 165 PHE B CA 1
ATOM 3398 C C . PHE B 1 165 ? -23.422 -6.914 -0.577 1 44.16 165 PHE B C 1
ATOM 3400 O O . PHE B 1 165 ? -23.312 -7.469 0.519 1 44.16 165 PHE B O 1
ATOM 3407 N N . MET B 1 166 ? -23.156 -7.715 -1.648 1 47.78 166 MET B N 1
ATOM 3408 C CA . MET B 1 166 ? -22.641 -9.039 -1.304 1 47.78 166 MET B CA 1
ATOM 3409 C C . MET B 1 166 ? -21.188 -9.188 -1.719 1 47.78 166 MET B C 1
ATOM 3411 O O . MET B 1 166 ? -20.875 -9.328 -2.904 1 47.78 166 MET B O 1
ATOM 3415 N N . GLU B 1 167 ? -20.359 -8.453 -0.957 1 56.84 167 GLU B N 1
ATOM 3416 C CA . GLU B 1 167 ? -18.938 -8.781 -1.155 1 56.84 167 GLU B CA 1
ATOM 3417 C C . GLU B 1 167 ? -18.688 -10.281 -0.996 1 56.84 167 GLU B C 1
ATOM 3419 O O . GLU B 1 167 ? -18.828 -10.82 0.104 1 56.84 167 GLU B O 1
ATOM 3424 N N . HIS B 1 168 ? -18.922 -11.008 -2.09 1 66.19 168 HIS B N 1
ATOM 3425 C CA . HIS B 1 168 ? -18.562 -12.422 -2.031 1 66.19 168 HIS B CA 1
ATOM 3426 C C . HIS B 1 168 ? -17.062 -12.594 -1.803 1 66.19 168 HIS B C 1
ATOM 3428 O O . HIS B 1 168 ? -16.25 -11.867 -2.387 1 66.19 168 HIS B O 1
ATOM 3434 N N . LYS B 1 169 ? -16.891 -13.398 -0.707 1 79.06 169 LYS B N 1
ATOM 3435 C CA . LYS B 1 169 ? -15.5 -13.664 -0.374 1 79.06 169 LYS B CA 1
ATOM 3436 C C . LYS B 1 169 ? -15.016 -14.961 -1.007 1 79.06 169 LYS B C 1
ATOM 3438 O O . LYS B 1 169 ? -13.859 -15.344 -0.847 1 79.06 169 LYS B O 1
ATOM 3443 N N . SER B 1 170 ? -15.977 -15.625 -1.839 1 85.19 170 SER B N 1
ATOM 3444 C CA . SER B 1 170 ? -15.562 -16.859 -2.484 1 85.19 170 SER B CA 1
ATOM 3445 C C . SER B 1 170 ? -15.867 -16.828 -3.98 1 85.19 170 SER B C 1
ATOM 3447 O O . SER B 1 170 ? -16.719 -16.078 -4.434 1 85.19 170 SER B O 1
ATOM 3449 N N . VAL B 1 171 ? -15.094 -17.562 -4.652 1 85.69 171 VAL B N 1
ATOM 3450 C CA . VAL B 1 171 ? -15.297 -17.812 -6.078 1 85.69 171 VAL B CA 1
ATOM 3451 C C . VAL B 1 171 ? -15.414 -19.312 -6.324 1 85.69 171 VAL B C 1
ATOM 3453 O O . VAL B 1 171 ? -14.875 -20.125 -5.562 1 85.69 171 VAL B O 1
ATOM 3456 N N . TRP B 1 172 ? -16.156 -19.719 -7.418 1 83.62 172 TRP B N 1
ATOM 3457 C CA . TRP B 1 172 ? -16.391 -21.141 -7.652 1 83.62 172 TRP B CA 1
ATOM 3458 C C . TRP B 1 172 ? -15.961 -21.531 -9.055 1 83.62 172 TRP B C 1
ATOM 3460 O O . TRP B 1 172 ? -16.594 -22.375 -9.703 1 83.62 172 TRP B O 1
ATOM 3470 N N . THR B 1 173 ? -14.945 -21.141 -9.492 1 84.06 173 THR B N 1
ATOM 3471 C CA . THR B 1 173 ? -14.422 -21.531 -10.797 1 84.06 173 THR B CA 1
ATOM 3472 C C . THR B 1 173 ? -13.977 -23 -10.789 1 84.06 173 THR B C 1
ATOM 3474 O O . THR B 1 173 ? -13.609 -23.531 -9.742 1 84.06 173 THR B O 1
ATOM 3477 N N . THR B 1 174 ? -14.047 -23.641 -11.945 1 86.75 174 THR B N 1
ATOM 3478 C CA . THR B 1 174 ? -13.688 -25.047 -12.062 1 86.75 174 THR B CA 1
ATOM 3479 C C . THR B 1 174 ? -12.195 -25.188 -12.367 1 86.75 174 THR B C 1
ATOM 3481 O O . THR B 1 174 ? -11.562 -24.266 -12.875 1 86.75 174 THR B O 1
ATOM 3484 N N . ILE B 1 175 ? -11.742 -26.391 -12.062 1 89.31 175 ILE B N 1
ATOM 3485 C CA . ILE B 1 175 ? -10.352 -26.703 -12.367 1 89.31 175 ILE B CA 1
ATOM 3486 C C . ILE B 1 175 ? -10.125 -26.672 -13.875 1 89.31 175 ILE B C 1
ATOM 3488 O O . ILE B 1 175 ? -9.07 -26.25 -14.344 1 89.31 175 ILE B O 1
ATOM 3492 N N . GLU B 1 176 ? -11.117 -27.109 -14.625 1 89.62 176 GLU B N 1
ATOM 3493 C CA . GLU B 1 176 ? -11.031 -27.125 -16.078 1 89.62 176 GLU B CA 1
ATOM 3494 C C . GLU B 1 176 ? -10.828 -25.719 -16.641 1 89.62 176 GLU B C 1
ATOM 3496 O O . GLU B 1 176 ? -9.992 -25.5 -17.516 1 89.62 176 GLU B O 1
ATOM 3501 N N . LYS B 1 177 ? -11.516 -24.844 -16.141 1 87.75 177 LYS B N 1
ATOM 3502 C CA . LYS B 1 177 ? -11.398 -23.453 -16.578 1 87.75 177 LYS B CA 1
ATOM 3503 C C . LYS B 1 177 ? -10.023 -22.891 -16.25 1 87.75 177 LYS B C 1
ATOM 3505 O O . LYS B 1 177 ? -9.414 -22.203 -17.078 1 87.75 177 LYS B O 1
ATOM 3510 N N . LEU B 1 178 ? -9.516 -23.188 -15.086 1 88.44 178 LEU B N 1
ATOM 3511 C CA . LEU B 1 178 ? -8.195 -22.719 -14.68 1 88.44 178 LEU B CA 1
ATOM 3512 C C . LEU B 1 178 ? -7.109 -23.344 -15.547 1 88.44 178 LEU B C 1
ATOM 3514 O O . LEU B 1 178 ? -6.152 -22.672 -15.93 1 88.44 178 LEU B O 1
ATOM 3518 N N . ALA B 1 179 ? -7.297 -24.594 -15.828 1 89.62 179 ALA B N 1
ATOM 3519 C CA . ALA B 1 179 ? -6.348 -25.297 -16.688 1 89.62 179 ALA B CA 1
ATOM 3520 C C . ALA B 1 179 ? -6.32 -24.688 -18.094 1 89.62 179 ALA B C 1
ATOM 3522 O O . ALA B 1 179 ? -5.25 -24.516 -18.688 1 89.62 179 ALA B O 1
ATOM 3523 N N . ASP B 1 180 ? -7.473 -24.297 -18.562 1 86 180 ASP B N 1
ATOM 3524 C CA . ASP B 1 180 ? -7.594 -23.703 -19.891 1 86 180 ASP B CA 1
ATOM 3525 C C . ASP B 1 180 ? -6.938 -22.328 -19.938 1 86 180 ASP B C 1
ATOM 3527 O O . ASP B 1 180 ? -6.227 -22 -20.891 1 86 180 ASP B O 1
ATOM 3531 N N . ILE B 1 181 ? -7.094 -21.594 -18.922 1 78.62 181 ILE B N 1
ATOM 3532 C CA . ILE B 1 181 ? -6.555 -20.234 -18.859 1 78.62 181 ILE B CA 1
ATOM 3533 C C . ILE B 1 181 ? -5.031 -20.297 -18.828 1 78.62 181 ILE B C 1
ATOM 3535 O O . ILE B 1 181 ? -4.367 -19.453 -19.453 1 78.62 181 ILE B O 1
ATOM 3539 N N . LYS B 1 182 ? -4.457 -21.281 -18.219 1 82.38 182 LYS B N 1
ATOM 3540 C CA . LYS B 1 182 ? -3.016 -21.266 -17.969 1 82.38 182 LYS B CA 1
ATOM 3541 C C . LYS B 1 182 ? -2.295 -22.266 -18.859 1 82.38 182 LYS B C 1
ATOM 3543 O O . LYS B 1 182 ? -1.065 -22.359 -18.844 1 82.38 182 LYS B O 1
ATOM 3548 N N . LYS B 1 183 ? -3.068 -23 -19.641 1 82.75 183 LYS B N 1
ATOM 3549 C CA . LYS B 1 183 ? -2.512 -24.016 -20.531 1 82.75 183 LYS B CA 1
ATOM 3550 C C . LYS B 1 183 ? -1.669 -25.016 -19.734 1 82.75 183 LYS B C 1
ATOM 3552 O O . LYS B 1 183 ? -0.526 -25.297 -20.109 1 82.75 183 LYS B O 1
ATOM 3557 N N . LEU B 1 184 ? -2.203 -25.391 -18.625 1 87.31 184 LEU B N 1
ATOM 3558 C CA . LEU B 1 184 ? -1.631 -26.422 -17.766 1 87.31 184 LEU B CA 1
ATOM 3559 C C . LEU B 1 184 ? -2.547 -27.641 -17.703 1 87.31 184 LEU B C 1
ATOM 3561 O O . LEU B 1 184 ? -3.732 -27.547 -18.031 1 87.31 184 LEU B O 1
ATOM 3565 N N . ASP B 1 185 ? -1.962 -28.688 -17.406 1 91.38 185 ASP B N 1
ATOM 3566 C CA . ASP B 1 185 ? -2.809 -29.859 -17.188 1 91.38 185 ASP B CA 1
ATOM 3567 C C . ASP B 1 185 ? -3.518 -29.766 -15.828 1 91.38 185 ASP B C 1
ATOM 3569 O O . ASP B 1 185 ? -3.049 -29.094 -14.922 1 91.38 185 ASP B O 1
ATOM 3573 N N . ARG B 1 186 ? -4.562 -30.484 -15.695 1 91.62 186 ARG B N 1
ATOM 3574 C CA . ARG B 1 186 ? -5.422 -30.453 -14.516 1 91.62 186 ARG B CA 1
ATOM 3575 C C . ARG B 1 186 ? -4.648 -30.844 -13.258 1 91.62 186 ARG B C 1
ATOM 3577 O O . ARG B 1 186 ? -4.793 -30.203 -12.219 1 91.62 186 ARG B O 1
ATOM 3584 N N . LYS B 1 187 ? -3.84 -31.797 -13.383 1 93.06 187 LYS B N 1
ATOM 3585 C CA . LYS B 1 187 ? -3.082 -32.312 -12.242 1 93.06 187 LYS B CA 1
ATOM 3586 C C . LYS B 1 187 ? -2.156 -31.219 -11.68 1 93.06 187 LYS B C 1
ATOM 3588 O O . LYS B 1 187 ? -2.049 -31.062 -10.461 1 93.06 187 LYS B O 1
ATOM 3593 N N . THR B 1 188 ? -1.514 -30.531 -12.547 1 92.56 188 THR B N 1
ATOM 3594 C CA . THR B 1 188 ? -0.602 -29.469 -12.148 1 92.56 188 THR B CA 1
ATOM 3595 C C . THR B 1 188 ? -1.358 -28.328 -11.453 1 92.56 188 THR B C 1
ATOM 3597 O O . THR B 1 188 ? -0.911 -27.828 -10.422 1 92.56 188 THR B O 1
ATOM 3600 N N . VAL B 1 189 ? -2.492 -27.984 -11.992 1 92.81 189 VAL B N 1
ATOM 3601 C CA . VAL B 1 189 ? -3.32 -26.938 -11.398 1 92.81 189 VAL B CA 1
ATOM 3602 C C . VAL B 1 189 ? -3.734 -27.344 -9.984 1 92.81 189 VAL B C 1
ATOM 3604 O O . VAL B 1 189 ? -3.623 -26.562 -9.047 1 92.81 189 VAL B O 1
ATOM 3607 N N . MET B 1 190 ? -4.121 -28.578 -9.836 1 93.56 190 MET B N 1
ATOM 3608 C CA . MET B 1 190 ? -4.543 -29.078 -8.539 1 93.56 190 MET B CA 1
ATOM 3609 C C . MET B 1 190 ? -3.387 -29.047 -7.539 1 93.56 190 MET B C 1
ATOM 3611 O O . MET B 1 190 ? -3.576 -28.703 -6.375 1 93.56 190 MET B O 1
ATOM 3615 N N . LYS B 1 191 ? -2.281 -29.422 -8.023 1 93.38 191 LYS B N 1
ATOM 3616 C CA . LYS B 1 191 ? -1.089 -29.406 -7.176 1 93.38 191 LYS B CA 1
ATOM 3617 C C . LYS B 1 191 ? -0.798 -27.984 -6.672 1 93.38 191 LYS B C 1
ATOM 3619 O O . LYS B 1 191 ? -0.507 -27.797 -5.488 1 93.38 191 LYS B O 1
ATOM 3624 N N . TYR B 1 192 ? -0.848 -27.031 -7.574 1 93.75 192 TYR B N 1
ATOM 3625 C CA . TYR B 1 192 ? -0.57 -25.641 -7.211 1 93.75 192 TYR B CA 1
ATOM 3626 C C . TYR B 1 192 ? -1.611 -25.125 -6.23 1 93.75 192 TYR B C 1
ATOM 3628 O O . TYR B 1 192 ? -1.271 -24.438 -5.266 1 93.75 192 TYR B O 1
ATOM 3636 N N . ILE B 1 193 ? -2.854 -25.469 -6.43 1 94 193 ILE B N 1
ATOM 3637 C CA . ILE B 1 193 ? -3.926 -25.047 -5.535 1 94 193 ILE B CA 1
ATOM 3638 C C . ILE B 1 193 ? -3.709 -25.641 -4.148 1 94 193 ILE B C 1
ATOM 3640 O O . ILE B 1 193 ? -3.865 -24.953 -3.139 1 94 193 ILE B O 1
ATOM 3644 N N . LYS B 1 194 ? -3.381 -26.875 -4.102 1 93.81 194 LYS B N 1
ATOM 3645 C CA . LYS B 1 194 ? -3.084 -27.531 -2.832 1 93.81 194 LYS B CA 1
ATOM 3646 C C . LYS B 1 194 ? -1.949 -26.828 -2.1 1 93.81 194 LYS B C 1
ATOM 3648 O O . LYS B 1 194 ? -2.025 -26.609 -0.888 1 93.81 194 LYS B O 1
ATOM 3653 N N . GLN B 1 195 ? -0.916 -26.484 -2.816 1 94.38 195 GLN B N 1
ATOM 3654 C CA . GLN B 1 195 ? 0.226 -25.797 -2.225 1 94.38 195 GLN B CA 1
ATOM 3655 C C . GLN B 1 195 ? -0.179 -24.438 -1.674 1 94.38 195 GLN B C 1
ATOM 3657 O O . GLN B 1 195 ? 0.241 -24.047 -0.579 1 94.38 195 GLN B O 1
ATOM 3662 N N . LEU B 1 196 ? -0.95 -23.719 -2.432 1 96.06 196 LEU B N 1
ATOM 3663 C CA . LEU B 1 196 ? -1.434 -22.422 -1.99 1 96.06 196 LEU B CA 1
ATOM 3664 C C . LEU B 1 196 ? -2.273 -22.547 -0.724 1 96.06 196 LEU B C 1
ATOM 3666 O O . LEU B 1 196 ? -2.201 -21.703 0.165 1 96.06 196 LEU B O 1
ATOM 3670 N N . HIS B 1 197 ? -3.039 -23.609 -0.651 1 95.75 197 HIS B N 1
ATOM 3671 C CA . HIS B 1 197 ? -3.844 -23.891 0.535 1 95.75 197 HIS B CA 1
ATOM 3672 C C . HIS B 1 197 ? -2.961 -24.219 1.734 1 95.75 197 HIS B C 1
ATOM 3674 O O . HIS B 1 197 ? -3.162 -23.672 2.824 1 95.75 197 HIS B O 1
ATOM 3680 N N . GLU B 1 198 ? -2.025 -25.031 1.535 1 94.38 198 GLU B N 1
ATOM 3681 C CA . GLU B 1 198 ? -1.127 -25.453 2.605 1 94.38 198 GLU B CA 1
ATOM 3682 C C . GLU B 1 198 ? -0.339 -24.281 3.166 1 94.38 198 GLU B C 1
ATOM 3684 O O . GLU B 1 198 ? -0.041 -24.234 4.359 1 94.38 198 GLU B O 1
ATOM 3689 N N . LYS B 1 199 ? -0.063 -23.328 2.297 1 94.56 199 LYS B N 1
ATOM 3690 C CA . LYS B 1 199 ? 0.705 -22.156 2.719 1 94.56 199 LYS B CA 1
ATOM 3691 C C . LYS B 1 199 ? -0.215 -21.031 3.178 1 94.56 199 LYS B C 1
ATOM 3693 O O . LYS B 1 199 ? 0.236 -19.906 3.396 1 94.56 199 LYS B O 1
ATOM 3698 N N . GLU B 1 200 ? -1.504 -21.266 3.186 1 95.94 200 GLU B N 1
ATOM 3699 C CA . GLU B 1 200 ? -2.539 -20.391 3.717 1 95.94 200 GLU B CA 1
ATOM 3700 C C . GLU B 1 200 ? -2.646 -19.109 2.898 1 95.94 200 GLU B C 1
ATOM 3702 O O . GLU B 1 200 ? -2.854 -18.016 3.451 1 95.94 200 GLU B O 1
ATOM 3707 N N . VAL B 1 201 ? -2.344 -19.219 1.635 1 96.06 201 VAL B N 1
ATOM 3708 C CA . VAL B 1 201 ? -2.6 -18.125 0.704 1 96.06 201 VAL B CA 1
ATOM 3709 C C . VAL B 1 201 ? -4.047 -18.172 0.225 1 96.06 201 VAL B C 1
ATOM 3711 O O . VAL B 1 201 ? -4.773 -17.188 0.302 1 96.06 201 VAL B O 1
ATOM 3714 N N . LEU B 1 202 ? -4.434 -19.312 -0.156 1 95.38 202 LEU B N 1
ATOM 3715 C CA . LEU B 1 202 ? -5.758 -19.594 -0.701 1 95.38 202 LEU B CA 1
ATOM 3716 C C . LEU B 1 202 ? -6.465 -20.656 0.122 1 95.38 202 LEU B C 1
ATOM 3718 O O . LEU B 1 202 ? -5.852 -21.656 0.508 1 95.38 202 LEU B O 1
ATOM 3722 N N . PHE B 1 203 ? -7.699 -20.359 0.439 1 95.25 203 PHE B N 1
ATOM 3723 C CA . PHE B 1 203 ? -8.539 -21.375 1.067 1 95.25 203 PHE B CA 1
ATOM 3724 C C . PHE B 1 203 ? -9.422 -22.062 0.033 1 95.25 203 PHE B C 1
ATOM 3726 O O . PHE B 1 203 ? -10.039 -21.391 -0.804 1 95.25 203 PHE B O 1
ATOM 3733 N N . VAL B 1 204 ? -9.383 -23.359 0.156 1 93.81 204 VAL B N 1
ATOM 3734 C CA . VAL B 1 204 ? -10.195 -24.141 -0.773 1 93.81 204 VAL B CA 1
ATOM 3735 C C . VAL B 1 204 ? -11.062 -25.125 0.003 1 93.81 204 VAL B C 1
ATOM 3737 O O . VAL B 1 204 ? -10.57 -25.844 0.884 1 93.81 204 VAL B O 1
ATOM 3740 N N . ILE B 1 205 ? -12.297 -25.172 -0.379 1 91.25 205 ILE B N 1
ATOM 3741 C CA . ILE B 1 205 ? -13.219 -26.156 0.171 1 91.25 205 ILE B CA 1
ATOM 3742 C C . ILE B 1 205 ? -14.094 -26.719 -0.945 1 91.25 205 ILE B C 1
ATOM 3744 O O . ILE B 1 205 ? -14.562 -25.984 -1.812 1 91.25 205 ILE B O 1
ATOM 3748 N N . THR B 1 206 ? -14.18 -27.969 -0.94 1 89.94 206 THR B N 1
ATOM 3749 C CA . THR B 1 206 ? -14.977 -28.672 -1.945 1 89.94 206 THR B CA 1
ATOM 3750 C C . THR B 1 206 ? -16.234 -29.266 -1.322 1 89.94 206 THR B C 1
ATOM 3752 O O . THR B 1 206 ? -16.172 -29.891 -0.254 1 89.94 206 THR B O 1
ATOM 3755 N N . THR B 1 207 ? -17.297 -28.984 -1.944 1 84.5 207 THR B N 1
ATOM 3756 C CA . THR B 1 207 ? -18.547 -29.625 -1.546 1 84.5 207 THR B CA 1
ATOM 3757 C C . THR B 1 207 ? -18.844 -30.844 -2.42 1 84.5 207 THR B C 1
ATOM 3759 O O . THR B 1 207 ? -18.828 -30.75 -3.648 1 84.5 207 THR B O 1
ATOM 3762 N N . LYS B 1 208 ? -19 -31.891 -1.73 1 81.19 208 LYS B N 1
ATOM 3763 C CA . LYS B 1 208 ? -19.359 -33.125 -2.41 1 81.19 208 LYS B CA 1
ATOM 3764 C C . LYS B 1 208 ? -20.812 -33.5 -2.154 1 81.19 208 LYS B C 1
ATOM 3766 O O . LYS B 1 208 ? -21.234 -33.688 -1.006 1 81.19 208 LYS B O 1
ATOM 3771 N N . ILE B 1 209 ? -21.641 -33.375 -3.154 1 72.19 209 ILE B N 1
ATOM 3772 C CA . ILE B 1 209 ? -23.047 -33.781 -3.072 1 72.19 209 ILE B CA 1
ATOM 3773 C C . ILE B 1 209 ? -23.266 -35.031 -3.906 1 72.19 209 ILE B C 1
ATOM 3775 O O . ILE B 1 209 ? -22.766 -35.156 -5.02 1 72.19 209 ILE B O 1
ATOM 3779 N N . GLU B 1 210 ? -24.047 -35.969 -3.266 1 70.56 210 GLU B N 1
ATOM 3780 C CA . GLU B 1 210 ? -24.344 -37.219 -3.975 1 70.56 210 GLU B CA 1
ATOM 3781 C C . GLU B 1 210 ? -24.984 -36.938 -5.328 1 70.56 210 GLU B C 1
ATOM 3783 O O . GLU B 1 210 ? -25.922 -36.156 -5.422 1 70.56 210 GLU B O 1
ATOM 3788 N N . ALA B 1 211 ? -24.516 -37.562 -6.312 1 66.69 211 ALA B N 1
ATOM 3789 C CA . ALA B 1 211 ? -25.062 -37.562 -7.664 1 66.69 211 ALA B CA 1
ATOM 3790 C C . ALA B 1 211 ? -24.906 -36.219 -8.336 1 66.69 211 ALA B C 1
ATOM 3792 O O . ALA B 1 211 ? -25.578 -35.906 -9.32 1 66.69 211 ALA B O 1
ATOM 3793 N N . LYS B 1 212 ? -24.297 -35.281 -7.621 1 69.75 212 LYS B N 1
ATOM 3794 C CA . LYS B 1 212 ? -24.047 -34 -8.25 1 69.75 212 LYS B CA 1
ATOM 3795 C C . LYS B 1 212 ? -22.547 -33.75 -8.422 1 69.75 212 LYS B C 1
ATOM 3797 O O . LYS B 1 212 ? -21.734 -34.438 -7.824 1 69.75 212 LYS B O 1
ATOM 3802 N N . LYS B 1 213 ? -22.219 -32.875 -9.312 1 75.44 213 LYS B N 1
ATOM 3803 C CA . LYS B 1 213 ? -20.828 -32.469 -9.516 1 75.44 213 LYS B CA 1
ATOM 3804 C C . LYS B 1 213 ? -20.281 -31.719 -8.305 1 75.44 213 LYS B C 1
ATOM 3806 O O . LYS B 1 213 ? -20.984 -30.875 -7.727 1 75.44 213 LYS B O 1
ATOM 3811 N N . ASN B 1 214 ? -19.062 -32.125 -7.902 1 79.06 214 ASN B N 1
ATOM 3812 C CA . ASN B 1 214 ? -18.406 -31.438 -6.809 1 79.06 214 ASN B CA 1
ATOM 3813 C C . ASN B 1 214 ? -18.188 -29.969 -7.141 1 79.06 214 ASN B C 1
ATOM 3815 O O . ASN B 1 214 ? -17.969 -29.609 -8.297 1 79.06 214 ASN B O 1
ATOM 3819 N N . LYS B 1 215 ? -18.375 -29.156 -6.184 1 83.94 215 LYS B N 1
ATOM 3820 C CA . LYS B 1 215 ? -18.156 -27.734 -6.363 1 83.94 215 LYS B CA 1
ATOM 3821 C C . LYS B 1 215 ? -17.031 -27.234 -5.469 1 83.94 215 LYS B C 1
ATOM 3823 O O . LYS B 1 215 ? -17 -27.531 -4.273 1 83.94 215 LYS B O 1
ATOM 3828 N N . ASN B 1 216 ? -16.109 -26.562 -6.109 1 89 216 ASN B N 1
ATOM 3829 C CA . ASN B 1 216 ? -15 -25.969 -5.371 1 89 216 ASN B CA 1
ATOM 3830 C C . ASN B 1 216 ? -15.266 -24.5 -5.055 1 89 216 ASN B C 1
ATOM 3832 O O . ASN B 1 216 ? -15.711 -23.75 -5.922 1 89 216 ASN B O 1
ATOM 3836 N N . PHE B 1 217 ? -15.062 -24.156 -3.834 1 88.62 217 PHE B N 1
ATOM 3837 C CA . PHE B 1 217 ? -15.086 -22.766 -3.396 1 88.62 217 PHE B CA 1
ATOM 3838 C C . PHE B 1 217 ? -13.695 -22.297 -3.004 1 88.62 217 PHE B C 1
ATOM 3840 O O . PHE B 1 217 ? -12.977 -22.984 -2.289 1 88.62 217 PHE B O 1
ATOM 3847 N N . TYR B 1 218 ? -13.359 -21.094 -3.605 1 92.25 218 TYR B N 1
ATOM 3848 C CA . TYR B 1 218 ? -12.031 -20.531 -3.375 1 92.25 218 TYR B CA 1
ATOM 3849 C C . TYR B 1 218 ? -12.125 -19.141 -2.781 1 92.25 218 TYR B C 1
ATOM 3851 O O . TYR B 1 218 ? -13.039 -18.375 -3.1 1 92.25 218 TYR B O 1
ATOM 3859 N N . GLY B 1 219 ? -11.102 -18.797 -2.039 1 92.31 219 GLY B N 1
ATOM 3860 C CA . GLY B 1 219 ? -10.906 -17.438 -1.58 1 92.31 219 GLY B CA 1
ATOM 3861 C C . GLY B 1 219 ? -9.664 -17.266 -0.727 1 92.31 219 GLY B C 1
ATOM 3862 O O . GLY B 1 219 ? -8.898 -18.203 -0.541 1 92.31 219 GLY B O 1
ATOM 3863 N N . ARG B 1 220 ? -9.508 -16.062 -0.302 1 94.19 220 ARG B N 1
ATOM 3864 C CA . ARG B 1 220 ? -8.359 -15.82 0.571 1 94.19 220 ARG B CA 1
ATOM 3865 C C . ARG B 1 220 ? -8.469 -16.641 1.852 1 94.19 220 ARG B C 1
ATOM 3867 O O . ARG B 1 220 ? -9.547 -16.75 2.438 1 94.19 220 ARG B O 1
ATOM 3874 N N . TYR B 1 221 ? -7.391 -17.141 2.248 1 94.62 221 TYR B N 1
ATOM 3875 C CA . TYR B 1 221 ? -7.371 -18.031 3.408 1 94.62 221 TYR B CA 1
ATOM 3876 C C . TYR B 1 221 ? -7.926 -17.328 4.641 1 94.62 221 TYR B C 1
ATOM 3878 O O . TYR B 1 221 ? -8.586 -17.953 5.477 1 94.62 221 TYR B O 1
ATOM 3886 N N . LYS B 1 222 ? -7.785 -16.062 4.738 1 92.44 222 LYS B N 1
ATOM 3887 C CA . LYS B 1 222 ? -8.227 -15.273 5.883 1 92.44 222 LYS B CA 1
ATOM 3888 C C . LYS B 1 222 ? -9.742 -15.344 6.055 1 92.44 222 LYS B C 1
ATOM 3890 O O . LYS B 1 222 ? -10.266 -15.094 7.141 1 92.44 222 LYS B O 1
ATOM 3895 N N . HIS B 1 223 ? -10.461 -15.633 5.004 1 92.5 223 HIS B N 1
ATOM 3896 C CA . HIS B 1 223 ? -11.922 -15.672 5.027 1 92.5 223 HIS B CA 1
ATOM 3897 C C . HIS B 1 223 ? -12.438 -17.109 5.074 1 92.5 223 HIS B C 1
ATOM 3899 O O . HIS B 1 223 ? -13.547 -17.391 4.609 1 92.5 223 HIS B O 1
ATOM 3905 N N . LYS B 1 224 ? -11.68 -18.016 5.594 1 93.06 224 LYS B N 1
ATOM 3906 C CA . LYS B 1 224 ? -12.008 -19.438 5.574 1 93.06 224 LYS B CA 1
ATOM 3907 C C . LYS B 1 224 ? -13.391 -19.688 6.168 1 93.06 224 LYS B C 1
ATOM 3909 O O . LYS B 1 224 ? -14.172 -20.484 5.633 1 93.06 224 LYS B O 1
ATOM 3914 N N . GLU B 1 225 ? -13.727 -18.953 7.27 1 91.56 225 GLU B N 1
ATOM 3915 C CA . GLU B 1 225 ? -15.023 -19.172 7.906 1 91.56 225 GLU B CA 1
ATOM 3916 C C . GLU B 1 225 ? -16.156 -18.672 7.02 1 91.56 225 GLU B C 1
ATOM 3918 O O . GLU B 1 225 ? -17.172 -19.375 6.863 1 91.56 225 GLU B O 1
ATOM 3923 N N . LEU B 1 226 ? -15.961 -17.578 6.438 1 88.69 226 LEU B N 1
ATOM 3924 C CA . LEU B 1 226 ? -16.984 -17.016 5.559 1 88.69 226 LEU B CA 1
ATOM 3925 C C . LEU B 1 226 ? -17.156 -17.875 4.312 1 88.69 226 LEU B C 1
ATOM 3927 O O . LEU B 1 226 ? -18.281 -18.078 3.85 1 88.69 226 LEU B O 1
ATOM 3931 N N . ILE B 1 227 ? -16.078 -18.328 3.811 1 89.44 227 ILE B N 1
ATOM 3932 C CA . ILE B 1 227 ? -16.109 -19.156 2.609 1 89.44 227 ILE B CA 1
ATOM 3933 C C . ILE B 1 227 ? -16.828 -20.469 2.906 1 89.44 227 ILE B C 1
ATOM 3935 O O . ILE B 1 227 ? -17.641 -20.938 2.1 1 89.44 227 ILE B O 1
ATOM 3939 N N . THR B 1 228 ? -16.547 -21.031 4.004 1 89.69 228 THR B N 1
ATOM 3940 C CA . THR B 1 228 ? -17.203 -22.266 4.422 1 89.69 228 THR B CA 1
ATOM 3941 C C . THR B 1 228 ? -18.703 -22.062 4.551 1 89.69 228 THR B C 1
ATOM 3943 O O . THR B 1 228 ? -19.484 -22.891 4.086 1 89.69 228 THR B O 1
ATOM 3946 N N . GLU B 1 229 ? -19.062 -20.953 5.109 1 87 229 GLU B N 1
ATOM 3947 C CA . GLU B 1 229 ? -20.484 -20.625 5.25 1 87 229 GLU B CA 1
ATOM 3948 C C . GLU B 1 229 ? -21.156 -20.453 3.889 1 87 229 GLU B C 1
ATOM 3950 O O . GLU B 1 229 ? -22.281 -20.922 3.678 1 87 229 GLU B O 1
ATOM 3955 N N . GLU B 1 230 ? -20.516 -19.797 3.057 1 85.19 230 GLU B N 1
ATOM 3956 C CA . GLU B 1 230 ? -21.031 -19.625 1.707 1 85.19 230 GLU B CA 1
ATOM 3957 C C . GLU B 1 230 ? -21.188 -20.953 0.986 1 85.19 230 GLU B C 1
ATOM 3959 O O . GLU B 1 230 ? -22.156 -21.172 0.258 1 85.19 230 GLU B O 1
ATOM 3964 N N . ALA B 1 231 ? -20.141 -21.781 1.162 1 84.5 231 ALA B N 1
ATOM 3965 C CA . ALA B 1 231 ? -20.203 -23.094 0.542 1 84.5 231 ALA B CA 1
ATOM 3966 C C . ALA B 1 231 ? -21.391 -23.891 1.053 1 84.5 231 ALA B C 1
ATOM 3968 O O . ALA B 1 231 ? -22.094 -24.547 0.273 1 84.5 231 ALA B O 1
ATOM 3969 N N . ILE B 1 232 ? -21.656 -23.781 2.293 1 84.19 232 ILE B N 1
ATOM 3970 C CA . ILE B 1 232 ? -22.766 -24.484 2.916 1 84.19 232 ILE B CA 1
ATOM 3971 C C . ILE B 1 232 ? -24.078 -23.922 2.393 1 84.19 232 ILE B C 1
ATOM 3973 O O . ILE B 1 232 ? -24.984 -24.688 2.021 1 84.19 232 ILE B O 1
ATOM 3977 N N . THR B 1 233 ? -24.141 -22.641 2.32 1 80.81 233 THR B N 1
ATOM 3978 C CA . THR B 1 233 ? -25.359 -21.969 1.906 1 80.81 233 THR B CA 1
ATOM 3979 C C . THR B 1 233 ? -25.656 -22.25 0.436 1 80.81 233 THR B C 1
ATOM 3981 O O . THR B 1 233 ? -26.828 -22.422 0.055 1 80.81 233 THR B O 1
ATOM 3984 N N . ASN B 1 234 ? -24.672 -22.141 -0.323 1 76.81 234 ASN B N 1
ATOM 3985 C CA . ASN B 1 234 ? -24.844 -22.344 -1.758 1 76.81 234 ASN B CA 1
ATOM 3986 C C . ASN B 1 234 ? -25.203 -23.797 -2.086 1 76.81 234 ASN B C 1
ATOM 3988 O O . ASN B 1 234 ? -25.828 -24.062 -3.107 1 76.81 234 ASN B O 1
ATOM 3992 N N . THR B 1 235 ? -24.578 -24.672 -1.424 1 68.56 235 THR B N 1
ATOM 3993 C CA . THR B 1 235 ? -24.906 -26.078 -1.68 1 68.56 235 THR B CA 1
ATOM 3994 C C . THR B 1 235 ? -26.234 -26.438 -1.009 1 68.56 235 THR B C 1
ATOM 3996 O O . THR B 1 235 ? -26.844 -27.453 -1.358 1 68.56 235 THR B O 1
ATOM 3999 N N . GLY B 1 236 ? -27.047 -25.641 -0.673 1 58.56 236 GLY B N 1
ATOM 4000 C CA . GLY B 1 236 ? -28.328 -25.969 -0.085 1 58.56 236 GLY B CA 1
ATOM 4001 C C . GLY B 1 236 ? -28.219 -26.828 1.165 1 58.56 236 GLY B C 1
ATOM 4002 O O . GLY B 1 236 ? -28.562 -28.016 1.147 1 58.56 236 GLY B O 1
ATOM 4003 N N . VAL B 1 237 ? -27.531 -26.688 2.107 1 48.5 237 VAL B N 1
ATOM 4004 C CA . VAL B 1 237 ? -27.875 -27.688 3.117 1 48.5 237 VAL B CA 1
ATOM 4005 C C . VAL B 1 237 ? -29.391 -27.797 3.232 1 48.5 237 VAL B C 1
ATOM 4007 O O . VAL B 1 237 ? -30.031 -27 3.916 1 48.5 237 VAL B O 1
ATOM 4010 N N . LEU B 1 238 ? -30.141 -27.656 2.463 1 41.06 238 LEU B N 1
ATOM 4011 C CA . LEU B 1 238 ? -31.391 -28.359 2.779 1 41.06 238 LEU B CA 1
ATOM 4012 C C . LEU B 1 238 ? -31.094 -29.703 3.434 1 41.06 238 LEU B C 1
ATOM 4014 O O . LEU B 1 238 ? -30 -30.25 3.285 1 41.06 238 LEU B O 1
ATOM 4018 N N . GLN B 1 239 ? -32.281 -30.375 4.266 1 44.22 239 GLN B N 1
ATOM 4019 C CA . GLN B 1 239 ? -32.5 -31.5 5.176 1 44.22 239 GLN B CA 1
ATOM 4020 C C . GLN B 1 239 ? -31.781 -32.75 4.699 1 44.22 239 GLN B C 1
ATOM 4022 O O . GLN B 1 239 ? -31.469 -33.625 5.496 1 44.22 239 GLN B O 1
ATOM 4027 N N . ARG B 1 240 ? -32.219 -33.281 3.428 1 42.59 240 ARG B N 1
ATOM 4028 C CA . ARG B 1 240 ? -32.375 -34.75 3.396 1 42.59 240 ARG B CA 1
ATOM 4029 C C . ARG B 1 240 ? -31.047 -35.406 3.025 1 42.59 240 ARG B C 1
ATOM 4031 O O . ARG B 1 240 ? -30.922 -36.625 3.1 1 42.59 240 ARG B O 1
ATOM 4038 N N . GLU B 1 241 ? -30.016 -34.562 2.123 1 52.28 241 GLU B N 1
ATOM 4039 C CA . GLU B 1 241 ? -28.906 -35.406 1.653 1 52.28 241 GLU B CA 1
ATOM 4040 C C . GLU B 1 241 ? -27.609 -35.062 2.373 1 52.28 241 GLU B C 1
ATOM 4042 O O . GLU B 1 241 ? -27.469 -33.938 2.904 1 52.28 241 GLU B O 1
ATOM 4047 N N . THR B 1 242 ? -26.656 -35.938 2.68 1 58.88 242 THR B N 1
ATOM 4048 C CA . THR B 1 242 ? -25.391 -35.938 3.406 1 58.88 242 THR B CA 1
ATOM 4049 C C . THR B 1 242 ? -24.344 -35.094 2.66 1 58.88 242 THR B C 1
ATOM 4051 O O . THR B 1 242 ? -23.953 -35.438 1.549 1 58.88 242 THR B O 1
ATOM 4054 N N . VAL B 1 243 ? -24.219 -33.75 2.73 1 62.53 243 VAL B N 1
ATOM 4055 C CA . VAL B 1 243 ? -23.156 -32.875 2.186 1 62.53 243 VAL B CA 1
ATOM 4056 C C . VAL B 1 243 ? -21.891 -33.031 3.008 1 62.53 243 VAL B C 1
ATOM 4058 O O . VAL B 1 243 ? -21.906 -32.906 4.234 1 62.53 243 VAL B O 1
ATOM 4061 N N . LYS B 1 244 ? -20.781 -33.594 2.227 1 73.25 244 LYS B N 1
ATOM 4062 C CA . LYS B 1 244 ? -19.484 -33.656 2.875 1 73.25 244 LYS B CA 1
ATOM 4063 C C . LYS B 1 244 ? -18.609 -32.469 2.467 1 73.25 244 LYS B C 1
ATOM 4065 O O . LYS B 1 244 ? -18.484 -32.156 1.279 1 73.25 244 LYS B O 1
ATOM 4070 N N . LEU B 1 245 ? -18.062 -31.703 3.389 1 77.69 245 LEU B N 1
ATOM 4071 C CA . LEU B 1 245 ? -17.125 -30.609 3.168 1 77.69 245 LEU B CA 1
ATOM 4072 C C . LEU B 1 245 ? -15.68 -31.094 3.33 1 77.69 245 LEU B C 1
ATOM 4074 O O . LEU B 1 245 ? -15.336 -31.703 4.348 1 77.69 245 LEU B O 1
ATOM 4078 N N . VAL B 1 246 ? -14.93 -30.938 2.209 1 78.12 246 VAL B N 1
ATOM 4079 C CA . VAL B 1 246 ? -13.531 -31.328 2.262 1 78.12 246 VAL B CA 1
ATOM 4080 C C . VAL B 1 246 ? -12.633 -30.109 2.043 1 78.12 246 VAL B C 1
ATOM 4082 O O . VAL B 1 246 ? -12.719 -29.453 1.002 1 78.12 246 VAL B O 1
ATOM 4085 N N . GLU B 1 247 ? -11.805 -29.828 3.043 1 75.19 247 GLU B N 1
ATOM 4086 C CA . GLU B 1 247 ? -10.898 -28.688 2.982 1 75.19 247 GLU B CA 1
ATOM 4087 C C . GLU B 1 247 ? -9.57 -29.062 2.324 1 75.19 247 GLU B C 1
ATOM 4089 O O . GLU B 1 247 ? -9.023 -30.141 2.586 1 75.19 247 GLU B O 1
ATOM 4094 N N . GLY B 1 248 ? -9.062 -28.188 1.537 1 76.5 248 GLY B N 1
ATOM 4095 C CA . GLY B 1 248 ? -7.711 -28.312 1.01 1 76.5 248 GLY B CA 1
ATOM 4096 C C . GLY B 1 248 ? -7.613 -29.266 -0.162 1 76.5 248 GLY B C 1
ATOM 4097 O O . GLY B 1 248 ? -6.516 -29.578 -0.627 1 76.5 248 GLY B O 1
ATOM 4098 N N . VAL B 1 249 ? -8.742 -29.812 -0.584 1 70.62 249 VAL B N 1
ATOM 4099 C CA . VAL B 1 249 ? -8.773 -30.75 -1.71 1 70.62 249 VAL B CA 1
ATOM 4100 C C . VAL B 1 249 ? -9.664 -30.188 -2.816 1 70.62 249 VAL B C 1
ATOM 4102 O O . VAL B 1 249 ? -10.727 -29.625 -2.541 1 70.62 249 VAL B O 1
ATOM 4105 N N . VAL B 1 250 ? -9.055 -30.094 -3.953 1 67.38 250 VAL B N 1
ATOM 4106 C CA . VAL B 1 250 ? -9.867 -29.688 -5.094 1 67.38 250 VAL B CA 1
ATOM 4107 C C . VAL B 1 250 ? -10.156 -30.891 -5.988 1 67.38 250 VAL B C 1
ATOM 4109 O O . VAL B 1 250 ? -9.32 -31.797 -6.109 1 67.38 250 VAL B O 1
ATOM 4112 N N . GLU B 1 251 ? -11.445 -31.047 -6.418 1 69.06 251 GLU B N 1
ATOM 4113 C CA . GLU B 1 251 ? -11.867 -32.125 -7.301 1 69.06 251 GLU B CA 1
ATOM 4114 C C . GLU B 1 251 ? -12.641 -31.609 -8.5 1 69.06 251 GLU B C 1
ATOM 4116 O O . GLU B 1 251 ? -13.312 -30.578 -8.406 1 69.06 251 GLU B O 1
#

Solvent-accessible surface area (backbone atoms only — not comparable to full-atom values): 27803 Å² total; per-residue (Å²): 131,85,82,66,72,75,55,66,53,56,58,55,51,73,72,55,51,54,41,78,41,65,46,63,72,59,69,50,84,89,53,93,62,46,53,58,34,51,44,50,47,53,52,42,49,31,48,15,49,28,48,80,44,32,16,73,44,25,50,38,51,55,30,47,69,61,70,39,66,59,82,38,62,68,61,45,51,51,50,46,50,33,54,45,48,37,34,75,72,45,47,30,45,42,12,66,37,87,86,59,79,42,75,56,78,82,80,54,51,82,49,65,30,29,33,27,70,58,63,65,67,81,85,50,60,22,75,44,45,27,70,48,51,31,54,47,50,68,44,94,56,95,55,41,40,58,44,48,50,53,50,48,63,52,45,50,62,41,49,60,75,79,49,88,77,59,63,47,66,48,32,65,70,52,64,67,58,53,16,63,57,66,74,47,54,60,68,59,49,48,51,43,50,36,50,33,25,76,66,56,43,32,28,37,37,20,40,42,40,86,98,45,81,57,42,40,37,34,30,51,30,76,41,45,68,60,37,51,52,48,53,43,60,72,67,49,67,57,93,85,65,81,70,47,80,38,72,55,45,82,112,130,85,83,67,71,72,55,66,52,58,58,56,51,73,72,56,48,53,42,78,41,64,45,63,72,60,70,52,84,89,54,92,59,45,53,58,34,52,44,49,47,53,53,42,47,29,48,14,49,29,48,80,45,33,16,74,44,25,49,36,50,54,30,47,68,62,70,39,65,59,81,38,61,67,61,46,50,51,49,47,51,32,55,46,48,38,35,74,72,45,47,31,46,42,13,65,37,88,84,60,80,42,75,54,78,81,80,55,50,84,49,65,29,29,33,28,69,58,62,66,67,81,86,49,60,20,75,44,44,27,71,47,49,32,53,48,50,67,45,96,56,94,56,39,40,57,43,48,51,53,50,48,62,52,45,49,59,42,51,63,77,78,51,90,77,66,61,46,65,47,34,64,69,54,64,66,57,52,16,62,59,66,74,45,55,60,68,58,50,48,51,44,51,36,50,34,27,76,66,55,44,31,29,39,37,20,40,43,41,82,97,47,79,57,43,39,37,32,31,51,30,75,40,45,69,59,37,50,50,48,50,45,60,72,66,44,74,54,90,88,68,81,73,48,81,39,73,56,45,80,112

Radius of gyration: 24.79 Å; Cα contacts (8 Å, |Δi|>4): 849; chains: 2; bounding box: 64×70×49 Å

Foldseek 3Di:
DPPDDPPPLVVVVVPFDWFWAFCVLLQDDDDPLSLVLQLLLRVFRVQLPDPLQWHWDFLCRSCVLLVHHLVPPVSSVSSLVSVLVCVVVVQKWKALDSVRPHTDNDGDRVRIIIMHGGDPVPPQTFIGTPVLSSLLSPDPDPNSSVLVSLVRVQRSPQDQPDDPPDRDQKDWDALVVSCVSNVHDSVVSQVSLLVCVVSQQKKWKWKDFPPDDIIIIMHRSSCNVVRVVVVCVVVVPDDDTDIDIDISGHD/DPPDDPPPLVVVVVPFDWFWAFCVLLQDDDDPLSLVLQLLLRVFRVQLPDPLQWHWDFLCRSCVLLVHHLVPPVSSVSSLVSVLVCVVVVQKWKALDSVRPHTDNDGDRVRIIIMHGGDCVPPATFIGTPVLSSLLSPDPDPNSSVLVSLVRVQRSPQPQPDDPPDSDQKDWDALVVSCVSNVHDSVVSQVSLLVCVVSQQKKWKWKDWPPDDIIIIMHRSSCNVVRVVVVPVVVPPPPDTDIDIDISGHD

Nearest PDB structures (foldseek):
  3r0a-assembly1_A  TM=5.736E-01  e=5.087E-02  Methanosarcina mazei
  2cwe-assembly1_A  TM=6.002E-01  e=8.848E-02  Pyrococcus horikoshii OT3
  4pql-assembly1_A  TM=4.995E-01  e=1.921E-01  Staphylococcus aureus
  4zzl-assembly1_A  TM=5.201E-01  e=3.945E-01  Pseudomonas aeruginosa
  1sfx-assembly1_A  TM=4.844E-01  e=9.050E-01  Archaeoglobus fulgidus DSM 4304

Secondary structure (DSSP, 8-state):
----PPPHHHHHHTT--EEEEETHHHHSPP-TTHHHHHHHHHHHHHHT-STT-EEEE-HHHHHHHHT--TT-HHHHHHHHHHHHHHHHTTSEEEESSTT---B-SS--SSS-EEEEE----SS-EEEEEHHHHHHHHTS--TTHHHHHHHHHHHHTT---SSSSS-----B---HHHHHHHHT--HHHHHHHHHHHHHTTSEEEEEEE-TTS--EEEEEEGGGHHHHHHHHHHHTT--TTS--EEEES---/----PPPHHHHHHTT--EEEEETHHHHSPP-TTHHHHHHHHHHHHHHT-STT-EEEE-HHHHHHHHT--TT-HHHHHHHHHHHHHHHHTTSEEEESSTT---B-SS--SSS-EEEEE----SS-EEEEEHHHHHHHHTS--TTHHHHHHHHHHHHTT---SSSSS-----B---HHHHHHHHT--HHHHHHHHHHHHHTTSEEEEEEE-TTS--EEEEEEGGGHHHHHHHHHHHHT--SSS-PEEEES---

Sequence (502 aa):
MSHSELPKSIIEEQKESFIMFPKVLLHGNEYEGRDLDILHLVIIKSLANNFTKAAMTSVNDLMVVKGVNPKDKDASQATRESIVRLQAMNYITIYENRKKTKKVVNIKPAQTYFIETTREDEGCFAKVFESDIEKIITMQLNYKAKLFIINLAIVSYLFYYHNKFMEHKSVWTTIEKLADIKKLDRKTVMKYIKQLHEKEVLFVITTKIEAKKNKNFYGRYKHKELITEEAITNTGVLQRETVKLVEGVVEMSHSELPKSIIEEQKESFIMFPKVLLHGNEYEGRDLDILHLVIIKSLANNFTKAAMTSVNDLMVVKGVNPKDKDASQATRESIVRLQAMNYITIYENRKKTKKVVNIKPAQTYFIETTREDEGCFAKVFESDIEKIITMQLNYKAKLFIINLAIVSYLFYYHNKFMEHKSVWTTIEKLADIKKLDRKTVMKYIKQLHEKEVLFVITTKIEAKKNKNFYGRYKHKELITEEAITNTGVLQRETVKLVEGVVE

InterPro domains:
  IPR036388 Winged helix-like DNA-binding domain superfamily [G3DSA:1.10.10.10] (135-241)

pLDDT: mean 84.68, std 13.63, range [29.33, 96.88]